Protein AF-0000000075261890 (afdb_homodimer)

Organism: NCBI:txid747725

Secondary structure (DSSP, 8-state):
-HHHHHHHHHHHHHHHHHHHHHHHHHHHHHHHHHHHHHHHHHHHHHHHHHHHHHHHHHHHHHHH--HHHHHHHT--TTTGGGHHHHHHHHHHHHSGGGGGS-EEEEEEETTEEEEEE---GGGB-TTSSB-HHHHHHHHHHHHHHHHHHH-S-TT-EEEEEEEEEEE-S---SSEEEEEE-PPPPTT--EEEEEEEEE-TT--EEEEEEEEEEEE----/-HHHHHHHHHHHHHHHHHHHHHHHHHHHHHHHHHHHHHHHHHHHHHHHHHHHHHHHHHHHHHHH--HHHHHHHT--TTTGGGHHHHHHHHHHHHSGGGGGS-EEEEEEETTEEEEEE---GGGB-TTSSB-HHHHHHHHHHHHHHHHHHH-S-TT-EEEEEEEEEEE-S---SSEEEEEE-PPPPTT--EEEEEEEEE-TT--EEEEEEEEEEEE----

Structure (mmCIF, N/CA/C/O backbone):
data_AF-0000000075261890-model_v1
#
loop_
_entity.id
_entity.type
_entity.pdbx_description
1 polymer 'Thioesterase domain-containing protein'
#
loop_
_atom_site.group_PDB
_atom_site.id
_atom_site.type_symbol
_atom_site.label_atom_id
_atom_site.label_alt_id
_atom_site.label_comp_id
_atom_site.label_asym_id
_atom_site.label_entity_id
_atom_site.label_seq_id
_atom_site.pdbx_PDB_ins_code
_atom_site.Cartn_x
_atom_site.Cartn_y
_atom_site.Cartn_z
_atom_site.occupancy
_atom_site.B_iso_or_equiv
_atom_site.auth_seq_id
_atom_site.auth_comp_id
_atom_site.auth_asym_id
_atom_site.auth_atom_id
_atom_site.pdbx_PDB_model_num
ATOM 1 N N . MET A 1 1 ? -96.688 -18.859 -11.797 1 49.38 1 MET A N 1
ATOM 2 C CA . MET A 1 1 ? -95.812 -19.75 -11.016 1 49.38 1 MET A CA 1
ATOM 3 C C . MET A 1 1 ? -94.5 -19.891 -11.664 1 49.38 1 MET A C 1
ATOM 5 O O . MET A 1 1 ? -93.438 -20.031 -10.977 1 49.38 1 MET A O 1
ATOM 9 N N . SER A 1 2 ? -94.438 -19.594 -12.945 1 64.75 2 SER A N 1
ATOM 10 C CA . SER A 1 2 ? -93.188 -19.859 -13.742 1 64.75 2 SER A CA 1
ATOM 11 C C . SER A 1 2 ? -92.188 -18.75 -13.609 1 64.75 2 SER A C 1
ATOM 13 O O . SER A 1 2 ? -91 -19 -13.555 1 64.75 2 SER A O 1
ATOM 15 N N . ASP A 1 3 ? -92.625 -17.562 -13.305 1 69.81 3 ASP A N 1
ATOM 16 C CA . ASP A 1 3 ? -91.75 -16.391 -13.312 1 69.81 3 ASP A CA 1
ATOM 17 C C . ASP A 1 3 ? -91 -16.281 -12.008 1 69.81 3 ASP A C 1
ATOM 19 O O . ASP A 1 3 ? -89.812 -15.875 -12 1 69.81 3 ASP A O 1
ATOM 23 N N . THR A 1 4 ? -91.562 -16.844 -10.992 1 69.38 4 THR A N 1
ATOM 24 C CA . THR A 1 4 ? -90.938 -16.75 -9.672 1 69.38 4 THR A CA 1
ATOM 25 C C . THR A 1 4 ? -89.812 -17.75 -9.531 1 69.38 4 THR A C 1
ATOM 27 O O . THR A 1 4 ? -88.75 -17.438 -8.938 1 69.38 4 THR A O 1
ATOM 30 N N . GLN A 1 5 ? -89.875 -18.875 -10.289 1 66.94 5 GLN A N 1
ATOM 31 C CA . GLN A 1 5 ? -88.875 -19.938 -10.25 1 66.94 5 GLN A CA 1
ATOM 32 C C . GLN A 1 5 ? -87.625 -19.531 -11.023 1 66.94 5 GLN A C 1
ATOM 34 O O . GLN A 1 5 ? -86.5 -19.875 -10.641 1 66.94 5 GLN A O 1
ATOM 39 N N . GLN A 1 6 ? -87.812 -18.703 -12.039 1 63.62 6 GLN A N 1
ATOM 40 C CA . GLN A 1 6 ? -86.75 -18.281 -12.867 1 63.62 6 GLN A CA 1
ATOM 41 C C . GLN A 1 6 ? -85.812 -17.281 -12.133 1 63.62 6 GLN A C 1
ATOM 43 O O . GLN A 1 6 ? -84.625 -17.344 -12.227 1 63.62 6 GLN A O 1
ATOM 48 N N . VAL A 1 7 ? -86.438 -16.469 -11.344 1 68.62 7 VAL A N 1
ATOM 49 C CA . VAL A 1 7 ? -85.688 -15.445 -10.609 1 68.62 7 VAL A CA 1
ATOM 50 C C . VAL A 1 7 ? -84.875 -16.094 -9.484 1 68.62 7 VAL A C 1
ATOM 52 O O . VAL A 1 7 ? -83.75 -15.727 -9.242 1 68.62 7 VAL A O 1
ATOM 55 N N . ALA A 1 8 ? -85.5 -17.047 -9.023 1 72.25 8 ALA A N 1
ATOM 56 C CA . ALA A 1 8 ? -84.812 -17.781 -7.938 1 72.25 8 ALA A CA 1
ATOM 57 C C . ALA A 1 8 ? -83.625 -18.562 -8.445 1 72.25 8 ALA A C 1
ATOM 59 O O . ALA A 1 8 ? -82.562 -18.594 -7.789 1 72.25 8 ALA A O 1
ATOM 60 N N . THR A 1 9 ? -83.688 -19 -9.586 1 71.5 9 THR A N 1
ATOM 61 C CA . THR A 1 9 ? -82.625 -19.766 -10.195 1 71.5 9 THR A CA 1
ATOM 62 C C . THR A 1 9 ? -81.5 -18.859 -10.609 1 71.5 9 THR A C 1
ATOM 64 O O . THR A 1 9 ? -80.312 -19.219 -10.453 1 71.5 9 THR A O 1
ATOM 67 N N . SER A 1 10 ? -81.812 -17.688 -11.055 1 75.06 10 SER A N 1
ATOM 68 C CA . SER A 1 10 ? -80.812 -16.719 -11.469 1 75.06 10 SER A CA 1
ATOM 69 C C . SER A 1 10 ? -80 -16.188 -10.266 1 75.06 10 SER A C 1
ATOM 71 O O . SER A 1 10 ? -78.812 -16.016 -10.344 1 75.06 10 SER A O 1
ATOM 73 N N . SER A 1 11 ? -80.812 -16.125 -9.141 1 78.75 11 SER A N 1
ATOM 74 C CA . SER A 1 11 ? -80.188 -15.656 -7.914 1 78.75 11 SER A CA 1
ATOM 75 C C . SER A 1 11 ? -79.25 -16.703 -7.32 1 78.75 11 SER A C 1
ATOM 77 O O . SER A 1 11 ? -78.125 -16.391 -6.867 1 78.75 11 SER A O 1
ATOM 79 N N . LEU A 1 12 ? -79.562 -17.953 -7.531 1 74.12 12 LEU A N 1
ATOM 80 C CA . LEU A 1 12 ? -78.75 -19.062 -7.035 1 74.12 12 LEU A CA 1
ATOM 81 C C . LEU A 1 12 ? -77.5 -19.219 -7.859 1 74.12 12 LEU A C 1
ATOM 83 O O . LEU A 1 12 ? -76.438 -19.5 -7.312 1 74.12 12 LEU A O 1
ATOM 87 N N . LEU A 1 13 ? -77.562 -19.031 -9.125 1 71.44 13 LEU A N 1
ATOM 88 C CA . LEU A 1 13 ? -76.438 -19.109 -10.016 1 71.44 13 LEU A CA 1
ATOM 89 C C . LEU A 1 13 ? -75.438 -17.953 -9.758 1 71.44 13 LEU A C 1
ATOM 91 O O . LEU A 1 13 ? -74.25 -18.141 -9.781 1 71.44 13 LEU A O 1
ATOM 95 N N . ALA A 1 14 ? -75.938 -16.781 -9.477 1 76.5 14 ALA A N 1
ATOM 96 C CA . ALA A 1 14 ? -75.125 -15.602 -9.188 1 76.5 14 ALA A CA 1
ATOM 97 C C . ALA A 1 14 ? -74.375 -15.758 -7.863 1 76.5 14 ALA A C 1
ATOM 99 O O . ALA A 1 14 ? -73.188 -15.406 -7.758 1 76.5 14 ALA A O 1
ATOM 100 N N . ASP A 1 15 ? -75.125 -16.344 -6.973 1 77.19 15 ASP A N 1
ATOM 101 C CA . ASP A 1 15 ? -74.5 -16.578 -5.664 1 77.19 15 ASP A CA 1
ATOM 102 C C . ASP A 1 15 ? -73.375 -17.641 -5.754 1 77.19 15 ASP A C 1
ATOM 104 O O . ASP A 1 15 ? -72.312 -17.5 -5.145 1 77.19 15 ASP A O 1
ATOM 108 N N . ALA A 1 16 ? -73.688 -18.672 -6.543 1 72.5 16 ALA A N 1
ATOM 109 C CA . ALA A 1 16 ? -72.688 -19.734 -6.766 1 72.5 16 ALA A CA 1
ATOM 110 C C . ALA A 1 16 ? -71.5 -19.188 -7.496 1 72.5 16 ALA A C 1
ATOM 112 O O . ALA A 1 16 ? -70.312 -19.531 -7.16 1 72.5 16 ALA A O 1
ATOM 113 N N . PHE A 1 17 ? -71.688 -18.344 -8.469 1 74.5 17 PHE A N 1
ATOM 114 C CA . PHE A 1 17 ? -70.625 -17.703 -9.211 1 74.5 17 PHE A CA 1
ATOM 115 C C . PHE A 1 17 ? -69.812 -16.797 -8.305 1 74.5 17 PHE A C 1
ATOM 117 O O . PHE A 1 17 ? -68.562 -16.812 -8.352 1 74.5 17 PHE A O 1
ATOM 124 N N . SER A 1 18 ? -70.5 -16.047 -7.461 1 76.75 18 SER A N 1
ATOM 125 C CA . SER A 1 18 ? -69.812 -15.156 -6.516 1 76.75 18 SER A CA 1
ATOM 126 C C . SER A 1 18 ? -68.938 -15.945 -5.516 1 76.75 18 SER A C 1
ATOM 128 O O . SER A 1 18 ? -67.875 -15.555 -5.191 1 76.75 18 SER A O 1
ATOM 130 N N . GLU A 1 19 ? -69.438 -17.062 -5.109 1 74 19 GLU A N 1
ATOM 131 C CA . GLU A 1 19 ? -68.688 -17.922 -4.203 1 74 19 GLU A CA 1
ATOM 132 C C . GLU A 1 19 ? -67.438 -18.531 -4.895 1 74 19 GLU A C 1
ATOM 134 O O . GLU A 1 19 ? -66.375 -18.656 -4.281 1 74 19 GLU A O 1
ATOM 139 N N . HIS A 1 20 ? -67.562 -18.906 -6.113 1 70.75 20 HIS A N 1
ATOM 140 C CA . HIS A 1 20 ? -66.438 -19.438 -6.895 1 70.75 20 HIS A CA 1
ATOM 141 C C . HIS A 1 20 ? -65.375 -18.359 -7.102 1 70.75 20 HIS A C 1
ATOM 143 O O . HIS A 1 20 ? -64.188 -18.641 -6.98 1 70.75 20 HIS A O 1
ATOM 149 N N . VAL A 1 21 ? -65.812 -17.141 -7.34 1 75.19 21 VAL A N 1
ATOM 150 C CA . VAL A 1 21 ? -64.875 -16.016 -7.527 1 75.19 21 VAL A CA 1
ATOM 151 C C . VAL A 1 21 ? -64.125 -15.734 -6.219 1 75.19 21 VAL A C 1
ATOM 153 O O . VAL A 1 21 ? -62.938 -15.531 -6.219 1 75.19 21 VAL A O 1
ATOM 156 N N . GLN A 1 22 ? -64.875 -15.805 -5.168 1 77.19 22 GLN A N 1
ATOM 157 C CA . GLN A 1 22 ? -64.312 -15.555 -3.869 1 77.19 22 GLN A CA 1
ATOM 158 C C . GLN A 1 22 ? -63.312 -16.656 -3.49 1 77.19 22 GLN A C 1
ATOM 160 O O . GLN A 1 22 ? -62.25 -16.391 -2.932 1 77.19 22 GLN A O 1
ATOM 165 N N . ALA A 1 23 ? -63.656 -17.891 -3.793 1 71.75 23 ALA A N 1
ATOM 166 C CA . ALA A 1 23 ? -62.75 -19.016 -3.551 1 71.75 23 ALA A CA 1
ATOM 167 C C . ALA A 1 23 ? -61.5 -18.906 -4.391 1 71.75 23 ALA A C 1
ATOM 169 O O . ALA A 1 23 ? -60.375 -19.203 -3.912 1 71.75 23 ALA A O 1
ATOM 170 N N . THR A 1 24 ? -61.594 -18.484 -5.578 1 71.19 24 THR A N 1
ATOM 171 C CA . THR A 1 24 ? -60.469 -18.281 -6.465 1 71.19 24 THR A CA 1
ATOM 172 C C . THR A 1 24 ? -59.562 -17.172 -5.945 1 71.19 24 THR A C 1
ATOM 174 O O . THR A 1 24 ? -58.344 -17.281 -5.977 1 71.19 24 THR A O 1
ATOM 177 N N . ILE A 1 25 ? -60.188 -16.125 -5.445 1 74.69 25 ILE A N 1
ATOM 178 C CA . ILE A 1 25 ? -59.438 -15.008 -4.887 1 74.69 25 ILE A CA 1
ATOM 179 C C . ILE A 1 25 ? -58.688 -15.461 -3.639 1 74.69 25 ILE A C 1
ATOM 181 O O . ILE A 1 25 ? -57.531 -15.125 -3.457 1 74.69 25 ILE A O 1
ATOM 185 N N . ARG A 1 26 ? -59.375 -16.219 -2.809 1 69.31 26 ARG A N 1
ATOM 186 C CA . ARG A 1 26 ? -58.75 -16.75 -1.607 1 69.31 26 ARG A CA 1
ATOM 187 C C . ARG A 1 26 ? -57.594 -17.703 -1.963 1 69.31 26 ARG A C 1
ATOM 189 O O . ARG A 1 26 ? -56.531 -17.656 -1.345 1 69.31 26 ARG A O 1
ATOM 196 N N . LEU A 1 27 ? -57.844 -18.547 -2.928 1 64.62 27 LEU A N 1
ATOM 197 C CA . LEU A 1 27 ? -56.812 -19.469 -3.381 1 64.62 27 LEU A CA 1
ATOM 198 C C . LEU A 1 27 ? -55.625 -18.719 -3.971 1 64.62 27 LEU A C 1
ATOM 200 O O . LEU A 1 27 ? -54.469 -19.078 -3.744 1 64.62 27 LEU A O 1
ATOM 204 N N . THR A 1 28 ? -55.906 -17.719 -4.703 1 68.56 28 THR A N 1
ATOM 205 C CA . THR A 1 28 ? -54.844 -16.891 -5.289 1 68.56 28 THR A CA 1
ATOM 206 C C . THR A 1 28 ? -54.062 -16.172 -4.203 1 68.56 28 THR A C 1
ATOM 208 O O . THR A 1 28 ? -52.844 -16.078 -4.289 1 68.56 28 THR A O 1
ATOM 211 N N . LYS A 1 29 ? -54.75 -15.688 -3.242 1 67.62 29 LYS A N 1
ATOM 212 C CA . LYS A 1 29 ? -54.094 -15.031 -2.121 1 67.62 29 LYS A CA 1
ATOM 213 C C . LYS A 1 29 ? -53.219 -16.016 -1.354 1 67.62 29 LYS A C 1
ATOM 215 O O . LYS A 1 29 ? -52.062 -15.688 -1.003 1 67.62 29 LYS A O 1
ATOM 220 N N . VAL A 1 30 ? -53.719 -17.125 -1.024 1 65.5 30 VAL A N 1
ATOM 221 C CA . VAL A 1 30 ? -52.969 -18.156 -0.324 1 65.5 30 VAL A CA 1
ATOM 222 C C . VAL A 1 30 ? -51.781 -18.594 -1.182 1 65.5 30 VAL A C 1
ATOM 224 O O . VAL A 1 30 ? -50.688 -18.797 -0.67 1 65.5 30 VAL A O 1
ATOM 227 N N . ALA A 1 31 ? -51.969 -18.781 -2.469 1 61.84 31 ALA A N 1
ATOM 228 C CA . ALA A 1 31 ? -50.906 -19.141 -3.389 1 61.84 31 ALA A CA 1
ATOM 229 C C . ALA A 1 31 ? -49.812 -18.078 -3.408 1 61.84 31 ALA A C 1
ATOM 231 O O . ALA A 1 31 ? -48.625 -18.406 -3.416 1 61.84 31 ALA A O 1
ATOM 232 N N . LEU A 1 32 ? -50.156 -16.844 -3.389 1 64.31 32 LEU A N 1
ATOM 233 C CA . LEU A 1 32 ? -49.219 -15.75 -3.391 1 64.31 32 LEU A CA 1
ATOM 234 C C . LEU A 1 32 ? -48.438 -15.688 -2.068 1 64.31 32 LEU A C 1
ATOM 236 O O . LEU A 1 32 ? -47.25 -15.43 -2.053 1 64.31 32 LEU A O 1
ATOM 240 N N . GLU A 1 33 ? -49.156 -15.914 -1.062 1 65.88 33 GLU A N 1
ATOM 241 C CA . GLU A 1 33 ? -48.531 -15.961 0.25 1 65.88 33 GLU A CA 1
ATOM 242 C C . GLU A 1 33 ? -47.562 -17.141 0.352 1 65.88 33 GLU A C 1
ATOM 244 O O . GLU A 1 33 ? -46.469 -17.016 0.932 1 65.88 33 GLU A O 1
ATOM 249 N N . LEU A 1 34 ? -47.969 -18.281 -0.139 1 60.12 34 LEU A N 1
ATOM 250 C CA . LEU A 1 34 ? -47.094 -19.469 -0.149 1 60.12 34 LEU A CA 1
ATOM 251 C C . LEU A 1 34 ? -45.875 -19.234 -1.032 1 60.12 34 LEU A C 1
ATOM 253 O O . LEU A 1 34 ? -44.75 -19.625 -0.671 1 60.12 34 LEU A O 1
ATOM 257 N N . GLU A 1 35 ? -46.125 -18.625 -2.16 1 61.53 35 GLU A N 1
ATOM 258 C CA . GLU A 1 35 ? -45 -18.297 -3.055 1 61.53 35 GLU A CA 1
ATOM 259 C C . GLU A 1 35 ? -44.031 -17.328 -2.395 1 61.53 35 GLU A C 1
ATOM 261 O O . GLU A 1 35 ? -42.812 -17.484 -2.525 1 61.53 35 GLU A O 1
ATOM 266 N N . TRP A 1 36 ? -44.656 -16.406 -1.725 1 65.5 36 TRP A N 1
ATOM 267 C CA . TRP A 1 36 ? -43.812 -15.453 -1.026 1 65.5 36 TRP A CA 1
ATOM 268 C C . TRP A 1 36 ? -43 -16.141 0.075 1 65.5 36 TRP A C 1
ATOM 270 O O . TRP A 1 36 ? -41.844 -15.852 0.273 1 65.5 36 TRP A O 1
ATOM 280 N N . THR A 1 37 ? -43.625 -17 0.79 1 63.88 37 THR A N 1
ATOM 281 C CA . THR A 1 37 ? -42.938 -17.766 1.84 1 63.88 37 THR A CA 1
ATOM 282 C C . THR A 1 37 ? -41.844 -18.656 1.249 1 63.88 37 THR A C 1
ATOM 284 O O . THR A 1 37 ? -40.75 -18.75 1.794 1 63.88 37 THR A O 1
ATOM 287 N N . VAL A 1 38 ? -42.188 -19.375 0.145 1 61.78 38 VAL A N 1
ATOM 288 C CA . VAL A 1 38 ? -41.219 -20.219 -0.531 1 61.78 38 VAL A CA 1
ATOM 289 C C . VAL A 1 38 ? -40.062 -19.375 -1.071 1 61.78 38 VAL A C 1
ATOM 291 O O . VAL A 1 38 ? -38.906 -19.734 -0.94 1 61.78 38 VAL A O 1
ATOM 294 N N . PHE A 1 39 ? -40.5 -18.219 -1.615 1 62.84 39 PHE A N 1
ATOM 295 C CA . PHE A 1 39 ? -39.5 -17.297 -2.143 1 62.84 39 PHE A CA 1
ATOM 296 C C . PHE A 1 39 ? -38.594 -16.766 -1.026 1 62.84 39 PHE A C 1
ATOM 298 O O . PHE A 1 39 ? -37.375 -16.672 -1.195 1 62.84 39 PHE A O 1
ATOM 305 N N . THR A 1 40 ? -39.25 -16.453 0.039 1 65.19 40 THR A N 1
ATOM 306 C CA . THR A 1 40 ? -38.469 -15.953 1.164 1 65.19 40 THR A CA 1
ATOM 307 C C . THR A 1 40 ? -37.562 -17.047 1.73 1 65.19 40 THR A C 1
ATOM 309 O O . THR A 1 40 ? -36.406 -16.797 2.041 1 65.19 40 THR A O 1
ATOM 312 N N . ARG A 1 41 ? -38.188 -18.219 1.892 1 68.5 41 ARG A N 1
ATOM 313 C CA . ARG A 1 41 ? -37.375 -19.312 2.4 1 68.5 41 ARG A CA 1
ATOM 314 C C . ARG A 1 41 ? -36.25 -19.672 1.434 1 68.5 41 ARG A C 1
ATOM 316 O O . ARG A 1 41 ? -35.125 -19.953 1.857 1 68.5 41 ARG A O 1
ATOM 323 N N . PHE A 1 42 ? -36.562 -19.625 0.137 1 63.25 42 PHE A N 1
ATOM 324 C CA . PHE A 1 42 ? -35.531 -19.859 -0.888 1 63.25 42 PHE A CA 1
ATOM 325 C C . PHE A 1 42 ? -34.469 -18.797 -0.846 1 63.25 42 PHE A C 1
ATOM 327 O O . PHE A 1 42 ? -33.25 -19.109 -0.874 1 63.25 42 PHE A O 1
ATOM 334 N N . THR A 1 43 ? -34.844 -17.594 -0.729 1 65.88 43 THR A N 1
ATOM 335 C CA . THR A 1 43 ? -33.906 -16.484 -0.69 1 65.88 43 THR A CA 1
ATOM 336 C C . THR A 1 43 ? -33.031 -16.547 0.557 1 65.88 43 THR A C 1
ATOM 338 O O . THR A 1 43 ? -31.828 -16.359 0.482 1 65.88 43 THR A O 1
ATOM 341 N N . VAL A 1 44 ? -33.719 -16.844 1.661 1 66.81 44 VAL A N 1
ATOM 342 C CA . VAL A 1 44 ? -32.969 -16.953 2.908 1 66.81 44 VAL A CA 1
ATOM 343 C C . VAL A 1 44 ? -32 -18.141 2.83 1 66.81 44 VAL A C 1
ATOM 345 O O . VAL A 1 44 ? -30.875 -18.062 3.291 1 66.81 44 VAL A O 1
ATOM 348 N N . GLY A 1 45 ? -32.406 -19.219 2.254 1 65.12 45 GLY A N 1
ATOM 349 C CA . GLY A 1 45 ? -31.547 -20.375 2.062 1 65.12 45 GLY A CA 1
ATOM 350 C C . GLY A 1 45 ? -30.359 -20.094 1.179 1 65.12 45 GLY A C 1
ATOM 351 O O . GLY A 1 45 ? -29.219 -20.469 1.51 1 65.12 45 GLY A O 1
ATOM 352 N N . VAL A 1 46 ? -30.656 -19.391 0.124 1 61.56 46 VAL A N 1
ATOM 353 C CA . VAL A 1 46 ? -29.609 -19.031 -0.819 1 61.56 46 VAL A CA 1
ATOM 354 C C . VAL A 1 46 ? -28.594 -18.109 -0.144 1 61.56 46 VAL A C 1
ATOM 356 O O . VAL A 1 46 ? -27.391 -18.281 -0.301 1 61.56 46 VAL A O 1
ATOM 359 N N . ILE A 1 47 ? -29.109 -17.281 0.62 1 65.06 47 ILE A N 1
ATOM 360 C CA . ILE A 1 47 ? -28.266 -16.328 1.333 1 65.06 47 ILE A CA 1
ATOM 361 C C . ILE A 1 47 ? -27.406 -17.078 2.352 1 65.06 47 ILE A C 1
ATOM 363 O O . ILE A 1 47 ? -26.188 -16.875 2.422 1 65.06 47 ILE A O 1
ATOM 367 N N . ALA A 1 48 ? -28.016 -17.953 3.076 1 67.75 48 ALA A N 1
ATOM 368 C CA . ALA A 1 48 ? -27.297 -18.734 4.074 1 67.75 48 ALA A CA 1
ATOM 369 C C . ALA A 1 48 ? -26.234 -19.609 3.422 1 67.75 48 ALA A C 1
ATOM 371 O O . ALA A 1 48 ? -25.109 -19.688 3.908 1 67.75 48 ALA A O 1
ATOM 372 N N . ALA A 1 49 ? -26.625 -20.219 2.35 1 65.12 49 ALA A N 1
ATOM 373 C CA . ALA A 1 49 ? -25.688 -21.078 1.632 1 65.12 49 ALA A CA 1
ATOM 374 C C . ALA A 1 49 ? -24.5 -20.281 1.097 1 65.12 49 ALA A C 1
ATOM 376 O O . ALA A 1 49 ? -23.359 -20.734 1.154 1 65.12 49 ALA A O 1
ATOM 377 N N . THR A 1 50 ? -24.875 -19.141 0.633 1 65.69 50 THR A N 1
ATOM 378 C CA . THR A 1 50 ? -23.844 -18.25 0.122 1 65.69 50 THR A CA 1
ATOM 379 C C . THR A 1 50 ? -22.906 -17.812 1.243 1 65.69 50 THR A C 1
ATOM 381 O O . THR A 1 50 ? -21.688 -17.844 1.084 1 65.69 50 THR A O 1
ATOM 384 N N . ILE A 1 51 ? -23.484 -17.5 2.305 1 70.69 51 ILE A N 1
ATOM 385 C CA . ILE A 1 51 ? -22.688 -17.062 3.451 1 70.69 51 ILE A CA 1
ATOM 386 C C . ILE A 1 51 ? -21.797 -18.219 3.932 1 70.69 51 ILE A C 1
ATOM 388 O O . ILE A 1 51 ? -20.609 -18.031 4.172 1 70.69 51 ILE A O 1
ATOM 392 N N . LEU A 1 52 ? -22.375 -19.375 4.059 1 70.31 52 LEU A N 1
ATOM 393 C CA . LEU A 1 52 ? -21.625 -20.547 4.5 1 70.31 52 LEU A CA 1
ATOM 394 C C . LEU A 1 52 ? -20.516 -20.891 3.518 1 70.31 52 LEU A C 1
ATOM 396 O O . LEU A 1 52 ? -19.406 -21.266 3.93 1 70.31 52 LEU A O 1
ATOM 400 N N . SER A 1 53 ? -20.875 -20.719 2.234 1 71.88 53 SER A N 1
ATOM 401 C CA . SER A 1 53 ? -19.875 -20.969 1.212 1 71.88 53 SER A CA 1
ATOM 402 C C . SER A 1 53 ? -18.719 -19.984 1.321 1 71.88 53 SER A C 1
ATOM 404 O O . SER A 1 53 ? -17.547 -20.375 1.222 1 71.88 53 SER A O 1
ATOM 406 N N . VAL A 1 54 ? -19.078 -18.766 1.55 1 69.88 54 VAL A N 1
ATOM 407 C CA . VAL A 1 54 ? -18.062 -17.734 1.706 1 69.88 54 VAL A CA 1
ATOM 408 C C . VAL A 1 54 ? -17.203 -18.031 2.934 1 69.88 54 VAL A C 1
ATOM 410 O O . VAL A 1 54 ? -15.977 -17.953 2.873 1 69.88 54 VAL A O 1
ATOM 413 N N . ILE A 1 55 ? -17.781 -18.391 4.008 1 71.5 55 ILE A N 1
ATOM 414 C CA . ILE A 1 55 ? -17.078 -18.734 5.234 1 71.5 55 ILE A CA 1
ATOM 415 C C . ILE A 1 55 ? -16.125 -19.906 4.98 1 71.5 55 ILE A C 1
ATOM 417 O O . ILE A 1 55 ? -14.969 -19.891 5.41 1 71.5 55 ILE A O 1
ATOM 421 N N . TYR A 1 56 ? -16.656 -20.859 4.297 1 71.62 56 TYR A N 1
ATOM 422 C CA . TYR A 1 56 ? -15.852 -22.031 3.947 1 71.62 56 TYR A CA 1
ATOM 423 C C . TYR A 1 56 ? -14.648 -21.625 3.102 1 71.62 56 TYR A C 1
ATOM 425 O O . TYR A 1 56 ? -13.531 -22.078 3.344 1 71.62 56 TYR A O 1
ATOM 433 N N . LEU A 1 57 ? -14.867 -20.781 2.17 1 71.94 57 LEU A N 1
ATOM 434 C CA . LEU A 1 57 ? -13.805 -20.359 1.263 1 71.94 57 LEU A CA 1
ATOM 435 C C . LEU A 1 57 ? -12.758 -19.531 1.997 1 71.94 57 LEU A C 1
ATOM 437 O O . LEU A 1 57 ? -11.555 -19.703 1.786 1 71.94 57 LEU A O 1
ATOM 441 N N . VAL A 1 58 ? -13.211 -18.703 2.83 1 71.5 58 VAL A N 1
ATOM 442 C CA . VAL A 1 58 ? -12.297 -17.922 3.645 1 71.5 58 VAL A CA 1
ATOM 443 C C . VAL A 1 58 ? -11.484 -18.844 4.551 1 71.5 58 VAL A C 1
ATOM 445 O O . VAL A 1 58 ? -10.273 -18.656 4.699 1 71.5 58 VAL A O 1
ATOM 448 N N . TRP A 1 59 ? -12.18 -19.75 5.16 1 70.19 59 TRP A N 1
ATOM 449 C CA . TRP A 1 59 ? -11.531 -20.734 6.02 1 70.19 59 TRP A CA 1
ATOM 450 C C . TRP A 1 59 ? -10.469 -21.516 5.25 1 70.19 59 TRP A C 1
ATOM 452 O O . TRP A 1 59 ? -9.352 -21.719 5.746 1 70.19 59 TRP A O 1
ATOM 462 N N . THR A 1 60 ? -10.719 -21.906 4.043 1 68.12 60 THR A N 1
ATOM 463 C CA . THR A 1 60 ? -9.805 -22.656 3.193 1 68.12 60 THR A CA 1
ATOM 464 C C . THR A 1 60 ? -8.594 -21.812 2.826 1 68.12 60 THR A C 1
ATOM 466 O O . THR A 1 60 ? -7.457 -22.281 2.875 1 68.12 60 THR A O 1
ATOM 469 N N . LEU A 1 61 ? -8.836 -20.625 2.541 1 68.62 61 LEU A N 1
ATOM 470 C CA . LEU A 1 61 ? -7.758 -19.719 2.162 1 68.62 61 LEU A CA 1
ATOM 471 C C . LEU A 1 61 ? -6.859 -19.422 3.355 1 68.62 61 LEU A C 1
ATOM 473 O O . LEU A 1 61 ? -5.641 -19.312 3.209 1 68.62 61 LEU A O 1
ATOM 477 N N . ARG A 1 62 ? -7.5 -19.297 4.461 1 68.81 62 ARG A N 1
ATOM 478 C CA . ARG A 1 62 ? -6.766 -18.953 5.672 1 68.81 62 ARG A CA 1
ATOM 479 C C . ARG A 1 62 ? -5.941 -20.125 6.176 1 68.81 62 ARG A C 1
ATOM 481 O O . ARG A 1 62 ? -4.812 -19.953 6.637 1 68.81 62 ARG A O 1
ATOM 488 N N . HIS A 1 63 ? -6.465 -21.281 6.086 1 67.44 63 HIS A N 1
ATOM 489 C CA . HIS A 1 63 ? -5.852 -22.438 6.727 1 67.44 63 HIS A CA 1
ATOM 490 C C . HIS A 1 63 ? -4.957 -23.203 5.754 1 67.44 63 HIS A C 1
ATOM 492 O O . HIS A 1 63 ? -3.949 -23.781 6.156 1 67.44 63 HIS A O 1
ATOM 498 N N . SER A 1 64 ? -5.367 -23.156 4.453 1 58.22 64 SER A N 1
ATOM 499 C CA . SER A 1 64 ? -4.59 -23.969 3.527 1 58.22 64 SER A CA 1
ATOM 500 C C . SER A 1 64 ? -3.717 -23.109 2.625 1 58.22 64 SER A C 1
ATOM 502 O O . SER A 1 64 ? -2.781 -23.609 1.995 1 58.22 64 SER A O 1
ATOM 504 N N . ARG A 1 65 ? -3.824 -21.922 2.732 1 62.94 65 ARG A N 1
ATOM 505 C CA . ARG A 1 65 ? -3.074 -21.031 1.856 1 62.94 65 ARG A CA 1
ATOM 506 C C . ARG A 1 65 ? -3.062 -21.547 0.422 1 62.94 65 ARG A C 1
ATOM 508 O O . ARG A 1 65 ? -2.016 -21.562 -0.228 1 62.94 65 ARG A O 1
ATOM 515 N N . ARG A 1 66 ? -4.168 -22.156 0.064 1 70.62 66 ARG A N 1
ATOM 516 C CA . ARG A 1 66 ? -4.301 -22.688 -1.289 1 70.62 66 ARG A CA 1
ATOM 517 C C . ARG A 1 66 ? -5.227 -21.812 -2.129 1 70.62 66 ARG A C 1
ATOM 519 O O . ARG A 1 66 ? -6.355 -22.203 -2.43 1 70.62 66 ARG A O 1
ATOM 526 N N . PRO A 1 67 ? -4.734 -20.766 -2.527 1 75 67 PRO A N 1
ATOM 527 C CA . PRO A 1 67 ? -5.605 -19.859 -3.275 1 75 67 PRO A CA 1
ATOM 528 C C . PRO A 1 67 ? -6.062 -20.453 -4.609 1 75 67 PRO A C 1
ATOM 530 O O . PRO A 1 67 ? -7.145 -20.109 -5.094 1 75 67 PRO A O 1
ATOM 533 N N . LEU A 1 68 ? -5.242 -21.344 -5.113 1 74.69 68 LEU A N 1
ATOM 534 C CA . LEU A 1 68 ? -5.621 -21.938 -6.391 1 74.69 68 LEU A CA 1
ATOM 535 C C . LEU A 1 68 ? -6.867 -22.797 -6.238 1 74.69 68 LEU A C 1
ATOM 537 O O . LEU A 1 68 ? -7.734 -22.812 -7.117 1 74.69 68 LEU A O 1
ATOM 541 N N . VAL A 1 69 ? -6.879 -23.562 -5.172 1 72 69 VAL A N 1
ATOM 542 C CA . VAL A 1 69 ? -8.039 -24.406 -4.902 1 72 69 VAL A CA 1
ATOM 543 C C . VAL A 1 69 ? -9.289 -23.547 -4.785 1 72 69 VAL A C 1
ATOM 545 O O . VAL A 1 69 ? -10.344 -23.891 -5.328 1 72 69 VAL A O 1
ATOM 548 N N . VAL A 1 70 ? -9.172 -22.484 -4.078 1 70.62 70 VAL A N 1
ATOM 549 C CA . VAL A 1 70 ? -10.297 -21.562 -3.912 1 70.62 70 VAL A CA 1
ATOM 550 C C . VAL A 1 70 ? -10.688 -20.984 -5.266 1 70.62 70 VAL A C 1
ATOM 552 O O . VAL A 1 70 ? -11.875 -20.891 -5.594 1 70.62 70 VAL A O 1
ATOM 555 N N . TRP A 1 71 ? -9.742 -20.641 -6.043 1 76.31 71 TRP A N 1
ATOM 556 C CA . TRP A 1 71 ? -9.969 -20.109 -7.383 1 76.31 71 TRP A CA 1
ATOM 557 C C . TRP A 1 71 ? -10.719 -21.125 -8.25 1 76.31 71 TRP A C 1
ATOM 559 O O . TRP A 1 71 ? -11.656 -20.766 -8.969 1 76.31 71 TRP A O 1
ATOM 569 N N . GLU A 1 72 ? -10.398 -22.344 -8.242 1 78.38 72 GLU A N 1
ATOM 570 C CA . GLU A 1 72 ? -11.008 -23.406 -9.047 1 78.38 72 GLU A CA 1
ATOM 571 C C . GLU A 1 72 ? -12.438 -23.672 -8.594 1 78.38 72 GLU A C 1
ATOM 573 O O . GLU A 1 72 ? -13.312 -23.969 -9.414 1 78.38 72 GLU A O 1
ATOM 578 N N . LYS A 1 73 ? -12.641 -23.578 -7.305 1 69.69 73 LYS A N 1
ATOM 579 C CA . LYS A 1 73 ? -13.969 -23.797 -6.758 1 69.69 73 LYS A CA 1
ATOM 580 C C . LYS A 1 73 ? -14.938 -22.703 -7.195 1 69.69 73 LYS A C 1
ATOM 582 O O . LYS A 1 73 ? -16.141 -22.938 -7.316 1 69.69 73 LYS A O 1
ATOM 587 N N . LEU A 1 74 ? -14.445 -21.562 -7.484 1 72.25 74 LEU A N 1
ATOM 588 C CA . LEU A 1 74 ? -15.273 -20.438 -7.906 1 72.25 74 LEU A CA 1
ATOM 589 C C . LEU A 1 74 ? -15.586 -20.516 -9.398 1 72.25 74 LEU A C 1
ATOM 591 O O . LEU A 1 74 ? -16.328 -19.688 -9.93 1 72.25 74 LEU A O 1
ATOM 595 N N . ASN A 1 75 ? -14.984 -21.547 -9.984 1 69.69 75 ASN A N 1
ATOM 596 C CA . ASN A 1 75 ? -15.195 -21.703 -11.422 1 69.69 75 ASN A CA 1
ATOM 597 C C . ASN A 1 75 ? -16.516 -22.422 -11.719 1 69.69 75 ASN A C 1
ATOM 599 O O . ASN A 1 75 ? -16.516 -23.453 -12.406 1 69.69 75 ASN A O 1
ATOM 603 N N . LYS A 1 76 ? -17.516 -22.109 -11.102 1 65.56 76 LYS A N 1
ATOM 604 C CA . LYS A 1 76 ? -18.859 -22.594 -11.383 1 65.56 76 LYS A CA 1
ATOM 605 C C . LYS A 1 76 ? -19.625 -21.641 -12.305 1 65.56 76 LYS A C 1
ATOM 607 O O . LYS A 1 76 ? -19.422 -20.438 -12.242 1 65.56 76 LYS A O 1
ATOM 612 N N . PRO A 1 77 ? -20.375 -22.141 -13.148 1 62.06 77 PRO A N 1
ATOM 613 C CA . PRO A 1 77 ? -21 -21.359 -14.219 1 62.06 77 PRO A CA 1
ATOM 614 C C . PRO A 1 77 ? -21.719 -20.109 -13.703 1 62.06 77 PRO A C 1
ATOM 616 O O . PRO A 1 77 ? -21.594 -19.031 -14.297 1 62.06 77 PRO A O 1
ATOM 619 N N . LEU A 1 78 ? -22.406 -20.188 -12.68 1 57.5 78 LEU A N 1
ATOM 620 C CA . LEU A 1 78 ? -23.172 -19.031 -12.211 1 57.5 78 LEU A CA 1
ATOM 621 C C . LEU A 1 78 ? -22.25 -18.031 -11.523 1 57.5 78 LEU A C 1
ATOM 623 O O . LEU A 1 78 ? -22.531 -16.828 -11.547 1 57.5 78 LEU A O 1
ATOM 627 N N . ILE A 1 79 ? -21.219 -18.469 -11.055 1 64.19 79 ILE A N 1
ATOM 628 C CA . ILE A 1 79 ? -20.375 -17.641 -10.219 1 64.19 79 ILE A CA 1
ATOM 629 C C . ILE A 1 79 ? -19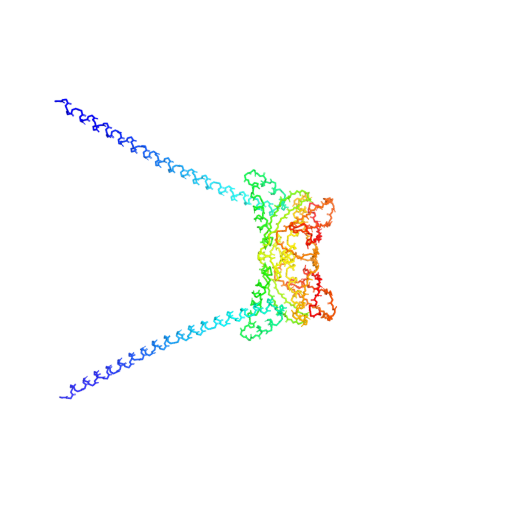.203 -17.109 -11.039 1 64.19 79 ILE A C 1
ATOM 631 O O . ILE A 1 79 ? -18.625 -16.062 -10.719 1 64.19 79 ILE A O 1
ATOM 635 N N . LYS A 1 80 ? -18.906 -17.719 -12.117 1 69.5 80 LYS A N 1
ATOM 636 C CA . LYS A 1 80 ? -17.719 -17.453 -12.922 1 69.5 80 LYS A CA 1
ATOM 637 C C . LYS A 1 80 ? -17.641 -15.969 -13.281 1 69.5 80 LYS A C 1
ATOM 639 O O . LYS A 1 80 ? -16.547 -15.391 -13.281 1 69.5 80 LYS A O 1
ATOM 644 N N . ILE A 1 81 ? -18.828 -15.359 -13.5 1 69.38 81 ILE A N 1
ATOM 645 C CA . ILE A 1 81 ? -18.859 -13.961 -13.922 1 69.38 81 ILE A CA 1
ATOM 646 C C . ILE A 1 81 ? -18.359 -13.07 -12.789 1 69.38 81 ILE A C 1
ATOM 648 O O . ILE A 1 81 ? -17.688 -12.062 -13.031 1 69.38 81 ILE A O 1
ATOM 652 N N . PHE A 1 82 ? -18.531 -13.508 -11.578 1 77.69 82 PHE A N 1
ATOM 653 C CA . PHE A 1 82 ? -18.188 -12.664 -10.445 1 77.69 82 PHE A CA 1
ATOM 654 C C . PHE A 1 82 ? -16.938 -13.203 -9.734 1 77.69 82 PHE A C 1
ATOM 656 O O . PHE A 1 82 ? -16.609 -12.758 -8.633 1 77.69 82 PHE A O 1
ATOM 663 N N . ARG A 1 83 ? -16.25 -14.117 -10.391 1 73.56 83 ARG A N 1
ATOM 664 C CA . ARG A 1 83 ? -15.141 -14.82 -9.766 1 73.56 83 ARG A CA 1
ATOM 665 C C . ARG A 1 83 ? -14.039 -13.852 -9.359 1 73.56 83 ARG A C 1
ATOM 667 O O . ARG A 1 83 ? -13.562 -13.883 -8.227 1 73.56 83 ARG A O 1
ATOM 674 N N . PRO A 1 84 ? -13.734 -12.938 -10.266 1 77.44 84 PRO A N 1
ATOM 675 C CA . PRO A 1 84 ? -12.656 -12.023 -9.883 1 77.44 84 PRO A CA 1
ATOM 676 C C . PRO A 1 84 ? -13.031 -11.141 -8.688 1 77.44 84 PRO A C 1
ATOM 678 O O . PRO A 1 84 ? -12.195 -10.891 -7.82 1 77.44 84 PRO A O 1
ATOM 681 N N . LYS A 1 85 ? -14.227 -10.719 -8.617 1 78.88 85 LYS A N 1
ATOM 682 C CA . LYS A 1 85 ? -14.672 -9.859 -7.52 1 78.88 85 LYS A CA 1
ATOM 683 C C . LYS A 1 85 ? -14.742 -10.641 -6.207 1 78.88 85 LYS A C 1
ATOM 685 O O . LYS A 1 85 ? -14.328 -10.141 -5.16 1 78.88 85 LYS A O 1
ATOM 690 N N . ILE A 1 86 ? -15.297 -11.789 -6.332 1 77.69 86 ILE A N 1
ATOM 691 C CA . ILE A 1 86 ? -15.414 -12.625 -5.145 1 77.69 86 ILE A CA 1
ATOM 692 C C . ILE A 1 86 ? -14.023 -12.984 -4.621 1 77.69 86 ILE A C 1
ATOM 694 O O . ILE A 1 86 ? -13.766 -12.898 -3.42 1 77.69 86 ILE A O 1
ATOM 698 N N . PHE A 1 87 ? -13.18 -13.391 -5.543 1 84.12 87 PHE A N 1
ATOM 699 C CA . PHE A 1 87 ? -11.82 -13.75 -5.156 1 84.12 87 PHE A CA 1
ATOM 700 C C . PHE A 1 87 ? -11.109 -12.555 -4.523 1 84.12 87 PHE A C 1
ATOM 702 O O . PHE A 1 87 ? -10.375 -12.711 -3.549 1 84.12 87 PHE A O 1
ATOM 709 N N . ALA A 1 88 ? -11.305 -11.406 -5.078 1 83.44 88 ALA A N 1
ATOM 710 C CA . ALA A 1 88 ? -10.703 -10.195 -4.516 1 83.44 88 ALA A CA 1
ATOM 711 C C . ALA A 1 88 ? -11.188 -9.961 -3.088 1 83.44 88 ALA A C 1
ATOM 713 O O . ALA A 1 88 ? -10.406 -9.586 -2.213 1 83.44 88 ALA A O 1
ATOM 714 N N . PHE A 1 89 ? -12.461 -10.164 -2.848 1 81.75 89 PHE A N 1
ATOM 715 C CA . PHE A 1 89 ? -13.047 -10.023 -1.52 1 81.75 89 PHE A CA 1
ATOM 716 C C . PHE A 1 89 ? -12.414 -11.008 -0.544 1 81.75 89 PHE A C 1
ATOM 718 O O . PHE A 1 89 ? -12.039 -10.633 0.568 1 81.75 89 PHE A O 1
ATOM 725 N N . LEU A 1 90 ? -12.273 -12.203 -0.933 1 81.06 90 LEU A N 1
ATOM 726 C CA . LEU A 1 90 ? -11.672 -13.234 -0.095 1 81.06 90 LEU A CA 1
ATOM 727 C C . LEU A 1 90 ? -10.211 -12.922 0.2 1 81.06 90 LEU A C 1
ATOM 729 O O . LEU A 1 90 ? -9.758 -13.078 1.336 1 81.06 90 LEU A O 1
ATOM 733 N N . LEU A 1 91 ? -9.523 -12.508 -0.867 1 86.25 91 LEU A N 1
ATOM 734 C CA . LEU A 1 91 ? -8.117 -12.148 -0.714 1 86.25 91 LEU A CA 1
ATOM 735 C C . LEU A 1 91 ? -7.957 -11.016 0.294 1 86.25 91 LEU A C 1
ATOM 737 O O . LEU A 1 91 ? -7.07 -11.062 1.149 1 86.25 91 LEU A O 1
ATOM 741 N N . GLY A 1 92 ? -8.812 -10.023 0.19 1 88.88 92 GLY A N 1
ATOM 742 C CA . GLY A 1 92 ? -8.773 -8.891 1.106 1 88.88 92 GLY A CA 1
ATOM 743 C C . GLY A 1 92 ? -9.055 -9.281 2.545 1 88.88 92 GLY A C 1
ATOM 744 O O . GLY A 1 92 ? -8.562 -8.641 3.477 1 88.88 92 GLY A O 1
ATOM 745 N N . ASN A 1 93 ? -9.797 -10.328 2.709 1 83.75 93 ASN A N 1
ATOM 746 C CA . ASN A 1 93 ? -10.102 -10.812 4.051 1 83.75 93 ASN A CA 1
ATOM 747 C C . ASN A 1 93 ? -8.906 -11.539 4.668 1 83.75 93 ASN A C 1
ATOM 749 O O . ASN A 1 93 ? -8.664 -11.422 5.871 1 83.75 93 ASN A O 1
ATOM 753 N N . ILE A 1 94 ? -8.172 -12.211 3.877 1 85.38 94 ILE A N 1
ATOM 754 C CA . ILE A 1 94 ? -7.055 -13.008 4.379 1 85.38 94 ILE A CA 1
ATOM 755 C C . ILE A 1 94 ? -5.781 -12.164 4.398 1 85.38 94 ILE A C 1
ATOM 757 O O . ILE A 1 94 ? -4.914 -12.359 5.25 1 85.38 94 ILE A O 1
ATOM 761 N N . ASN A 1 95 ? -5.738 -11.391 3.477 1 93.12 95 ASN A N 1
ATOM 762 C CA . ASN A 1 95 ? -4.629 -10.461 3.287 1 93.12 95 ASN A CA 1
ATOM 763 C C . ASN A 1 95 ? -5.109 -9.016 3.262 1 93.12 95 ASN A C 1
ATOM 765 O O . ASN A 1 95 ? -5.215 -8.414 2.191 1 93.12 95 ASN A O 1
ATOM 769 N N . PRO A 1 96 ? -5.363 -8.461 4.438 1 95.81 96 PRO A N 1
ATOM 770 C CA . PRO A 1 96 ? -6.09 -7.195 4.535 1 95.81 96 PRO A CA 1
ATOM 771 C C . PRO A 1 96 ? -5.457 -6.082 3.701 1 95.81 96 PRO A C 1
ATOM 773 O O . PRO A 1 96 ? -6.168 -5.312 3.051 1 95.81 96 PRO A O 1
ATOM 776 N N . TYR A 1 97 ? -4.164 -5.953 3.719 1 98.38 97 TYR A N 1
ATOM 777 C CA . TYR A 1 97 ? -3.549 -4.812 3.049 1 98.38 97 TYR A CA 1
ATOM 778 C C . TYR A 1 97 ? -3.703 -4.922 1.536 1 98.38 97 TYR A C 1
ATOM 780 O O . TYR A 1 97 ? -3.588 -3.924 0.821 1 98.38 97 TYR A O 1
ATOM 788 N N . SER A 1 98 ? -3.879 -6.16 0.991 1 95.81 98 SER A N 1
ATOM 789 C CA . SER A 1 98 ? -4.145 -6.301 -0.437 1 95.81 98 SER A CA 1
ATOM 790 C C . SER A 1 98 ? -5.391 -5.516 -0.846 1 95.81 98 SER A C 1
ATOM 792 O O . SER A 1 98 ? -5.539 -5.145 -2.012 1 95.81 98 SER A O 1
ATOM 794 N N . GLY A 1 99 ? -6.195 -5.152 0.116 1 95.62 99 GLY A N 1
ATOM 795 C CA . GLY A 1 99 ? -7.41 -4.391 -0.132 1 95.62 99 GLY A CA 1
ATOM 796 C C . GLY A 1 99 ? -7.168 -2.898 -0.243 1 95.62 99 GLY A C 1
ATOM 797 O O . GLY A 1 99 ? -8.086 -2.135 -0.549 1 95.62 99 GLY A O 1
ATOM 798 N N . SER A 1 100 ? -5.969 -2.465 -0.05 1 97.62 100 SER A N 1
ATOM 799 C CA .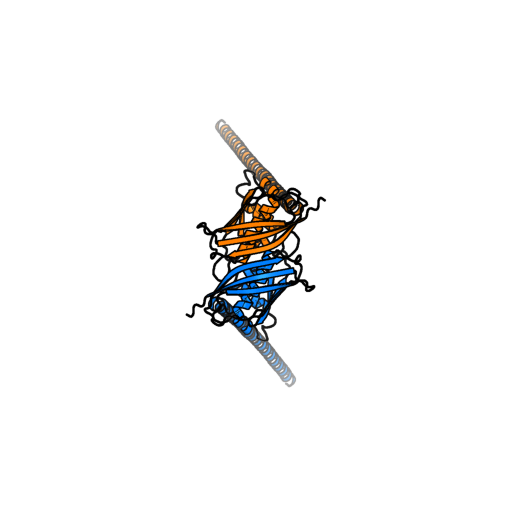 SER A 1 100 ? -5.641 -1.047 -0.163 1 97.62 100 SER A CA 1
ATOM 800 C C . SER A 1 100 ? -5.629 -0.596 -1.619 1 97.62 100 SER A C 1
ATOM 802 O O . SER A 1 100 ? -5.605 0.604 -1.903 1 97.62 100 SER A O 1
ATOM 804 N N . ILE A 1 101 ? -5.609 -1.557 -2.523 1 98.06 101 ILE A N 1
ATOM 805 C CA . ILE A 1 101 ? -5.672 -1.25 -3.949 1 98.06 101 ILE A CA 1
ATOM 806 C C . ILE A 1 101 ? -6.879 -1.948 -4.574 1 98.06 101 ILE A C 1
ATOM 808 O O . ILE A 1 101 ? -7.414 -2.902 -4.008 1 98.06 101 ILE A O 1
ATOM 812 N N . ASP A 1 102 ? -7.301 -1.456 -5.727 1 96.44 102 ASP A N 1
ATOM 813 C CA . ASP A 1 102 ? -8.406 -2.057 -6.473 1 96.44 102 ASP A CA 1
ATOM 814 C C . ASP A 1 102 ? -7.887 -3.016 -7.539 1 96.44 102 ASP A C 1
ATOM 816 O O . ASP A 1 102 ? -7.777 -2.65 -8.711 1 96.44 102 ASP A O 1
ATOM 820 N N . MET A 1 103 ? -7.656 -4.262 -7.094 1 96.62 103 MET A N 1
ATOM 821 C CA . MET A 1 103 ? -7.105 -5.254 -8.016 1 96.62 103 MET A CA 1
ATOM 822 C C . MET A 1 103 ? -8.039 -6.453 -8.141 1 96.62 103 MET A C 1
ATOM 824 O O . MET A 1 103 ? -8.836 -6.727 -7.238 1 96.62 103 MET A O 1
ATOM 828 N N . ARG A 1 104 ? -7.941 -7.098 -9.273 1 92.56 104 ARG A N 1
ATOM 829 C CA . ARG A 1 104 ? -8.633 -8.352 -9.555 1 92.56 104 ARG A CA 1
ATOM 830 C C . ARG A 1 104 ? -7.73 -9.32 -10.305 1 92.56 104 ARG A C 1
ATOM 832 O O . ARG A 1 104 ? -6.965 -8.914 -11.18 1 92.56 104 ARG A O 1
ATOM 839 N N . ILE A 1 105 ? -7.883 -10.562 -9.938 1 93.31 105 ILE A N 1
ATOM 840 C CA . ILE A 1 105 ? -7.133 -11.594 -10.633 1 93.31 105 ILE A CA 1
ATOM 841 C C . ILE A 1 105 ? -7.918 -12.062 -11.859 1 93.31 105 ILE A C 1
ATOM 843 O O . ILE A 1 105 ? -9.125 -12.297 -11.773 1 93.31 105 ILE A O 1
ATOM 847 N N . SER A 1 106 ? -7.246 -12.133 -12.961 1 89.69 106 SER A N 1
ATOM 848 C CA . SER A 1 106 ? -7.887 -12.516 -14.219 1 89.69 106 SER A CA 1
ATOM 849 C C . SER A 1 106 ? -7.656 -13.984 -14.539 1 89.69 106 SER A C 1
ATOM 851 O O . SER A 1 106 ? -8.578 -14.688 -14.953 1 89.69 106 SER A O 1
ATOM 853 N N . THR A 1 107 ? -6.41 -14.383 -14.477 1 89.19 107 THR A N 1
ATOM 854 C CA . THR A 1 107 ? -6.027 -15.773 -14.703 1 89.19 107 THR A CA 1
ATOM 855 C C . THR A 1 107 ? -5.152 -16.281 -13.57 1 89.19 107 THR A C 1
ATOM 857 O O . THR A 1 107 ? -4.324 -15.547 -13.031 1 89.19 107 THR A O 1
ATOM 860 N N . PHE A 1 108 ? -5.41 -17.5 -13.227 1 90.38 108 PHE A N 1
ATOM 861 C CA . PHE A 1 108 ? -4.695 -18.109 -12.109 1 90.38 108 PHE A CA 1
ATOM 862 C C . PHE A 1 108 ? -4.547 -19.609 -12.312 1 90.38 108 PHE A C 1
ATOM 864 O O . PHE A 1 108 ? -5.539 -20.328 -12.406 1 90.38 108 PHE A O 1
ATOM 871 N N . SER A 1 109 ? -3.363 -20.047 -12.555 1 88.81 109 SER A N 1
ATOM 872 C CA . SER A 1 109 ? -3 -21.438 -12.711 1 88.81 109 SER A CA 1
ATOM 873 C C . SER A 1 109 ? -1.63 -21.734 -12.109 1 88.81 109 SER A C 1
ATOM 875 O O . SER A 1 109 ? -0.983 -20.828 -11.562 1 88.81 109 SER A O 1
ATOM 877 N N . ARG A 1 110 ? -1.194 -22.969 -12.125 1 88.75 110 ARG A N 1
ATOM 878 C CA . ARG A 1 110 ? 0.057 -23.359 -11.492 1 88.75 110 ARG A CA 1
ATOM 879 C C . ARG A 1 110 ? 1.24 -22.609 -12.094 1 88.75 110 ARG A C 1
ATOM 881 O O . ARG A 1 110 ? 1.514 -22.734 -13.289 1 88.75 110 ARG A O 1
ATOM 888 N N . GLY A 1 111 ? 1.88 -21.828 -11.25 1 90.56 111 GLY A N 1
ATOM 889 C CA . GLY A 1 111 ? 3.066 -21.094 -11.664 1 90.56 111 GLY A CA 1
ATOM 890 C C . GLY A 1 111 ? 2.748 -19.891 -12.523 1 90.56 111 GLY A C 1
ATOM 891 O O . GLY A 1 111 ? 3.645 -19.297 -13.125 1 90.56 111 GLY A O 1
ATOM 892 N N . PHE A 1 112 ? 1.448 -19.609 -12.672 1 92.31 112 PHE A N 1
ATOM 893 C CA . PHE A 1 112 ? 1.019 -18.531 -13.555 1 92.31 112 PHE A CA 1
ATOM 894 C C . PHE A 1 112 ? -0.12 -17.734 -12.922 1 92.31 112 PHE A C 1
ATOM 896 O O . PHE A 1 112 ? -1.079 -18.312 -12.406 1 92.31 112 PHE A O 1
ATOM 903 N N . CYS A 1 113 ? 0.048 -16.422 -12.945 1 95.25 113 CYS A N 1
ATOM 904 C CA . CYS A 1 113 ? -0.994 -15.547 -12.422 1 95.25 113 CYS A CA 1
ATOM 905 C C . CYS A 1 113 ? -0.997 -14.203 -13.141 1 95.25 113 CYS A C 1
ATOM 907 O O . CYS A 1 113 ? 0.063 -13.625 -13.391 1 95.25 113 CYS A O 1
ATOM 909 N N . THR A 1 114 ? -2.189 -13.758 -13.516 1 96.62 114 THR A N 1
ATOM 910 C CA . THR A 1 114 ? -2.367 -12.414 -14.062 1 96.62 114 THR A CA 1
ATOM 911 C C . THR A 1 114 ? -3.514 -11.688 -13.359 1 96.62 114 THR A C 1
ATOM 913 O O . THR A 1 114 ? -4.426 -12.328 -12.836 1 96.62 114 THR A O 1
ATOM 916 N N . GLY A 1 115 ? -3.424 -10.406 -13.328 1 96.75 115 GLY A N 1
ATOM 917 C CA . GLY A 1 115 ? -4.465 -9.562 -12.766 1 96.75 115 GLY A CA 1
ATOM 918 C C . GLY A 1 115 ? -4.473 -8.156 -13.336 1 96.75 115 GLY A C 1
ATOM 919 O O . GLY A 1 115 ? -3.639 -7.816 -14.18 1 96.75 115 GLY A O 1
ATOM 920 N N . PHE A 1 116 ? -5.461 -7.418 -12.938 1 96.75 116 PHE A N 1
ATOM 921 C CA . PHE A 1 116 ? -5.516 -6.012 -13.312 1 96.75 116 PHE A CA 1
ATOM 922 C C . PHE A 1 116 ? -5.812 -5.137 -12.102 1 96.75 116 PHE A C 1
ATOM 924 O O . PHE A 1 116 ? -6.344 -5.617 -11.102 1 96.75 116 PHE A O 1
ATOM 931 N N . MET A 1 117 ? -5.43 -3.936 -12.203 1 97.94 117 MET A N 1
ATOM 932 C CA . MET A 1 117 ? -5.648 -2.938 -11.156 1 97.94 117 MET A CA 1
ATOM 933 C C . MET A 1 117 ? -6.18 -1.637 -11.75 1 97.94 117 MET A C 1
ATOM 935 O O . MET A 1 117 ? -5.66 -1.153 -12.758 1 97.94 117 MET A O 1
ATOM 939 N N . ARG A 1 118 ? -7.168 -1.086 -11.109 1 96.5 118 ARG A N 1
ATOM 940 C CA . ARG A 1 118 ? -7.754 0.169 -11.57 1 96.5 118 ARG A CA 1
ATOM 941 C C . ARG A 1 118 ? -7.055 1.365 -10.938 1 96.5 118 ARG A C 1
ATOM 943 O O . ARG A 1 118 ? -6.637 1.304 -9.773 1 96.5 118 ARG A O 1
ATOM 950 N N . ASP A 1 119 ? -6.953 2.393 -11.75 1 97.44 119 ASP A N 1
ATOM 951 C CA . ASP A 1 119 ? -6.488 3.697 -11.281 1 97.44 119 ASP A CA 1
ATOM 952 C C . ASP A 1 119 ? -7.57 4.402 -10.469 1 97.44 119 ASP A C 1
ATOM 954 O O . ASP A 1 119 ? -8.586 4.836 -11.016 1 97.44 119 ASP A O 1
ATOM 958 N N . ARG A 1 120 ? -7.391 4.477 -9.156 1 95.44 120 ARG A N 1
ATOM 959 C CA . ARG A 1 120 ? -8.273 5.156 -8.219 1 95.44 120 ARG A CA 1
ATOM 960 C C . ARG A 1 120 ? -7.559 6.312 -7.527 1 95.44 120 ARG A C 1
ATOM 962 O O . ARG A 1 120 ? -6.336 6.281 -7.359 1 95.44 120 ARG A O 1
ATOM 969 N N . HIS A 1 121 ? -8.328 7.258 -7.141 1 95.62 121 HIS A N 1
ATOM 970 C CA . HIS A 1 121 ? -7.734 8.367 -6.406 1 95.62 121 HIS A CA 1
ATOM 971 C C . HIS A 1 121 ? -6.973 7.871 -5.18 1 95.62 121 HIS A C 1
ATOM 973 O O . HIS A 1 121 ? -5.883 8.367 -4.883 1 95.62 121 HIS A O 1
ATOM 979 N N . SER A 1 122 ? -7.461 6.84 -4.57 1 95.38 122 SER A N 1
ATOM 980 C CA . SER A 1 122 ? -6.93 6.352 -3.299 1 95.38 122 SER A CA 1
ATOM 981 C C . SER A 1 122 ? -5.57 5.688 -3.488 1 95.38 122 SER A C 1
ATOM 983 O O . SER A 1 122 ? -4.82 5.512 -2.525 1 95.38 122 SER A O 1
ATOM 985 N N . ASN A 1 123 ? -5.234 5.219 -4.676 1 98.12 123 ASN A N 1
ATOM 986 C CA . ASN A 1 123 ? -3.953 4.543 -4.855 1 98.12 123 ASN A CA 1
ATOM 987 C C . ASN A 1 123 ? -2.977 5.395 -5.656 1 98.12 123 ASN A C 1
ATOM 989 O 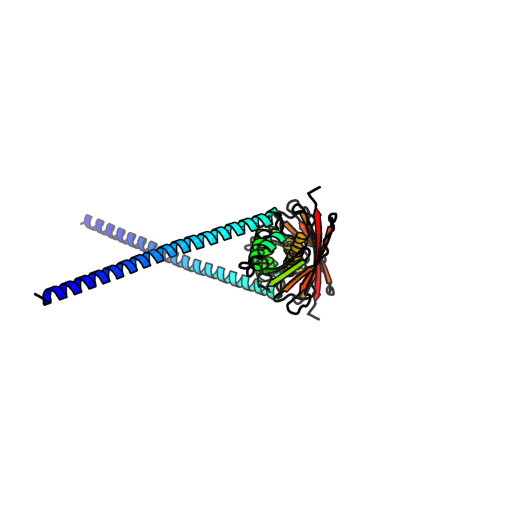O . ASN A 1 123 ? -2.004 4.879 -6.211 1 98.12 123 ASN A O 1
ATOM 993 N N . ARG A 1 124 ? -3.217 6.723 -5.664 1 97.38 124 ARG A N 1
ATOM 994 C CA . ARG A 1 124 ? -2.408 7.637 -6.465 1 97.38 124 ARG A CA 1
ATOM 995 C C . ARG A 1 124 ? -1.32 8.289 -5.617 1 97.38 124 ARG A C 1
ATOM 997 O O . ARG A 1 124 ? -1.396 8.289 -4.387 1 97.38 124 ARG A O 1
ATOM 1004 N N . ASN A 1 125 ? -0.293 8.766 -6.344 1 95.5 125 ASN A N 1
ATOM 1005 C CA . ASN A 1 125 ? 0.735 9.625 -5.77 1 95.5 125 ASN A CA 1
ATOM 1006 C C . ASN A 1 125 ? 0.453 11.102 -6.051 1 95.5 125 ASN A C 1
ATOM 1008 O O . ASN A 1 125 ? -0.601 11.445 -6.59 1 95.5 125 ASN A O 1
ATOM 1012 N N . PRO A 1 126 ? 1.304 12.016 -5.633 1 87.88 126 PRO A N 1
ATOM 1013 C CA . PRO A 1 126 ? 1.028 13.438 -5.809 1 87.88 126 PRO A CA 1
ATOM 1014 C C . PRO A 1 126 ? 1.022 13.867 -7.277 1 87.88 126 PRO A C 1
ATOM 1016 O O . PRO A 1 126 ? 0.581 14.969 -7.602 1 87.88 126 PRO A O 1
ATOM 1019 N N . PHE A 1 127 ? 1.431 13 -8.148 1 89 127 PHE A N 1
ATOM 1020 C CA . PHE A 1 127 ? 1.606 13.375 -9.547 1 89 127 PHE A CA 1
ATOM 1021 C C . PHE A 1 127 ? 0.495 12.789 -10.406 1 89 127 PHE A C 1
ATOM 1023 O O . PHE A 1 127 ? 0.684 12.562 -11.602 1 89 127 PHE A O 1
ATOM 1030 N N . LYS A 1 128 ? -0.557 12.43 -9.812 1 90.5 128 LYS A N 1
ATOM 1031 C CA . LYS A 1 128 ? -1.749 11.914 -10.484 1 90.5 128 LYS A CA 1
ATOM 1032 C C . LYS A 1 128 ? -1.442 10.625 -11.242 1 90.5 128 LYS A C 1
ATOM 1034 O O . LYS A 1 128 ? -1.897 10.445 -12.375 1 90.5 128 LYS A O 1
ATOM 1039 N N . SER A 1 129 ? -0.59 9.93 -10.805 1 97.31 129 SER A N 1
ATOM 1040 C CA . SER A 1 129 ? -0.316 8.57 -11.258 1 97.31 129 SER A CA 1
ATOM 1041 C C . SER A 1 129 ? -0.404 7.574 -10.102 1 97.31 129 SER A C 1
ATOM 1043 O O . SER A 1 129 ? -0.511 7.973 -8.945 1 97.31 129 SER A O 1
ATOM 1045 N N . ILE A 1 130 ? -0.483 6.328 -10.453 1 98.44 130 ILE A N 1
ATOM 1046 C CA . ILE A 1 130 ? -0.565 5.312 -9.414 1 98.44 130 ILE A CA 1
ATOM 1047 C C . ILE A 1 130 ? 0.724 5.309 -8.594 1 98.44 130 ILE A C 1
ATOM 1049 O O . ILE A 1 130 ? 1.821 5.379 -9.156 1 98.44 130 ILE A O 1
ATOM 1053 N N . HIS A 1 131 ? 0.578 5.301 -7.348 1 98.75 131 HIS A N 1
ATOM 1054 C CA . HIS A 1 131 ? 1.686 5.371 -6.402 1 98.75 131 HIS A CA 1
ATOM 1055 C C . HIS A 1 131 ? 2.637 4.191 -6.582 1 98.75 131 HIS A C 1
ATOM 1057 O O . HIS A 1 131 ? 2.197 3.059 -6.789 1 98.75 131 HIS A O 1
ATOM 1063 N N . ALA A 1 132 ? 3.926 4.434 -6.41 1 98.69 132 ALA A N 1
ATOM 1064 C CA . ALA A 1 132 ? 4.969 3.424 -6.566 1 98.69 132 ALA A CA 1
ATOM 1065 C C . ALA A 1 132 ? 4.703 2.219 -5.672 1 98.69 132 ALA A C 1
ATOM 1067 O O . ALA A 1 132 ? 4.828 1.071 -6.105 1 98.69 132 ALA A O 1
ATOM 1068 N N . THR A 1 133 ? 4.344 2.426 -4.457 1 98.81 133 THR A N 1
ATOM 1069 C CA . THR A 1 133 ? 4.184 1.31 -3.529 1 98.81 133 THR A CA 1
ATOM 1070 C C . THR A 1 133 ? 2.826 0.637 -3.721 1 98.81 133 THR A C 1
ATOM 1072 O O . THR A 1 133 ? 2.625 -0.499 -3.287 1 98.81 133 THR A O 1
ATOM 1075 N N . ALA A 1 134 ? 1.87 1.318 -4.301 1 98.81 134 ALA A N 1
ATOM 1076 C CA . ALA A 1 134 ? 0.674 0.624 -4.77 1 98.81 134 ALA A CA 1
ATOM 1077 C C . ALA A 1 134 ? 1.016 -0.375 -5.875 1 98.81 134 ALA A C 1
ATOM 1079 O O . ALA A 1 134 ? 0.483 -1.486 -5.898 1 98.81 134 ALA A O 1
ATOM 1080 N N . LEU A 1 135 ? 1.899 0.028 -6.746 1 98.88 135 LEU A N 1
ATOM 1081 C CA . LEU A 1 135 ? 2.398 -0.888 -7.766 1 98.88 135 LEU A CA 1
ATOM 1082 C C . LEU A 1 135 ? 3.09 -2.088 -7.125 1 98.88 135 LEU A C 1
ATOM 1084 O O . LEU A 1 135 ? 2.943 -3.219 -7.598 1 98.88 135 LEU A O 1
ATOM 1088 N N . ALA A 1 136 ? 3.811 -1.814 -6.098 1 98.88 136 ALA A N 1
ATOM 1089 C CA . ALA A 1 136 ? 4.48 -2.891 -5.371 1 98.88 136 ALA A CA 1
ATOM 1090 C C . ALA A 1 136 ? 3.465 -3.885 -4.812 1 98.88 136 ALA A C 1
ATOM 1092 O O . ALA A 1 136 ? 3.668 -5.098 -4.891 1 98.88 136 ALA A O 1
ATOM 1093 N N . THR A 1 137 ? 2.402 -3.375 -4.234 1 98.81 137 THR A N 1
ATOM 1094 C CA . THR A 1 137 ? 1.358 -4.23 -3.678 1 98.81 137 THR A CA 1
ATOM 1095 C C . THR A 1 137 ? 0.743 -5.105 -4.766 1 98.81 137 THR A C 1
ATOM 1097 O O . THR A 1 137 ? 0.546 -6.309 -4.566 1 98.81 137 THR A O 1
ATOM 1100 N N . PHE A 1 138 ? 0.511 -4.508 -5.895 1 98.88 138 PHE A N 1
ATOM 1101 C CA . PHE A 1 138 ? -0.083 -5.211 -7.023 1 98.88 138 PHE A CA 1
ATOM 1102 C C . PHE A 1 138 ? 0.831 -6.332 -7.508 1 98.88 138 PHE A C 1
ATOM 1104 O O . PHE A 1 138 ? 0.419 -7.492 -7.57 1 98.88 138 PHE A O 1
ATOM 1111 N N . ALA A 1 139 ? 2.051 -5.992 -7.734 1 98.88 139 ALA A N 1
ATOM 1112 C CA . ALA A 1 139 ? 3.021 -6.953 -8.25 1 98.88 139 ALA A CA 1
ATOM 1113 C C . ALA A 1 139 ? 3.295 -8.055 -7.234 1 98.88 139 ALA A C 1
ATOM 1115 O O . ALA A 1 139 ? 3.371 -9.234 -7.59 1 98.88 139 ALA A O 1
ATOM 1116 N N . GLU A 1 140 ? 3.453 -7.684 -5.996 1 98.62 140 GLU A N 1
ATOM 1117 C CA . GLU A 1 140 ? 3.699 -8.648 -4.934 1 98.62 140 GLU A CA 1
ATOM 1118 C C . GLU A 1 140 ? 2.545 -9.641 -4.812 1 98.62 140 GLU A C 1
ATOM 1120 O O . GLU A 1 140 ? 2.766 -10.844 -4.648 1 98.62 140 GLU A O 1
ATOM 1125 N N . SER A 1 141 ? 1.306 -9.164 -4.891 1 97.88 141 SER A N 1
ATOM 1126 C CA . SER A 1 141 ? 0.13 -10.023 -4.777 1 97.88 141 SER A CA 1
ATOM 1127 C C . SER A 1 141 ? 0.081 -11.039 -5.91 1 97.88 141 SER A C 1
ATOM 1129 O O . SER A 1 141 ? -0.154 -12.227 -5.676 1 97.88 141 SER A O 1
ATOM 1131 N N . VAL A 1 142 ? 0.331 -10.57 -7.113 1 97.5 142 VAL A N 1
ATOM 1132 C CA . VAL A 1 142 ? 0.315 -11.445 -8.281 1 97.5 142 VAL A CA 1
ATOM 1133 C C . VAL A 1 142 ? 1.428 -12.484 -8.172 1 97.5 142 VAL A C 1
ATOM 1135 O O . VAL A 1 142 ? 1.207 -13.672 -8.422 1 97.5 142 VAL A O 1
ATOM 1138 N N . GLY A 1 143 ? 2.604 -12.031 -7.809 1 97.62 143 GLY A N 1
ATOM 1139 C CA . GLY A 1 143 ? 3.719 -12.945 -7.633 1 97.62 143 GLY A CA 1
ATOM 1140 C C . GLY A 1 143 ? 3.479 -13.977 -6.547 1 97.62 143 GLY A C 1
ATOM 1141 O O . GLY A 1 143 ? 3.785 -15.156 -6.727 1 97.62 143 GLY A O 1
ATOM 1142 N N . GLU A 1 144 ? 2.957 -13.523 -5.414 1 95.25 144 GLU A N 1
ATOM 1143 C CA . GLU A 1 144 ? 2.662 -14.43 -4.309 1 95.25 144 GLU A CA 1
ATOM 1144 C C . GLU A 1 144 ? 1.68 -15.516 -4.734 1 95.25 144 GLU A C 1
ATOM 1146 O O . GLU A 1 144 ? 1.883 -16.703 -4.438 1 95.25 144 GLU A O 1
ATOM 1151 N N . LEU A 1 145 ? 0.627 -15.117 -5.352 1 92.94 145 LEU A N 1
ATOM 1152 C CA . LEU A 1 145 ? -0.376 -16.078 -5.816 1 92.94 145 LEU A CA 1
ATOM 1153 C C . LEU A 1 145 ? 0.239 -17.078 -6.781 1 92.94 145 LEU A C 1
ATOM 1155 O O . LEU A 1 145 ? -0.048 -18.281 -6.699 1 92.94 145 LEU A O 1
ATOM 1159 N N . GLY A 1 146 ? 1.065 -16.562 -7.691 1 93.12 146 GLY A N 1
ATOM 1160 C CA . GLY A 1 146 ? 1.773 -17.484 -8.57 1 93.12 146 GLY A CA 1
ATOM 1161 C C . GLY A 1 146 ? 2.568 -18.531 -7.82 1 93.12 146 GLY A C 1
ATOM 1162 O O . GLY A 1 146 ? 2.502 -19.719 -8.148 1 93.12 146 GLY A O 1
ATOM 1163 N N . LEU A 1 147 ? 3.293 -18.094 -6.844 1 93.19 147 LEU A N 1
ATOM 1164 C CA . LEU A 1 147 ? 4.113 -19 -6.055 1 93.19 147 LEU A CA 1
ATOM 1165 C C . LEU A 1 147 ? 3.24 -20 -5.297 1 93.19 147 LEU A C 1
ATOM 1167 O O . LEU A 1 147 ? 3.494 -21.203 -5.332 1 93.19 147 LEU A O 1
ATOM 1171 N N . LEU A 1 148 ? 2.221 -19.516 -4.645 1 88.5 148 LEU A N 1
ATOM 1172 C CA . LEU A 1 148 ? 1.336 -20.359 -3.85 1 88.5 148 LEU A CA 1
ATOM 1173 C C . LEU A 1 148 ? 0.69 -21.438 -4.715 1 88.5 148 LEU A C 1
ATOM 1175 O O . LEU A 1 148 ? 0.447 -22.562 -4.246 1 88.5 148 LEU A O 1
ATOM 1179 N N . SER A 1 149 ? 0.457 -21.109 -5.926 1 87.88 149 SER A N 1
ATOM 1180 C CA . SER A 1 149 ? -0.164 -22.062 -6.84 1 87.88 149 SER A CA 1
ATOM 1181 C C . SER A 1 149 ? 0.771 -23.219 -7.137 1 87.88 149 SER A C 1
ATOM 1183 O O . SER A 1 149 ? 0.327 -24.281 -7.586 1 87.88 149 SER A O 1
ATOM 1185 N N . SER A 1 150 ? 2.041 -23 -6.941 1 85.88 150 SER A N 1
ATOM 1186 C CA . SER A 1 150 ? 3.041 -23.969 -7.355 1 85.88 150 SER A CA 1
ATOM 1187 C C . SER A 1 150 ? 3.484 -24.844 -6.184 1 85.88 150 SER A C 1
ATOM 1189 O O . SER A 1 150 ? 4.227 -25.812 -6.363 1 85.88 150 SER A O 1
ATOM 1191 N N . LEU A 1 151 ? 3.084 -24.469 -5.031 1 83.44 151 LEU A N 1
ATOM 1192 C CA . LEU A 1 151 ? 3.496 -25.234 -3.859 1 83.44 151 LEU A CA 1
ATOM 1193 C C . LEU A 1 151 ? 2.744 -26.562 -3.785 1 83.44 151 LEU A C 1
ATOM 1195 O O . LEU A 1 151 ? 1.553 -26.609 -4.098 1 83.44 151 LEU A O 1
ATOM 1199 N N . LYS A 1 152 ? 3.449 -27.609 -3.477 1 75.19 152 LYS A N 1
ATOM 1200 C CA . LYS A 1 152 ? 2.883 -28.953 -3.447 1 75.19 152 LYS A CA 1
ATOM 1201 C C . LYS A 1 152 ? 2.203 -29.234 -2.109 1 75.19 152 LYS A C 1
ATOM 1203 O O . LYS A 1 152 ? 1.127 -29.828 -2.068 1 75.19 152 LYS A O 1
ATOM 1208 N N . ASP A 1 153 ? 2.904 -28.812 -1.064 1 72 153 ASP A N 1
ATOM 1209 C CA . ASP A 1 153 ? 2.404 -29.109 0.277 1 72 153 ASP A CA 1
ATOM 1210 C C . ASP A 1 153 ? 1.729 -27.875 0.886 1 72 153 ASP A C 1
ATOM 1212 O O . ASP A 1 153 ? 2.283 -26.781 0.85 1 72 153 ASP A O 1
ATOM 1216 N N . ASP A 1 154 ? 0.586 -28.094 1.432 1 68.94 154 ASP A N 1
ATOM 1217 C CA . ASP A 1 154 ? -0.203 -27.016 2.031 1 68.94 154 ASP A CA 1
ATOM 1218 C C . ASP A 1 154 ? 0.459 -26.5 3.303 1 68.94 154 ASP A C 1
ATOM 1220 O O . ASP A 1 154 ? 0.115 -25.422 3.789 1 68.94 154 ASP A O 1
ATOM 1224 N N . LYS A 1 155 ? 1.406 -27.25 3.686 1 76.25 155 LYS A N 1
ATOM 1225 C CA . LYS A 1 155 ? 2.033 -26.859 4.949 1 76.25 155 LYS A CA 1
ATOM 1226 C C . LYS A 1 155 ? 3.27 -26 4.707 1 76.25 155 LYS A C 1
ATOM 1228 O O . LYS A 1 155 ? 3.871 -25.484 5.652 1 76.25 155 LYS A O 1
ATOM 1233 N N . ASP A 1 156 ? 3.607 -25.906 3.422 1 82.88 156 ASP A N 1
ATOM 1234 C CA . ASP A 1 156 ? 4.785 -25.094 3.117 1 82.88 156 ASP A CA 1
ATOM 1235 C C . ASP A 1 156 ? 4.539 -23.625 3.455 1 82.88 156 ASP A C 1
ATOM 1237 O O . ASP A 1 156 ? 3.455 -23.094 3.205 1 82.88 156 ASP A O 1
ATOM 1241 N N . GLU A 1 157 ? 5.508 -23.094 4.102 1 85.88 157 GLU A N 1
ATOM 1242 C CA . GLU A 1 157 ? 5.449 -21.672 4.438 1 85.88 157 GLU A CA 1
ATOM 1243 C C . GLU A 1 157 ? 6.375 -20.859 3.539 1 85.88 157 GLU A C 1
ATOM 1245 O O . GLU A 1 157 ? 7.492 -21.281 3.242 1 85.88 157 GLU A O 1
ATOM 1250 N N . ILE A 1 158 ? 5.844 -19.797 3.08 1 90.88 158 ILE A N 1
ATOM 1251 C CA . ILE A 1 158 ? 6.664 -18.922 2.254 1 90.88 158 ILE A CA 1
ATOM 1252 C C . ILE A 1 158 ? 6.883 -17.594 2.975 1 90.88 158 ILE A C 1
ATOM 1254 O O . ILE A 1 158 ? 6.004 -17.109 3.697 1 90.88 158 ILE A O 1
ATOM 1258 N N . THR A 1 159 ? 8.07 -17 2.789 1 94.56 159 THR A N 1
ATOM 1259 C CA . THR A 1 159 ? 8.422 -15.695 3.355 1 94.56 159 THR A CA 1
ATOM 1260 C C . THR A 1 159 ? 9.133 -14.828 2.316 1 94.56 159 THR A C 1
ATOM 1262 O O . THR A 1 159 ? 10.094 -15.273 1.688 1 94.56 159 THR A O 1
ATOM 1265 N N . LEU A 1 160 ? 8.586 -13.672 2.121 1 97.5 160 LEU A N 1
ATOM 1266 C CA . LEU A 1 160 ? 9.234 -12.727 1.219 1 97.5 160 LEU A CA 1
ATOM 1267 C C . LEU A 1 160 ? 10.492 -12.156 1.854 1 97.5 160 LEU A C 1
ATOM 1269 O O . LEU A 1 160 ? 10.43 -11.516 2.908 1 97.5 160 LEU A O 1
ATOM 1273 N N . VAL A 1 161 ? 11.625 -12.297 1.237 1 97.38 161 VAL A N 1
ATOM 1274 C CA . VAL A 1 161 ? 12.883 -11.867 1.841 1 97.38 161 VAL A CA 1
ATOM 1275 C C . VAL A 1 161 ? 13.352 -10.57 1.195 1 97.38 161 VAL A C 1
ATOM 1277 O O . VAL A 1 161 ? 14.023 -9.758 1.835 1 97.38 161 VAL A O 1
ATOM 1280 N N . SER A 1 162 ? 12.984 -10.414 -0.038 1 98.56 162 SER A N 1
ATOM 1281 C CA . SER A 1 162 ? 13.344 -9.164 -0.705 1 98.56 162 SER A CA 1
ATOM 1282 C C . SER A 1 162 ? 12.336 -8.805 -1.787 1 98.56 162 SER A C 1
ATOM 1284 O O . SER A 1 162 ? 11.758 -9.688 -2.422 1 98.56 162 SER A O 1
ATOM 1286 N N . LEU A 1 163 ? 12.117 -7.59 -1.979 1 98.75 163 LEU A N 1
ATOM 1287 C CA . LEU A 1 163 ? 11.258 -6.98 -2.986 1 98.75 163 LEU A CA 1
ATOM 1288 C C . LEU A 1 163 ? 11.961 -5.816 -3.674 1 98.75 163 LEU A C 1
ATOM 1290 O O . LEU A 1 163 ? 12.414 -4.883 -3.01 1 98.75 163 LEU A O 1
ATOM 1294 N N . GLU A 1 164 ? 12.094 -5.922 -4.953 1 98.88 164 GLU A N 1
ATOM 1295 C CA . GLU A 1 164 ? 12.688 -4.84 -5.73 1 98.88 164 GLU A CA 1
ATOM 1296 C C . GLU A 1 164 ? 11.789 -4.441 -6.898 1 98.88 164 GLU A C 1
ATOM 1298 O O . GLU A 1 164 ? 11.289 -5.305 -7.629 1 98.88 164 GLU A O 1
ATOM 1303 N N . LEU A 1 165 ? 11.562 -3.207 -7.047 1 98.88 165 LEU A N 1
ATOM 1304 C CA . LEU A 1 165 ? 10.82 -2.701 -8.195 1 98.88 165 LEU A CA 1
ATOM 1305 C C . LEU A 1 165 ? 11.664 -1.706 -8.992 1 98.88 165 LEU A C 1
ATOM 1307 O O . LEU A 1 165 ? 12.359 -0.873 -8.414 1 98.88 165 LEU A O 1
ATOM 1311 N N . GLU A 1 166 ? 11.594 -1.858 -10.234 1 98.81 166 GLU A N 1
ATOM 1312 C CA . GLU A 1 166 ? 12.078 -0.875 -11.195 1 98.81 166 GLU A CA 1
ATOM 1313 C C . GLU A 1 166 ? 10.922 -0.121 -11.844 1 98.81 166 GLU A C 1
ATOM 1315 O O . GLU A 1 166 ? 10.016 -0.734 -12.414 1 98.81 166 GLU A O 1
ATOM 1320 N N . PHE A 1 167 ? 11.016 1.167 -11.773 1 98.62 16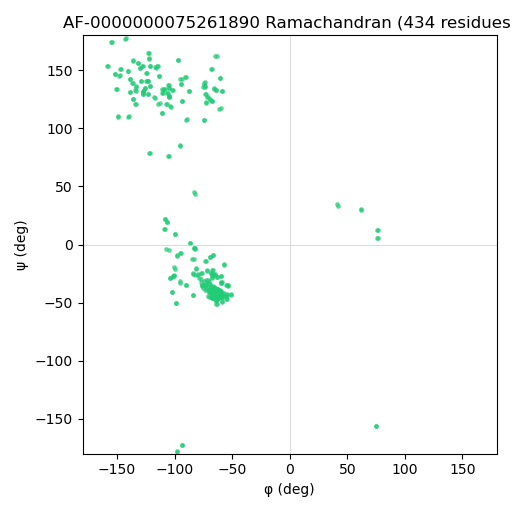7 PHE A N 1
ATOM 1321 C CA . PHE A 1 167 ? 9.961 1.989 -12.352 1 98.62 167 PHE A CA 1
ATOM 1322 C C . PHE A 1 167 ? 10.398 2.592 -13.68 1 98.62 167 PHE A C 1
ATOM 1324 O O . PHE A 1 167 ? 11.336 3.396 -13.719 1 98.62 167 PHE A O 1
ATOM 1331 N N . ILE A 1 168 ? 9.727 2.268 -14.695 1 98 168 ILE A N 1
ATOM 1332 C CA . ILE A 1 168 ? 10.172 2.58 -16.047 1 98 168 ILE A CA 1
ATOM 1333 C C . ILE A 1 168 ? 9.391 3.783 -16.578 1 98 168 ILE A C 1
ATOM 1335 O O . ILE A 1 168 ? 9.953 4.637 -17.266 1 98 168 ILE A O 1
ATOM 1339 N N . LYS A 1 169 ? 8.102 3.797 -16.281 1 96.31 169 LYS A N 1
ATOM 1340 C CA . LYS A 1 169 ? 7.195 4.832 -16.766 1 96.31 169 LYS A CA 1
ATOM 1341 C C . LYS A 1 169 ? 6.09 5.105 -15.75 1 96.31 169 LYS A C 1
ATOM 1343 O O . LYS A 1 169 ? 5.719 4.223 -14.977 1 96.31 169 LYS A O 1
ATOM 1348 N N . LYS A 1 170 ? 5.613 6.406 -15.789 1 96.81 170 LYS A N 1
ATOM 1349 C CA . LYS A 1 170 ? 4.488 6.734 -14.914 1 96.81 170 LYS A CA 1
ATOM 1350 C C . LYS A 1 170 ? 3.283 5.848 -15.219 1 96.81 170 LYS A C 1
ATOM 1352 O O . LYS A 1 170 ? 2.918 5.664 -16.375 1 96.81 170 LYS A O 1
ATOM 1357 N N . ALA A 1 171 ? 2.713 5.309 -14.164 1 98 171 ALA A N 1
ATOM 1358 C CA . ALA A 1 171 ? 1.593 4.383 -14.305 1 98 171 ALA A CA 1
ATOM 1359 C C . ALA A 1 171 ? 0.259 5.113 -14.195 1 98 171 ALA A C 1
ATOM 1361 O O . ALA A 1 171 ? -0.014 5.77 -13.188 1 98 171 ALA A O 1
ATOM 1362 N N . ARG A 1 172 ? -0.578 4.98 -15.219 1 97.38 172 ARG A N 1
ATOM 1363 C CA . ARG A 1 172 ? -1.899 5.602 -15.234 1 97.38 172 ARG A CA 1
ATOM 1364 C C . ARG A 1 172 ? -2.934 4.672 -15.859 1 97.38 172 ARG A C 1
ATOM 1366 O O . ARG A 1 172 ? -2.596 3.836 -16.703 1 97.38 172 ARG A O 1
ATOM 1373 N N . GLY A 1 173 ? -4.168 4.812 -15.375 1 96.12 173 GLY A N 1
ATOM 1374 C CA . GLY A 1 173 ? -5.246 4.02 -15.945 1 96.12 173 GLY A CA 1
ATOM 1375 C C . GLY A 1 173 ? -5.211 2.566 -15.516 1 96.12 173 GLY A C 1
ATOM 1376 O O . GLY A 1 173 ? -4.703 2.244 -14.438 1 96.12 173 GLY A O 1
ATOM 1377 N N . LEU A 1 174 ? -5.809 1.738 -16.328 1 96.81 174 LEU A N 1
ATOM 1378 C CA . LEU A 1 174 ? -5.879 0.311 -16.031 1 96.81 174 LEU A CA 1
ATOM 1379 C C . LEU A 1 174 ? -4.523 -0.355 -16.234 1 96.81 174 LEU A C 1
ATOM 1381 O O . LEU A 1 174 ? -3.904 -0.191 -17.297 1 96.81 174 LEU A O 1
ATOM 1385 N N . LEU A 1 175 ? -4.09 -1.085 -15.25 1 98.75 175 LEU A N 1
ATOM 1386 C CA . LEU A 1 175 ? -2.816 -1.79 -15.328 1 98.75 175 LEU A CA 1
ATOM 1387 C C . LEU A 1 175 ? -3.027 -3.301 -15.312 1 98.75 175 LEU A C 1
ATOM 1389 O O . LEU A 1 175 ? -4.012 -3.787 -14.75 1 98.75 175 LEU A O 1
ATOM 1393 N N . THR A 1 176 ? -2.096 -3.994 -15.898 1 98.5 176 THR A N 1
ATOM 1394 C CA . THR A 1 176 ? -2.053 -5.449 -15.836 1 98.5 176 THR A CA 1
ATOM 1395 C C . THR A 1 176 ? -0.71 -5.93 -15.289 1 98.5 176 THR A C 1
ATOM 1397 O O . THR A 1 176 ? 0.334 -5.359 -15.609 1 98.5 176 THR A O 1
ATOM 1400 N N . ALA A 1 177 ? -0.765 -6.895 -14.523 1 98.75 177 ALA A N 1
ATOM 1401 C CA . ALA A 1 177 ? 0.444 -7.551 -14.031 1 98.75 177 ALA A CA 1
ATOM 1402 C C . ALA A 1 177 ? 0.427 -9.047 -14.344 1 98.75 177 ALA A C 1
ATOM 1404 O O . ALA A 1 177 ? -0.636 -9.664 -14.375 1 98.75 177 ALA A O 1
ATOM 1405 N N . SER A 1 178 ? 1.639 -9.562 -14.57 1 98.31 178 SER A N 1
ATOM 1406 C CA . SER A 1 178 ? 1.729 -10.984 -14.891 1 98.31 178 SER A CA 1
ATOM 1407 C C . SER A 1 178 ? 3.025 -11.594 -14.359 1 98.31 178 SER A C 1
ATOM 1409 O O . SER A 1 178 ? 4.051 -10.914 -14.305 1 98.31 178 SER A O 1
ATOM 1411 N N . THR A 1 179 ? 2.93 -12.773 -13.977 1 97.81 179 THR A N 1
ATOM 1412 C CA . THR A 1 179 ? 4.098 -13.578 -13.633 1 97.81 179 THR A CA 1
ATOM 1413 C C . THR A 1 179 ? 3.973 -14.992 -14.195 1 97.81 179 THR A C 1
ATOM 1415 O O . THR A 1 179 ? 2.873 -15.539 -14.266 1 97.81 179 THR A O 1
ATOM 1418 N N . ASP A 1 180 ? 5.055 -15.43 -14.664 1 93.94 180 ASP A N 1
ATOM 1419 C CA . ASP A 1 180 ? 5.238 -16.797 -15.172 1 93.94 180 ASP A CA 1
ATOM 1420 C C . ASP A 1 180 ? 6.602 -17.344 -14.766 1 93.94 180 ASP A C 1
ATOM 1422 O O . ASP A 1 180 ? 7.641 -16.812 -15.164 1 93.94 180 ASP A O 1
ATOM 1426 N N . PHE A 1 181 ? 6.613 -18.281 -13.883 1 87.06 181 PHE A N 1
ATOM 1427 C CA . PHE A 1 181 ? 7.902 -18.812 -13.445 1 87.06 181 PHE A CA 1
ATOM 1428 C C . PHE A 1 181 ? 7.863 -20.328 -13.375 1 87.06 181 PHE A C 1
ATOM 1430 O O . PHE A 1 181 ? 6.785 -20.938 -13.375 1 87.06 181 PHE A O 1
ATOM 1437 N N . ALA A 1 182 ? 8.992 -20.812 -13.422 1 81.81 182 ALA A N 1
ATOM 1438 C CA . ALA A 1 182 ? 9.141 -22.266 -13.359 1 81.81 182 ALA A CA 1
ATOM 1439 C C . ALA A 1 182 ? 8.898 -22.781 -11.945 1 81.81 182 ALA A C 1
ATOM 1441 O O . ALA A 1 182 ? 9.391 -22.203 -10.977 1 81.81 182 ALA A O 1
ATOM 1442 N N . ILE A 1 183 ? 8.25 -23.812 -11.875 1 76.62 183 ILE A N 1
ATOM 1443 C CA . ILE A 1 183 ? 7.922 -24.453 -10.609 1 76.62 183 ILE A CA 1
ATOM 1444 C C . ILE A 1 183 ? 9.195 -24.984 -9.953 1 76.62 183 ILE A C 1
ATOM 1446 O O . ILE A 1 183 ? 9.938 -25.766 -10.555 1 76.62 183 ILE A O 1
ATOM 1450 N N . PRO A 1 184 ? 9.328 -24.5 -8.812 1 77.06 184 PRO A N 1
ATOM 1451 C CA . PRO A 1 184 ? 10.562 -24.922 -8.148 1 77.06 184 PRO A CA 1
ATOM 1452 C C . PRO A 1 184 ? 10.555 -26.406 -7.793 1 77.06 184 PRO A C 1
ATOM 1454 O O . PRO A 1 184 ? 9.484 -27.016 -7.656 1 77.06 184 PRO A O 1
ATOM 1457 N N . ASP A 1 185 ? 11.727 -26.891 -7.777 1 78.81 185 ASP A N 1
ATOM 1458 C CA . ASP A 1 185 ? 11.867 -28.25 -7.293 1 78.81 185 ASP A CA 1
ATOM 1459 C C . ASP A 1 185 ? 11.461 -28.359 -5.824 1 78.81 185 ASP A C 1
ATOM 1461 O O . ASP A 1 185 ? 11.383 -27.359 -5.121 1 78.81 185 ASP A O 1
ATOM 1465 N N . GLU A 1 186 ? 11.195 -29.531 -5.375 1 74.5 186 GLU A N 1
ATOM 1466 C CA . GLU A 1 186 ? 10.742 -29.797 -4.012 1 74.5 186 GLU A CA 1
ATOM 1467 C C . GLU A 1 186 ? 11.773 -29.328 -2.988 1 74.5 186 GLU A C 1
ATOM 1469 O O . GLU A 1 186 ? 11.422 -28.922 -1.882 1 74.5 186 GLU A O 1
ATOM 1474 N N . ASP A 1 187 ? 13.008 -29.281 -3.305 1 79.44 187 ASP A N 1
ATOM 1475 C CA . ASP A 1 187 ? 14.055 -28.953 -2.342 1 79.44 187 ASP A CA 1
ATOM 1476 C C . ASP A 1 187 ? 14.484 -27.5 -2.451 1 79.44 187 ASP A C 1
ATOM 1478 O O . ASP A 1 187 ? 15.422 -27.062 -1.78 1 79.44 187 ASP A O 1
ATOM 1482 N N . THR A 1 188 ? 13.664 -26.906 -3.242 1 83.25 188 THR A N 1
ATOM 1483 C CA . THR A 1 188 ? 14.031 -25.5 -3.443 1 83.25 188 THR A CA 1
ATOM 1484 C C . THR A 1 188 ? 13.758 -24.688 -2.188 1 83.25 188 THR A C 1
ATOM 1486 O O . THR A 1 188 ? 12.672 -24.766 -1.608 1 83.25 188 THR A O 1
ATOM 1489 N N . LYS A 1 189 ? 14.734 -23.969 -1.697 1 90.06 189 LYS A N 1
ATOM 1490 C CA . LYS A 1 189 ? 14.617 -23.172 -0.476 1 90.06 189 LYS A CA 1
ATOM 1491 C C . LYS A 1 189 ? 14.383 -21.703 -0.797 1 90.06 189 LYS A C 1
ATOM 1493 O O . LYS A 1 189 ? 13.828 -20.953 0.016 1 90.06 189 LYS A O 1
ATOM 1498 N N . GLU A 1 190 ? 14.859 -21.297 -1.944 1 94.56 190 GLU A N 1
ATOM 1499 C CA . GLU A 1 190 ? 14.711 -19.906 -2.361 1 94.56 190 GLU A CA 1
ATOM 1500 C C . GLU A 1 190 ? 14.227 -19.812 -3.807 1 94.56 190 GLU A C 1
ATOM 1502 O O . GLU A 1 190 ? 14.711 -20.531 -4.68 1 94.56 190 GLU A O 1
ATOM 1507 N N . VAL A 1 191 ? 13.242 -19 -4.035 1 94.88 191 VAL A N 1
ATOM 1508 C CA . VAL A 1 191 ? 12.68 -18.828 -5.371 1 94.88 191 VAL A CA 1
ATOM 1509 C C . VAL A 1 191 ? 12.68 -17.344 -5.754 1 94.88 191 VAL A C 1
ATOM 1511 O O . VAL A 1 191 ? 12.336 -16.484 -4.938 1 94.88 191 VAL A O 1
ATOM 1514 N N . LYS A 1 192 ? 13.102 -17.062 -6.973 1 96.69 192 LYS A N 1
ATOM 1515 C CA . LYS A 1 192 ? 13.039 -15.719 -7.543 1 96.69 192 LYS A CA 1
ATOM 1516 C C . LYS A 1 192 ? 11.906 -15.602 -8.562 1 96.69 192 LYS A C 1
ATOM 1518 O O . LYS A 1 192 ? 11.789 -16.438 -9.469 1 96.69 192 LYS A O 1
ATOM 1523 N N . ILE A 1 193 ? 11.078 -14.617 -8.383 1 97.06 193 ILE A N 1
ATOM 1524 C CA . ILE A 1 193 ? 9.914 -14.422 -9.242 1 97.06 193 ILE A CA 1
ATOM 1525 C C . ILE A 1 193 ? 9.906 -12.992 -9.781 1 97.06 193 ILE A C 1
ATOM 1527 O O . ILE A 1 193 ? 10.078 -12.039 -9.023 1 97.06 193 ILE A O 1
ATOM 1531 N N . ASP A 1 194 ? 9.703 -12.906 -11.078 1 98.5 194 ASP A N 1
ATOM 1532 C CA . ASP A 1 194 ? 9.547 -11.602 -11.703 1 98.5 194 ASP A CA 1
ATOM 1533 C C . ASP A 1 194 ? 8.086 -11.344 -12.062 1 98.5 194 ASP A C 1
ATOM 1535 O O . ASP A 1 194 ? 7.387 -12.242 -12.531 1 98.5 194 ASP A O 1
ATOM 1539 N N . VAL A 1 195 ? 7.637 -10.188 -11.82 1 98.75 195 VAL A N 1
ATOM 1540 C CA . VAL A 1 195 ? 6.305 -9.742 -12.211 1 98.75 195 VAL A CA 1
ATOM 1541 C C . VAL A 1 195 ? 6.414 -8.492 -13.078 1 98.75 195 VAL A C 1
ATOM 1543 O O . VAL A 1 195 ? 7.094 -7.527 -12.703 1 98.75 195 VAL A O 1
ATOM 1546 N N . VAL A 1 196 ? 5.766 -8.523 -14.188 1 98.81 196 VAL A N 1
ATOM 1547 C CA . VAL A 1 196 ? 5.797 -7.391 -15.109 1 98.81 196 VAL A CA 1
ATOM 1548 C C . VAL A 1 196 ? 4.461 -6.652 -15.07 1 98.81 196 VAL A C 1
ATOM 1550 O O . VAL A 1 196 ? 3.4 -7.273 -15.172 1 98.81 196 VAL A O 1
ATOM 1553 N N . VAL A 1 197 ? 4.488 -5.344 -14.922 1 98.88 197 VAL A N 1
ATOM 1554 C CA . VAL A 1 197 ? 3.293 -4.504 -14.898 1 98.88 197 VAL A CA 1
ATOM 1555 C C . VAL A 1 197 ? 3.236 -3.646 -16.156 1 98.88 197 VAL A C 1
ATOM 1557 O O . VAL A 1 197 ? 4.207 -2.965 -16.5 1 98.88 197 VAL A O 1
ATOM 1560 N N . LYS A 1 198 ? 2.133 -3.666 -16.766 1 98.62 198 LYS A N 1
ATOM 1561 C CA . LYS A 1 198 ? 1.954 -2.945 -18.016 1 98.62 198 LYS A CA 1
ATOM 1562 C C . LYS A 1 198 ? 0.72 -2.049 -17.969 1 98.62 198 LYS A C 1
ATOM 1564 O O . LYS A 1 198 ? -0.225 -2.326 -17.219 1 98.62 198 LYS A O 1
ATOM 1569 N N . ASP A 1 199 ? 0.781 -1 -18.766 1 97.06 199 ASP A N 1
ATOM 1570 C CA . ASP A 1 199 ? -0.396 -0.145 -18.891 1 97.06 199 ASP A CA 1
ATOM 1571 C C . ASP A 1 199 ? -1.255 -0.56 -20.078 1 97.06 199 ASP A C 1
ATOM 1573 O O . ASP A 1 199 ? -1.026 -1.611 -20.672 1 97.06 199 ASP A O 1
ATOM 1577 N N . ARG A 1 200 ? -2.252 0.218 -20.391 1 92.56 200 ARG A N 1
ATOM 1578 C CA . ARG A 1 200 ? -3.229 -0.133 -21.422 1 92.56 200 ARG A CA 1
ATOM 1579 C C . ARG A 1 200 ? -2.582 -0.172 -22.797 1 92.56 200 ARG A C 1
ATOM 1581 O O . ARG A 1 200 ? -3.1 -0.812 -23.719 1 92.56 200 ARG A O 1
ATOM 1588 N N . THR A 1 201 ? -1.51 0.556 -22.969 1 95.12 201 THR A N 1
ATOM 1589 C CA . THR A 1 201 ? -0.814 0.589 -24.25 1 95.12 201 THR A CA 1
ATOM 1590 C C . THR A 1 201 ? 0.205 -0.543 -24.344 1 95.12 201 THR A C 1
ATOM 1592 O O . THR A 1 201 ? 0.983 -0.611 -25.297 1 95.12 201 THR A O 1
ATOM 1595 N N . LEU A 1 202 ? 0.28 -1.336 -23.344 1 94.31 202 LEU A N 1
ATOM 1596 C CA . LEU A 1 202 ? 1.144 -2.508 -23.25 1 94.31 202 LEU A CA 1
ATOM 1597 C C . LEU A 1 202 ? 2.59 -2.102 -22.984 1 94.31 202 LEU A C 1
ATOM 1599 O O . LEU A 1 202 ? 3.502 -2.924 -23.109 1 94.31 202 LEU A O 1
ATOM 1603 N N . ASP A 1 203 ? 2.777 -0.844 -22.641 1 97.56 203 ASP A N 1
ATOM 1604 C CA . ASP A 1 203 ? 4.09 -0.419 -22.156 1 97.56 203 ASP A CA 1
ATOM 1605 C C . ASP A 1 203 ? 4.352 -0.919 -20.75 1 97.56 203 ASP A C 1
ATOM 1607 O O . ASP A 1 203 ? 3.461 -0.889 -19.891 1 97.56 203 ASP A O 1
ATOM 1611 N N . THR A 1 204 ? 5.574 -1.422 -20.562 1 98.62 204 THR A N 1
ATOM 1612 C CA . THR A 1 204 ? 5.965 -1.786 -19.203 1 98.62 204 THR A CA 1
ATOM 1613 C C . THR A 1 204 ? 6.137 -0.542 -18.344 1 98.62 204 THR A C 1
ATOM 1615 O O . THR A 1 204 ? 6.859 0.383 -18.703 1 98.62 204 THR A O 1
ATOM 1618 N N . VAL A 1 205 ? 5.422 -0.536 -17.25 1 98.62 205 VAL A N 1
ATOM 1619 C CA . VAL A 1 205 ? 5.535 0.631 -16.375 1 98.62 205 VAL A CA 1
ATOM 1620 C C . VAL A 1 205 ? 6.434 0.305 -15.188 1 98.62 205 VAL A C 1
ATOM 1622 O O . VAL A 1 205 ? 7.07 1.195 -14.617 1 98.62 205 VAL A O 1
ATOM 1625 N N . ALA A 1 206 ? 6.496 -0.978 -14.805 1 98.81 206 ALA A N 1
ATOM 1626 C CA . ALA A 1 206 ? 7.336 -1.408 -13.688 1 98.81 206 ALA A CA 1
ATOM 1627 C C . ALA A 1 206 ? 7.652 -2.898 -13.781 1 98.81 206 ALA A C 1
ATOM 1629 O O . ALA A 1 206 ? 6.902 -3.66 -14.398 1 98.81 206 ALA A O 1
ATOM 1630 N N . ILE A 1 207 ? 8.734 -3.299 -13.219 1 98.94 207 ILE A N 1
ATOM 1631 C CA . ILE A 1 207 ? 9.125 -4.695 -13.062 1 98.94 207 ILE A CA 1
ATOM 1632 C C . ILE A 1 207 ? 9.469 -4.977 -11.602 1 98.94 207 ILE A C 1
ATOM 1634 O O . ILE A 1 207 ? 10.25 -4.242 -10.992 1 98.94 207 ILE A O 1
ATOM 1638 N N . ALA A 1 208 ? 8.891 -6 -11.109 1 98.88 208 ALA A N 1
ATOM 1639 C CA . ALA A 1 208 ? 9.156 -6.398 -9.727 1 98.88 208 ALA A CA 1
ATOM 1640 C C . ALA A 1 208 ? 9.977 -7.684 -9.68 1 98.88 208 ALA A C 1
ATOM 1642 O O . ALA A 1 208 ? 9.719 -8.625 -10.422 1 98.88 208 ALA A O 1
ATOM 1643 N N . HIS A 1 209 ? 10.977 -7.676 -8.867 1 98.81 209 HIS A N 1
ATOM 1644 C CA . HIS A 1 209 ? 11.766 -8.852 -8.531 1 98.81 209 HIS A CA 1
ATOM 1645 C C . HIS A 1 209 ? 11.531 -9.281 -7.082 1 98.81 209 HIS A C 1
ATOM 1647 O O . HIS A 1 209 ? 11.891 -8.555 -6.148 1 98.81 209 HIS A O 1
ATOM 1653 N N . LEU A 1 210 ? 10.945 -10.406 -6.949 1 98.38 210 LEU A N 1
ATOM 1654 C CA . LEU A 1 210 ? 10.594 -10.93 -5.637 1 98.38 210 LEU A CA 1
ATOM 1655 C C . LEU A 1 210 ? 11.453 -12.141 -5.285 1 98.38 210 LEU A C 1
ATOM 1657 O O . LEU A 1 210 ? 11.641 -13.039 -6.113 1 98.38 210 LEU A O 1
ATOM 1661 N N . VAL A 1 211 ? 11.977 -12.172 -4.109 1 98.12 211 VAL A N 1
ATOM 1662 C CA . VAL A 1 211 ? 12.711 -13.328 -3.611 1 98.12 211 VAL A CA 1
ATOM 1663 C C . VAL A 1 211 ? 11.992 -13.914 -2.396 1 98.12 211 VAL A C 1
ATOM 1665 O O . VAL A 1 211 ? 11.766 -13.219 -1.406 1 98.12 211 VAL A O 1
ATOM 1668 N N . TRP A 1 212 ? 11.719 -15.195 -2.469 1 96.12 212 TRP A N 1
ATOM 1669 C CA . TRP A 1 212 ? 10.953 -15.867 -1.424 1 96.12 212 TRP A CA 1
ATOM 1670 C C . TRP A 1 212 ? 11.742 -17.031 -0.843 1 96.12 212 TRP A C 1
ATOM 1672 O O . TRP A 1 212 ? 12.406 -17.781 -1.579 1 96.12 212 TRP A O 1
ATOM 1682 N N . ASN A 1 213 ? 11.633 -17.172 0.421 1 95.38 213 ASN A N 1
ATOM 1683 C CA . ASN A 1 213 ? 12.047 -18.406 1.082 1 95.38 213 ASN A CA 1
ATOM 1684 C C . ASN A 1 213 ? 10.883 -19.375 1.261 1 95.38 213 ASN A C 1
ATOM 1686 O O . ASN A 1 213 ? 9.773 -18.953 1.595 1 95.38 213 ASN A O 1
ATOM 1690 N N . ILE A 1 214 ? 11.195 -20.641 1.007 1 91.75 214 ILE A N 1
ATOM 1691 C CA . ILE A 1 214 ? 10.211 -21.688 1.223 1 91.75 214 ILE A CA 1
ATOM 1692 C C . ILE A 1 214 ? 10.672 -22.609 2.355 1 91.75 214 ILE A C 1
ATOM 1694 O O . ILE A 1 214 ? 11.789 -23.125 2.328 1 91.75 214 ILE A O 1
ATOM 1698 N N . GLU A 1 215 ? 9.875 -22.672 3.332 1 87.25 215 GLU A N 1
ATOM 1699 C CA . GLU A 1 215 ? 10.133 -23.609 4.426 1 87.25 215 GLU A CA 1
ATOM 1700 C C . GLU A 1 215 ? 9.172 -24.781 4.383 1 87.25 215 GLU A C 1
ATOM 1702 O O . GLU A 1 215 ? 7.953 -24.609 4.457 1 87.25 215 GLU A O 1
ATOM 1707 N N . ASN A 1 216 ? 9.75 -25.953 4.273 1 78 216 ASN A N 1
ATOM 1708 C CA . ASN A 1 216 ? 8.961 -27.172 4.238 1 78 216 ASN A CA 1
ATOM 1709 C C . ASN A 1 216 ? 8.734 -27.734 5.637 1 78 216 ASN A C 1
ATOM 1711 O O . ASN A 1 216 ? 9.688 -27.953 6.387 1 78 216 ASN A O 1
ATOM 1715 N N . LYS A 1 217 ? 7.586 -27.625 6.133 1 67.75 217 LYS A N 1
ATOM 1716 C CA . LYS A 1 217 ? 7.34 -28.156 7.469 1 67.75 217 LYS A CA 1
ATOM 1717 C C . LYS A 1 217 ? 7.039 -29.656 7.414 1 67.75 217 LYS A C 1
ATOM 1719 O O . LYS A 1 217 ? 6.879 -30.297 8.453 1 67.75 217 LYS A O 1
ATOM 1724 N N . SER A 1 218 ? 6.801 -30.234 6.309 1 56.09 218 SER A N 1
ATOM 1725 C CA . SER A 1 218 ? 6.594 -31.672 6.355 1 56.09 218 SER A CA 1
ATOM 1726 C C . SER A 1 218 ? 7.816 -32.375 6.926 1 56.09 218 SER A C 1
ATOM 1728 O O . SER A 1 218 ? 7.684 -33.406 7.586 1 56.09 218 SER A O 1
ATOM 1730 N N . LEU A 1 219 ? 9.094 -31.953 6.746 1 43.88 219 LEU A N 1
ATOM 1731 C CA . LEU A 1 219 ? 10.117 -32.906 7.172 1 43.88 219 LEU A CA 1
ATOM 1732 C C . LEU A 1 219 ? 10.359 -32.812 8.672 1 43.88 219 LEU A C 1
ATOM 1734 O O . LEU A 1 219 ? 10.32 -31.703 9.242 1 43.88 219 LEU A O 1
ATOM 1738 N N . MET B 1 1 ? -54.156 56.344 60.688 1 51.53 1 MET B N 1
ATOM 1739 C CA . MET B 1 1 ? -53.562 56.938 59.5 1 51.53 1 MET B CA 1
ATOM 1740 C C . MET B 1 1 ? -52.125 56.406 59.281 1 51.53 1 MET B C 1
ATOM 1742 O O . MET B 1 1 ? -51.688 56.25 58.125 1 51.53 1 MET B O 1
ATOM 1746 N N . SER B 1 2 ? -51.531 56 60.344 1 64.12 2 SER B N 1
ATOM 1747 C CA . SER B 1 2 ? -50.125 55.594 60.312 1 64.12 2 SER B CA 1
ATOM 1748 C C . SER B 1 2 ? -49.938 54.188 59.781 1 64.12 2 SER B C 1
ATOM 1750 O O . SER B 1 2 ? -49 53.906 59.031 1 64.12 2 SER B O 1
ATOM 1752 N N . ASP B 1 3 ? -50.938 53.375 59.906 1 70.38 3 ASP B N 1
ATOM 1753 C CA . ASP B 1 3 ? -50.812 51.969 59.531 1 70.38 3 ASP B CA 1
ATOM 1754 C C . ASP B 1 3 ? -51 51.781 58.031 1 70.38 3 ASP B C 1
ATOM 1756 O O . ASP B 1 3 ? -50.312 50.938 57.406 1 70.38 3 ASP B O 1
ATOM 1760 N N . THR B 1 4 ? -51.688 52.625 57.438 1 71.25 4 THR B N 1
ATOM 1761 C CA . THR B 1 4 ? -52 52.531 56 1 71.25 4 THR B CA 1
ATOM 1762 C C . THR B 1 4 ? -50.812 53 55.156 1 71.25 4 THR B C 1
ATOM 1764 O O . THR B 1 4 ? -50.5 52.375 54.125 1 71.25 4 THR B O 1
ATOM 1767 N N . GLN B 1 5 ? -50.031 53.906 55.75 1 67.94 5 GLN B N 1
ATOM 1768 C CA . GLN B 1 5 ? -48.875 54.438 55.031 1 67.94 5 GLN B CA 1
ATOM 1769 C C . GLN B 1 5 ? -47.75 53.438 55.031 1 67.94 5 GLN B C 1
ATOM 1771 O O . GLN B 1 5 ? -47 53.344 54.031 1 67.94 5 GLN B O 1
ATOM 1776 N N . GLN B 1 6 ? -47.688 52.688 56.094 1 67.06 6 GLN B N 1
ATOM 1777 C CA . GLN B 1 6 ? -46.625 51.719 56.188 1 67.06 6 GLN B CA 1
ATOM 1778 C C . GLN B 1 6 ? -46.812 50.562 55.188 1 67.06 6 GLN B C 1
ATOM 1780 O O . GLN B 1 6 ? -45.875 50.094 54.562 1 67.06 6 GLN B O 1
ATOM 1785 N N . VAL B 1 7 ? -47.969 50.219 54.938 1 68.19 7 VAL B N 1
ATOM 1786 C CA . VAL B 1 7 ? -48.281 49.125 54.031 1 68.19 7 VAL B CA 1
ATOM 1787 C C . VAL B 1 7 ? -48.062 49.562 52.594 1 68.19 7 VAL B C 1
ATOM 1789 O O . VAL B 1 7 ? -47.531 48.781 51.781 1 68.19 7 VAL B O 1
ATOM 1792 N N . ALA B 1 8 ? -48.281 50.781 52.406 1 76.62 8 ALA B N 1
ATOM 1793 C CA . ALA B 1 8 ? -48.094 51.312 51.062 1 76.62 8 ALA B CA 1
ATOM 1794 C C . ALA B 1 8 ? -46.625 51.406 50.719 1 76.62 8 ALA B C 1
ATOM 1796 O O . ALA B 1 8 ? -46.219 51.094 49.594 1 76.62 8 ALA B O 1
ATOM 1797 N N . THR B 1 9 ? -45.844 51.688 51.625 1 72.5 9 THR B N 1
ATOM 1798 C CA . THR B 1 9 ? -44.406 51.781 51.406 1 72.5 9 THR B CA 1
ATOM 1799 C C . THR B 1 9 ? -43.75 50.406 51.219 1 72.5 9 THR B C 1
ATOM 1801 O O . THR B 1 9 ? -42.875 50.25 50.375 1 72.5 9 THR B O 1
ATOM 1804 N N . SER B 1 10 ? -44.312 49.438 51.906 1 74.75 10 SER B N 1
ATOM 1805 C CA . SER B 1 10 ? -43.781 48.062 51.781 1 74.75 10 SER B CA 1
ATOM 1806 C C . SER B 1 10 ? -44.125 47.469 50.406 1 74.75 10 SER B C 1
ATOM 1808 O O . SER B 1 10 ? -43.281 46.781 49.812 1 74.75 10 SER B O 1
ATOM 1810 N N . SER B 1 11 ? -45.25 47.938 49.938 1 79 11 SER B N 1
ATOM 1811 C CA . SER B 1 11 ? -45.688 47.438 48.625 1 79 11 SER B CA 1
ATOM 1812 C C . SER B 1 11 ? -44.875 48.094 47.5 1 79 11 SER B C 1
ATOM 1814 O O . SER B 1 11 ? -44.469 47.406 46.562 1 79 11 SER B O 1
ATOM 1816 N N . LEU B 1 12 ? -44.531 49.344 47.719 1 75.31 12 LEU B N 1
ATOM 1817 C CA . LEU B 1 12 ? -43.75 50.062 46.75 1 75.31 12 LEU B CA 1
ATOM 1818 C C . LEU B 1 12 ? -42.312 49.531 46.688 1 75.31 12 LEU B C 1
ATOM 1820 O O . LEU B 1 12 ? -41.719 49.406 45.625 1 75.31 12 LEU B O 1
ATOM 1824 N N . LEU B 1 13 ? -41.781 49.219 47.844 1 72.5 13 LEU B N 1
ATOM 1825 C CA . LEU B 1 13 ? -40.469 48.656 47.938 1 72.5 13 LEU B CA 1
ATOM 1826 C C . LEU B 1 13 ? -40.406 47.25 47.344 1 72.5 13 LEU B C 1
ATOM 1828 O O . LEU B 1 13 ? -39.438 46.906 46.656 1 72.5 13 LEU B O 1
ATOM 1832 N N . ALA B 1 14 ? -41.438 46.5 47.562 1 77.31 14 ALA B N 1
ATOM 1833 C CA . ALA B 1 14 ? -41.531 45.156 47 1 77.31 14 ALA B CA 1
ATOM 1834 C C . ALA B 1 14 ? -41.656 45.219 45.469 1 77.31 14 ALA B C 1
ATOM 1836 O O . ALA B 1 14 ? -41.031 44.406 44.75 1 77.31 14 ALA B O 1
ATOM 1837 N N . ASP B 1 15 ? -42.344 46.125 44.969 1 76.31 15 ASP B N 1
ATOM 1838 C CA . ASP B 1 15 ? -42.5 46.281 43.531 1 76.31 15 ASP B CA 1
ATOM 1839 C C . ASP B 1 15 ? -41.188 46.75 42.875 1 76.31 15 ASP B C 1
ATOM 1841 O O . ASP B 1 15 ? -40.812 46.25 41.812 1 76.31 15 ASP B O 1
ATOM 1845 N N . ALA B 1 16 ? -40.531 47.688 43.594 1 73.06 16 ALA B N 1
ATOM 1846 C CA . ALA B 1 16 ? -39.25 48.188 43.094 1 73.06 16 ALA B CA 1
ATOM 1847 C C . ALA B 1 16 ? -38.219 47.062 43.094 1 73.06 16 ALA B C 1
ATOM 1849 O O . ALA B 1 16 ? -37.438 46.938 42.156 1 73.06 16 ALA B O 1
ATOM 1850 N N . PHE B 1 17 ? -38.219 46.25 44.094 1 74.56 17 PHE B N 1
ATOM 1851 C CA . PHE B 1 17 ? -37.312 45.094 44.188 1 74.56 17 PHE B CA 1
ATOM 1852 C C . PHE B 1 17 ? -37.625 44.062 43.094 1 74.56 17 PHE B C 1
ATOM 1854 O O . PHE B 1 17 ? -36.719 43.562 42.469 1 74.56 17 PHE B O 1
ATOM 1861 N N . SER B 1 18 ? -38.875 43.844 42.844 1 76.69 18 SER B N 1
ATOM 1862 C CA . SER B 1 18 ? -39.281 42.906 41.812 1 76.69 18 SER B CA 1
ATOM 1863 C C . SER B 1 18 ? -38.875 43.438 40.406 1 76.69 18 SER B C 1
ATOM 1865 O O . SER B 1 18 ? -38.438 42.656 39.594 1 76.69 18 SER B O 1
ATOM 1867 N N . GLU B 1 19 ? -38.938 44.656 40.219 1 74.06 19 GLU B N 1
ATOM 1868 C CA . GLU B 1 19 ? -38.531 45.25 38.938 1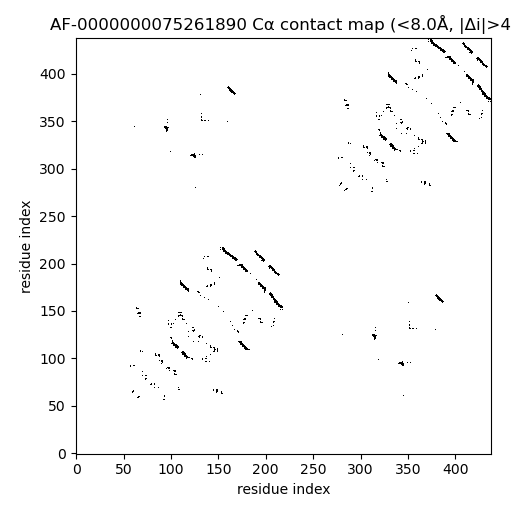 74.06 19 GLU B CA 1
ATOM 1869 C C . GLU B 1 19 ? -37 45.156 38.781 1 74.06 19 GLU B C 1
ATOM 1871 O O . GLU B 1 19 ? -36.531 44.906 37.656 1 74.06 19 GLU B O 1
ATOM 1876 N N . HIS B 1 20 ? -36.25 45.375 39.781 1 70.56 20 HIS B N 1
ATOM 1877 C CA . HIS B 1 20 ? -34.781 45.25 39.75 1 70.56 20 HIS B CA 1
ATOM 1878 C C . HIS B 1 20 ? -34.375 43.781 39.469 1 70.56 20 HIS B C 1
ATOM 1880 O O . HIS B 1 20 ? -33.469 43.531 38.656 1 70.56 20 HIS B O 1
ATOM 1886 N N . VAL B 1 21 ? -35.156 42.875 40.062 1 75.19 21 VAL B N 1
ATOM 1887 C CA . VAL B 1 21 ? -34.875 41.469 39.844 1 75.19 21 VAL B CA 1
ATOM 1888 C C . VAL B 1 21 ? -35.188 41.094 38.375 1 75.19 21 VAL B C 1
ATOM 1890 O O . VAL B 1 21 ? -34.406 40.406 37.75 1 75.19 21 VAL B O 1
ATOM 1893 N N . GLN B 1 22 ? -36.219 41.656 37.906 1 77 22 GLN B N 1
ATOM 1894 C CA . GLN B 1 22 ? -36.625 41.375 36.531 1 77 22 GLN B CA 1
ATOM 1895 C C . GLN B 1 22 ? -35.625 42 35.531 1 77 22 GLN B C 1
ATOM 1897 O O . GLN B 1 22 ? -35.281 41.406 34.5 1 77 22 GLN B O 1
ATOM 1902 N N . ALA B 1 23 ? -35.156 43.188 35.844 1 71.25 23 ALA B N 1
ATOM 1903 C CA . ALA B 1 23 ? -34.156 43.844 35 1 71.25 23 ALA B CA 1
ATOM 1904 C C . ALA B 1 23 ? -32.812 43.094 35 1 71.25 23 ALA B C 1
ATOM 1906 O O . ALA B 1 23 ? -32.156 42.969 33.969 1 71.25 23 ALA B O 1
ATOM 1907 N N . THR B 1 24 ? -32.469 42.562 36.094 1 70.81 24 THR B N 1
ATOM 1908 C CA . THR B 1 24 ? -31.25 41.75 36.219 1 70.81 24 THR B CA 1
ATOM 1909 C C . THR B 1 24 ? -31.375 40.469 35.438 1 70.81 24 THR B C 1
ATOM 1911 O O . THR B 1 24 ? -30.422 40.031 34.75 1 70.81 24 THR B O 1
ATOM 1914 N N . ILE B 1 25 ? -32.562 39.938 35.5 1 74.94 25 ILE B N 1
ATOM 1915 C CA . ILE B 1 25 ? -32.844 38.688 34.75 1 74.94 25 ILE B CA 1
ATOM 1916 C C . ILE B 1 25 ? -32.75 38.969 33.25 1 74.94 25 ILE B C 1
ATOM 1918 O O . ILE B 1 25 ? -32.156 38.188 32.5 1 74.94 25 ILE B O 1
ATOM 1922 N N . ARG B 1 26 ? -33.344 40.062 32.844 1 68.75 26 ARG B N 1
ATOM 1923 C CA . ARG B 1 26 ? -33.312 40.469 31.422 1 68.75 26 ARG B CA 1
ATOM 1924 C C . ARG B 1 26 ? -31.875 40.75 30.984 1 68.75 26 ARG B C 1
ATOM 1926 O O . ARG B 1 26 ? -31.469 40.344 29.891 1 68.75 26 ARG B O 1
ATOM 1933 N N . LEU B 1 27 ? -31.125 41.469 31.812 1 63.97 27 LEU B N 1
ATOM 1934 C CA . LEU B 1 27 ? -29.719 41.75 31.5 1 63.97 27 LEU B CA 1
ATOM 1935 C C . LEU B 1 27 ? -28.891 40.5 31.422 1 63.97 27 LEU B C 1
ATOM 1937 O O . LEU B 1 27 ? -28.016 40.344 30.562 1 63.97 27 LEU B O 1
ATOM 1941 N N . THR B 1 28 ? -29.156 39.625 32.281 1 68.19 28 THR B N 1
ATOM 1942 C CA . THR B 1 28 ? -28.438 38.344 32.281 1 68.19 28 THR B CA 1
ATOM 1943 C C . THR B 1 28 ? -28.781 37.531 31.047 1 68.19 28 THR B C 1
ATOM 1945 O O . THR B 1 28 ? -27.891 36.906 30.453 1 68.19 28 THR B O 1
ATOM 1948 N N . LYS B 1 29 ? -30.031 37.531 30.688 1 68.88 29 LYS B N 1
ATOM 1949 C CA . LYS B 1 29 ? -30.453 36.844 29.484 1 68.88 29 LYS B CA 1
ATOM 1950 C C . LYS B 1 29 ? -29.797 37.469 28.234 1 68.88 29 LYS B C 1
ATOM 1952 O O . LYS B 1 29 ? -29.312 36.75 27.359 1 68.88 29 LYS B O 1
ATOM 1957 N N . VAL B 1 30 ? -29.812 38.719 28.125 1 65.69 30 VAL B N 1
ATOM 1958 C CA . VAL B 1 30 ? -29.203 39.438 27 1 65.69 30 VAL B CA 1
ATOM 1959 C C . VAL B 1 30 ? -27.688 39.188 27 1 65.69 30 VAL B C 1
ATOM 1961 O O . VAL B 1 30 ? -27.094 38.969 25.938 1 65.69 30 VAL B O 1
ATOM 1964 N N . ALA B 1 31 ? -27.047 39.25 28.156 1 61.12 31 ALA B N 1
ATOM 1965 C CA . ALA B 1 31 ? -25.625 38.969 28.266 1 61.12 31 ALA B CA 1
ATOM 1966 C C . ALA B 1 31 ? -25.297 37.562 27.812 1 61.12 31 ALA B C 1
ATOM 1968 O O . ALA B 1 31 ? -24.297 37.312 27.125 1 61.12 31 ALA B O 1
ATOM 1969 N N . LEU B 1 32 ? -26.109 36.625 28.141 1 64.56 32 LEU B N 1
ATOM 1970 C CA . LEU B 1 32 ? -25.906 35.219 27.75 1 64.56 32 LEU B CA 1
ATOM 1971 C C . LEU B 1 32 ? -26.094 35.031 26.25 1 64.56 32 LEU B C 1
ATOM 1973 O O . LEU B 1 32 ? -25.359 34.281 25.609 1 64.56 32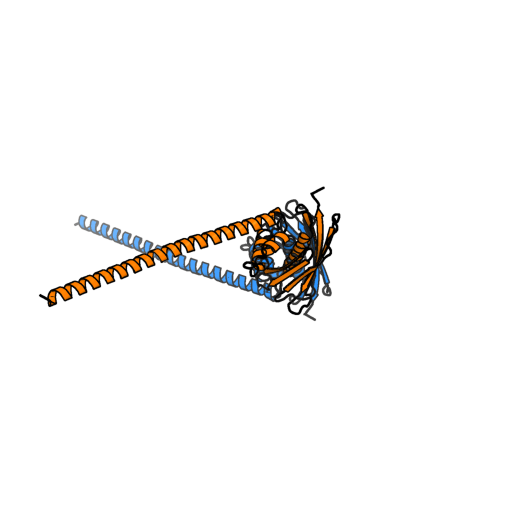 LEU B O 1
ATOM 1977 N N . GLU B 1 33 ? -27.047 35.719 25.781 1 65.69 33 GLU B N 1
ATOM 1978 C CA . GLU B 1 33 ? -27.281 35.656 24.344 1 65.69 33 GLU B CA 1
ATOM 1979 C C . GLU B 1 33 ? -26.109 36.312 23.578 1 65.69 33 GLU B C 1
ATOM 1981 O O . GLU B 1 33 ? -25.719 35.812 22.516 1 65.69 33 GLU B O 1
ATOM 1986 N N . LEU B 1 34 ? -25.625 37.438 24.047 1 60.12 34 LEU B N 1
ATOM 1987 C CA . LEU B 1 34 ? -24.484 38.094 23.438 1 60.12 34 LEU B CA 1
ATOM 1988 C C . LEU B 1 34 ? -23.234 37.219 23.531 1 60.12 34 LEU B C 1
ATOM 1990 O O . LEU B 1 34 ? -22.469 37.156 22.562 1 60.12 34 LEU B O 1
ATOM 1994 N N . GLU B 1 35 ? -23.062 36.625 24.672 1 61.19 35 GLU B N 1
ATOM 1995 C CA . GLU B 1 35 ? -21.922 35.719 24.844 1 61.19 35 GLU B CA 1
ATOM 1996 C C . GLU B 1 35 ? -22.016 34.562 23.891 1 61.19 35 GLU B C 1
ATOM 1998 O O . GLU B 1 35 ? -21.016 34.125 23.297 1 61.19 35 GLU B O 1
ATOM 2003 N N . TRP B 1 36 ? -23.25 34.125 23.781 1 65.94 36 TRP B N 1
ATOM 2004 C CA . TRP B 1 36 ? -23.438 33 22.859 1 65.94 36 TRP B CA 1
ATOM 2005 C C . TRP B 1 36 ? -23.156 33.438 21.422 1 65.94 36 TRP B C 1
ATOM 2007 O O . TRP B 1 36 ? -22.547 32.688 20.656 1 65.94 36 TRP B O 1
ATOM 2017 N N . THR B 1 37 ? -23.562 34.562 21.047 1 63.81 37 THR B N 1
ATOM 2018 C CA . THR B 1 37 ? -23.328 35.094 19.703 1 63.81 37 THR B CA 1
ATOM 2019 C C . THR B 1 37 ? -21.828 35.312 19.484 1 63.81 37 THR B C 1
ATOM 2021 O O . THR B 1 37 ? -21.297 35 18.422 1 63.81 37 THR B O 1
ATOM 2024 N N . VAL B 1 38 ? -21.141 35.938 20.484 1 60.94 38 VAL B N 1
ATOM 2025 C CA . VAL B 1 38 ? -19.703 36.156 20.391 1 60.94 38 VAL B CA 1
ATOM 2026 C C . VAL B 1 38 ? -18.969 34.812 20.328 1 60.94 38 VAL B C 1
ATOM 2028 O O . VAL B 1 38 ? -18.062 34.656 19.516 1 60.94 38 VAL B O 1
ATOM 2031 N N . PHE B 1 39 ? -19.5 33.906 21.141 1 62.53 39 PHE B N 1
ATOM 2032 C CA . PHE B 1 39 ? -18.922 32.562 21.156 1 62.53 39 PHE B CA 1
ATOM 2033 C C . PHE B 1 39 ? -19.125 31.875 19.812 1 62.53 39 PHE B C 1
ATOM 2035 O O . PHE B 1 39 ? -18.203 31.234 19.297 1 62.53 39 PHE B O 1
ATOM 2042 N N . THR B 1 40 ? -20.281 32.062 19.328 1 65.56 40 THR B N 1
ATOM 2043 C CA . THR B 1 40 ? -20.562 31.438 18.047 1 65.56 40 THR B CA 1
ATOM 2044 C C . THR B 1 40 ? -19.734 32.094 16.938 1 65.56 40 THR B C 1
ATOM 2046 O O . THR B 1 40 ? -19.188 31.391 16.078 1 65.56 40 THR B O 1
ATOM 2049 N N . ARG B 1 41 ? -19.719 33.406 16.984 1 68.56 41 ARG B N 1
ATOM 2050 C CA . ARG B 1 41 ? -18.922 34.094 15.969 1 68.56 41 ARG B CA 1
ATOM 2051 C C . ARG B 1 41 ? -17.453 33.75 16.109 1 68.56 41 ARG B C 1
ATOM 2053 O O . ARG B 1 41 ? -16.75 33.562 15.102 1 68.56 41 ARG B O 1
ATOM 2060 N N . PHE B 1 42 ? -16.984 33.656 17.344 1 62.56 42 PHE B N 1
ATOM 2061 C CA . PHE B 1 42 ? -15.602 33.281 17.609 1 62.56 42 PHE B CA 1
ATOM 2062 C C . PHE B 1 42 ? -15.336 31.844 17.125 1 62.56 42 PHE B C 1
ATOM 2064 O O . PHE B 1 42 ? -14.336 31.594 16.453 1 62.56 42 PHE B O 1
ATOM 2071 N N . THR B 1 43 ? -16.234 31 17.406 1 65.88 43 THR B N 1
ATOM 2072 C CA . THR B 1 43 ? -16.094 29.609 17.016 1 65.88 43 THR B CA 1
ATOM 2073 C C . THR B 1 43 ? -16.109 29.469 15.492 1 65.88 43 THR B C 1
ATOM 2075 O O . THR B 1 43 ? -15.297 28.75 14.914 1 65.88 43 THR B O 1
ATOM 2078 N N . VAL B 1 44 ? -17.047 30.188 14.906 1 66.62 44 VAL B N 1
ATOM 2079 C CA . VAL B 1 44 ? -17.141 30.141 13.453 1 66.62 44 VAL B CA 1
ATOM 2080 C C . VAL B 1 44 ? -15.891 30.75 12.836 1 66.62 44 VAL B C 1
ATOM 2082 O O . VAL B 1 44 ? -15.375 30.25 11.836 1 66.62 44 VAL B O 1
ATOM 2085 N N . GLY B 1 45 ? -15.367 31.797 13.383 1 64.56 45 GLY B N 1
ATOM 2086 C CA . GLY B 1 45 ? -14.133 32.406 12.914 1 64.56 45 GLY B CA 1
ATOM 2087 C C . GLY B 1 45 ? -12.93 31.484 13.023 1 64.56 45 GLY B C 1
ATOM 2088 O O . GLY B 1 45 ? -12.148 31.375 12.078 1 64.56 45 GLY B O 1
ATOM 2089 N N . VAL B 1 46 ? -12.891 30.844 14.148 1 61.97 46 VAL B N 1
ATOM 2090 C CA . VAL B 1 46 ? -11.789 29.922 14.398 1 61.97 46 VAL B CA 1
ATOM 2091 C C . VAL B 1 46 ? -11.867 28.75 13.414 1 61.97 46 VAL B C 1
ATOM 2093 O O . VAL B 1 46 ? -10.852 28.344 12.852 1 61.97 46 VAL B O 1
ATOM 2096 N N . ILE B 1 47 ? -13.031 28.359 13.172 1 65.31 47 ILE B N 1
ATOM 2097 C CA . ILE B 1 47 ? -13.234 27.266 12.242 1 65.31 47 ILE B CA 1
ATOM 2098 C C . ILE B 1 47 ? -12.852 27.703 10.828 1 65.31 47 ILE B C 1
ATOM 2100 O O . ILE B 1 47 ? -12.125 26.984 10.133 1 65.31 47 ILE B O 1
ATOM 2104 N N . ALA B 1 48 ? -13.289 28.844 10.445 1 67.56 48 ALA B N 1
ATOM 2105 C CA . ALA B 1 48 ? -12.969 29.359 9.117 1 67.56 48 ALA B CA 1
ATOM 2106 C C . ALA B 1 48 ? -11.469 29.578 8.953 1 67.56 48 ALA B C 1
ATOM 2108 O O . ALA B 1 48 ? -10.898 29.219 7.922 1 67.56 48 ALA B O 1
ATOM 2109 N N . ALA B 1 49 ? -10.875 30.125 9.969 1 64.69 49 ALA B N 1
ATOM 2110 C CA . ALA B 1 49 ? -9.438 30.359 9.922 1 64.69 49 ALA B CA 1
ATOM 2111 C C . ALA B 1 49 ? -8.672 29.047 9.828 1 64.69 49 ALA B C 1
ATOM 2113 O O . ALA B 1 49 ? -7.691 28.938 9.094 1 64.69 49 ALA B O 1
ATOM 2114 N N . THR B 1 50 ? -9.188 28.125 10.57 1 66.12 50 THR B N 1
ATOM 2115 C CA . THR B 1 50 ? -8.57 26.797 10.547 1 66.12 50 THR B CA 1
ATOM 2116 C C . THR B 1 50 ? -8.727 26.156 9.164 1 66.12 50 THR B C 1
ATOM 2118 O O . THR B 1 50 ? -7.766 25.609 8.625 1 66.12 50 THR B O 1
ATOM 2121 N N . ILE B 1 51 ? -9.859 26.297 8.656 1 70.56 51 ILE B N 1
ATOM 2122 C CA . ILE B 1 51 ? -10.125 25.734 7.336 1 70.56 51 ILE B CA 1
ATOM 2123 C C . ILE B 1 51 ? -9.242 26.422 6.293 1 70.56 51 ILE B C 1
ATOM 2125 O O . ILE B 1 51 ? -8.617 25.75 5.465 1 70.56 51 ILE B O 1
ATOM 2129 N N . LEU B 1 52 ? -9.188 27.719 6.34 1 70.06 52 LEU B N 1
ATOM 2130 C CA . LEU B 1 52 ? -8.375 28.484 5.398 1 70.06 52 LEU B CA 1
ATOM 2131 C C . LEU B 1 52 ? -6.898 28.125 5.543 1 70.06 52 LEU B C 1
ATOM 2133 O O . LEU B 1 52 ? -6.176 28.031 4.547 1 70.06 52 LEU B O 1
ATOM 2137 N N . SER B 1 53 ? -6.516 27.969 6.828 1 71.69 53 SER B N 1
ATOM 2138 C CA . SER B 1 53 ? -5.129 27.594 7.078 1 71.69 53 SER B CA 1
ATOM 2139 C C . SER B 1 53 ? -4.82 26.219 6.496 1 71.69 53 SER B C 1
ATOM 2141 O O . SER B 1 53 ? -3.771 26.016 5.883 1 71.69 53 SER B O 1
ATOM 2143 N N . VAL B 1 54 ? -5.746 25.328 6.668 1 69.81 54 VAL B N 1
ATOM 2144 C CA . VAL B 1 54 ? -5.59 23.984 6.129 1 69.81 54 VAL B CA 1
ATOM 2145 C C . VAL B 1 54 ? -5.527 24.047 4.602 1 69.81 54 VAL B C 1
ATOM 2147 O O . VAL B 1 54 ? -4.664 23.406 3.988 1 69.81 54 VAL B O 1
ATOM 2150 N N . ILE B 1 55 ? -6.344 24.781 3.98 1 71.19 55 ILE B N 1
ATOM 2151 C CA . ILE B 1 55 ? -6.367 24.953 2.531 1 71.19 55 ILE B CA 1
ATOM 2152 C C . ILE B 1 55 ? -5.035 25.516 2.053 1 71.19 55 ILE B C 1
ATOM 2154 O O . ILE B 1 55 ? -4.469 25.047 1.065 1 71.19 55 ILE B O 1
ATOM 2158 N N . TYR B 1 56 ? -4.602 26.5 2.775 1 71.19 56 TYR B N 1
ATOM 2159 C CA . TYR B 1 56 ? -3.318 27.125 2.455 1 71.19 56 TYR B CA 1
ATOM 2160 C C . TYR B 1 56 ? -2.186 26.094 2.547 1 71.19 56 TYR B C 1
ATOM 2162 O O . TYR B 1 56 ? -1.326 26.047 1.664 1 71.19 56 TYR B O 1
ATOM 2170 N N . LEU B 1 57 ? -2.201 25.312 3.551 1 71.69 57 LEU B N 1
ATOM 2171 C CA . LEU B 1 57 ? -1.143 24.344 3.771 1 71.69 57 LEU B CA 1
ATOM 2172 C C . LEU B 1 57 ? -1.188 23.234 2.715 1 71.69 57 LEU B C 1
ATOM 2174 O O . LEU B 1 57 ? -0.148 22.828 2.199 1 71.69 57 LEU B O 1
ATOM 2178 N N . VAL B 1 58 ? -2.355 22.844 2.391 1 71.25 58 VAL B N 1
ATOM 2179 C CA . VAL B 1 58 ? -2.52 21.859 1.33 1 71.25 58 VAL B CA 1
ATOM 2180 C C . VAL B 1 58 ? -2.029 22.438 0.004 1 71.25 58 VAL B C 1
ATOM 2182 O O . VAL B 1 58 ? -1.35 21.75 -0.765 1 71.25 58 VAL B O 1
ATOM 2185 N N . TRP B 1 59 ? -2.418 23.641 -0.238 1 70 59 TRP B N 1
ATOM 2186 C CA . TRP B 1 59 ? -1.993 24.344 -1.444 1 70 59 TRP B CA 1
ATOM 2187 C C . TRP B 1 59 ? -0.472 24.438 -1.512 1 70 59 TRP B C 1
ATOM 2189 O O . TRP B 1 59 ? 0.126 24.188 -2.561 1 70 59 TRP B O 1
ATOM 2199 N N . THR B 1 60 ? 0.188 24.734 -0.439 1 68.06 60 THR B N 1
ATOM 2200 C CA . THR B 1 60 ? 1.64 24.859 -0.355 1 68.06 60 THR B CA 1
ATOM 2201 C C . THR B 1 60 ? 2.311 23.5 -0.596 1 68.06 60 THR B C 1
ATOM 2203 O O . THR B 1 60 ? 3.297 23.422 -1.329 1 68.06 60 THR B O 1
ATOM 2206 N N . LEU B 1 61 ? 1.746 22.531 -0.061 1 68.75 61 LEU B N 1
ATOM 2207 C CA . LEU B 1 61 ? 2.299 21.188 -0.211 1 68.75 61 LEU B CA 1
ATOM 2208 C C . LEU B 1 61 ? 2.135 20.703 -1.643 1 68.75 61 LEU B C 1
ATOM 2210 O O . LEU B 1 61 ? 3.023 20.031 -2.18 1 68.75 61 LEU B O 1
ATOM 2214 N N . ARG B 1 62 ? 1.027 21.047 -2.188 1 68.56 62 ARG B N 1
ATOM 2215 C CA . ARG B 1 62 ? 0.717 20.594 -3.537 1 68.56 62 ARG B CA 1
ATOM 2216 C C . ARG B 1 62 ? 1.55 21.344 -4.574 1 68.56 62 ARG B C 1
ATOM 2218 O O . ARG B 1 62 ? 2.016 20.75 -5.547 1 68.56 62 ARG B O 1
ATOM 2225 N N . HIS B 1 63 ? 1.746 22.578 -4.371 1 66.69 63 HIS B N 1
ATOM 2226 C CA . HIS B 1 63 ? 2.35 23.406 -5.398 1 66.69 63 HIS B CA 1
ATOM 2227 C C . HIS B 1 63 ? 3.855 23.531 -5.191 1 66.69 63 HIS B C 1
ATOM 2229 O O . HIS B 1 63 ? 4.613 23.625 -6.16 1 66.69 63 HIS B O 1
ATOM 2235 N N . SER B 1 64 ? 4.246 23.516 -3.869 1 59.31 64 SER B N 1
ATOM 2236 C CA . SER B 1 64 ? 5.664 23.766 -3.65 1 59.31 64 SER B CA 1
ATOM 2237 C C . SER B 1 64 ? 6.406 22.484 -3.299 1 59.31 64 SER B C 1
ATOM 2239 O O . SER B 1 64 ? 7.637 22.438 -3.369 1 59.31 64 SER B O 1
ATOM 2241 N N . ARG B 1 65 ? 5.75 21.453 -3.154 1 62.06 65 ARG B N 1
ATOM 2242 C CA . ARG B 1 65 ? 6.352 20.203 -2.744 1 62.06 65 ARG B CA 1
ATOM 2243 C C . ARG B 1 65 ? 7.383 20.422 -1.642 1 62.06 65 ARG B C 1
ATOM 2245 O O . ARG B 1 65 ? 8.484 19.859 -1.692 1 62.06 65 ARG B O 1
ATOM 2252 N N . ARG B 1 66 ? 7.082 21.422 -0.818 1 70.81 66 ARG B N 1
ATOM 2253 C CA . ARG B 1 66 ? 7.977 21.734 0.292 1 70.81 66 ARG B CA 1
ATOM 2254 C C . ARG B 1 66 ? 7.395 21.25 1.617 1 70.81 66 ARG B C 1
ATOM 2256 O O . ARG B 1 66 ? 6.953 22.062 2.438 1 70.81 66 ARG B O 1
ATOM 2263 N N . PRO B 1 67 ? 7.473 20.047 1.801 1 75 67 PRO B N 1
ATOM 2264 C CA . PRO B 1 67 ? 6.863 19.531 3.027 1 75 67 PRO B CA 1
ATOM 2265 C C . PRO B 1 67 ? 7.543 20.047 4.289 1 75 67 PRO B C 1
ATOM 2267 O O . PRO B 1 67 ? 6.902 20.172 5.34 1 75 67 PRO B O 1
ATOM 2270 N N . LEU B 1 68 ? 8.797 20.406 4.137 1 74.88 68 LEU B N 1
ATOM 2271 C CA . LEU B 1 68 ? 9.508 20.922 5.309 1 74.88 68 LEU B CA 1
ATOM 2272 C C . LEU B 1 68 ? 8.938 22.266 5.754 1 74.88 68 LEU B C 1
ATOM 2274 O O . LEU B 1 68 ? 8.82 22.516 6.953 1 74.88 68 LEU B O 1
ATOM 2278 N N . VAL B 1 69 ? 8.688 23.094 4.777 1 72.56 69 VAL B N 1
ATOM 2279 C CA . VAL B 1 69 ? 8.109 24.406 5.078 1 72.56 69 VAL B CA 1
ATOM 2280 C C . VAL B 1 69 ? 6.777 24.219 5.801 1 72.56 69 VAL B C 1
ATOM 2282 O O . VAL B 1 69 ? 6.496 24.906 6.781 1 72.56 69 VAL B O 1
ATOM 2285 N N . VAL B 1 70 ? 5.996 23.344 5.305 1 70.06 70 VAL B N 1
ATOM 2286 C CA . VAL B 1 70 ? 4.707 23.062 5.918 1 70.06 70 VAL B CA 1
ATOM 2287 C C . VAL B 1 70 ? 4.91 22.516 7.332 1 70.06 70 VAL B C 1
ATOM 2289 O O . VAL B 1 70 ? 4.223 22.922 8.266 1 70.06 70 VAL B O 1
ATOM 2292 N N . TRP B 1 71 ? 5.852 21.672 7.5 1 76.31 71 TRP B N 1
ATOM 2293 C CA . TRP B 1 71 ? 6.191 21.109 8.805 1 76.31 71 TRP B CA 1
ATOM 2294 C C . TRP B 1 71 ? 6.594 22.219 9.781 1 76.31 71 TRP B C 1
ATOM 2296 O O . TRP B 1 71 ? 6.18 22.203 10.945 1 76.31 71 TRP B O 1
ATOM 2306 N N . GLU B 1 72 ? 7.367 23.141 9.422 1 78.56 72 GLU B N 1
ATOM 2307 C CA . GLU B 1 72 ? 7.852 24.234 10.266 1 78.56 72 GLU B CA 1
ATOM 2308 C C . GLU B 1 72 ? 6.719 25.188 10.641 1 78.56 72 GLU B C 1
ATOM 2310 O O . GLU B 1 72 ? 6.688 25.719 11.758 1 78.56 72 GLU B O 1
ATOM 2315 N N . LYS B 1 73 ? 5.816 25.391 9.719 1 69.62 73 LYS B N 1
ATOM 2316 C CA . LYS B 1 73 ? 4.676 26.266 9.977 1 69.62 73 LYS B CA 1
ATOM 2317 C C . LYS B 1 73 ? 3.748 25.656 11.031 1 69.62 73 LYS B C 1
ATOM 2319 O O . LYS B 1 73 ? 3.072 26.391 11.758 1 69.62 73 LYS B O 1
ATOM 2324 N N . LEU B 1 74 ? 3.748 24.391 11.156 1 72.31 74 LEU B N 1
ATOM 2325 C CA . LEU B 1 74 ? 2.898 23.703 12.117 1 72.31 74 LEU B CA 1
ATOM 2326 C C . LEU B 1 74 ? 3.537 23.703 13.5 1 72.31 74 LEU B C 1
ATOM 2328 O O . LEU B 1 74 ? 2.938 23.219 14.469 1 72.31 74 LEU B O 1
ATOM 2332 N N . ASN B 1 75 ? 4.738 24.266 13.516 1 70.25 75 ASN B N 1
ATOM 2333 C CA . ASN B 1 75 ? 5.445 24.297 14.797 1 70.25 75 ASN B CA 1
ATOM 2334 C C . ASN B 1 75 ? 5.004 25.469 15.656 1 70.25 75 ASN B C 1
ATOM 2336 O O . ASN B 1 75 ? 5.832 26.281 16.078 1 70.25 75 ASN B O 1
ATOM 2340 N N . LYS B 1 76 ? 3.801 25.719 15.758 1 65.81 76 LYS B N 1
ATOM 2341 C CA . LYS B 1 76 ? 3.225 26.719 16.656 1 65.81 76 LYS B CA 1
ATOM 2342 C C . LYS B 1 76 ? 2.768 26.078 17.969 1 65.81 76 LYS B C 1
ATOM 2344 O O . LYS B 1 76 ? 2.33 24.922 17.969 1 65.81 76 LYS B O 1
ATOM 2349 N N . PRO B 1 77 ? 2.932 26.719 19.016 1 62.44 77 PRO B N 1
ATOM 2350 C CA . PRO B 1 77 ? 2.74 26.141 20.344 1 62.44 77 PRO B CA 1
ATOM 2351 C C . PRO B 1 77 ? 1.399 25.438 20.484 1 62.44 77 PRO B C 1
ATOM 2353 O O . PRO B 1 77 ? 1.341 24.328 21.031 1 62.44 77 PRO B O 1
ATOM 2356 N N . LEU B 1 78 ? 0.359 25.938 20.047 1 58.06 78 LEU B N 1
ATOM 2357 C CA . LEU B 1 78 ? -0.943 25.312 20.234 1 58.06 78 LEU B CA 1
ATOM 2358 C C . LEU B 1 78 ? -1.125 24.125 19.281 1 58.06 78 LEU B C 1
ATOM 2360 O O . LEU B 1 78 ? -1.81 23.156 19.625 1 58.06 78 LEU B O 1
ATOM 2364 N N . ILE B 1 79 ? -0.453 24.156 18.266 1 65.31 79 ILE B N 1
ATOM 2365 C CA . ILE B 1 79 ? -0.67 23.188 17.203 1 65.31 79 ILE B CA 1
ATOM 2366 C C . ILE B 1 79 ? 0.374 22.078 17.297 1 65.31 79 ILE B C 1
ATOM 2368 O O . ILE B 1 79 ? 0.131 20.938 16.859 1 65.31 79 ILE B O 1
ATOM 2372 N N . LYS B 1 80 ? 1.446 22.328 17.922 1 70.12 80 LYS B N 1
ATOM 2373 C CA . LYS B 1 80 ? 2.604 21.438 17.969 1 70.12 80 LYS B CA 1
ATOM 2374 C C . LYS B 1 80 ? 2.205 20.047 18.438 1 70.12 80 LYS B C 1
ATOM 2376 O O . LYS B 1 80 ? 2.717 19.047 17.938 1 70.12 80 LYS B O 1
ATOM 2381 N N . ILE B 1 81 ? 1.219 20.016 19.375 1 69.69 81 ILE B N 1
ATOM 2382 C CA . ILE B 1 81 ? 0.802 18.75 19.953 1 69.69 81 ILE B CA 1
ATOM 2383 C C . ILE B 1 81 ? 0.119 17.891 18.875 1 69.69 81 ILE B C 1
ATOM 2385 O O . ILE B 1 81 ? 0.272 16.672 18.859 1 69.69 81 ILE B O 1
ATOM 2389 N N . PHE B 1 82 ? -0.482 18.531 17.922 1 77.81 82 PHE B N 1
ATOM 2390 C CA . PHE B 1 82 ? -1.24 17.797 16.906 1 77.81 82 PHE B CA 1
ATOM 2391 C C . PHE B 1 82 ? -0.521 17.812 15.57 1 77.81 82 PHE B C 1
ATOM 2393 O O . PHE B 1 82 ? -1.094 17.422 14.547 1 77.81 82 PHE B O 1
ATOM 2400 N N . ARG B 1 83 ? 0.728 18.219 15.602 1 74 83 ARG B N 1
ATOM 2401 C CA . ARG B 1 83 ? 1.483 18.422 14.367 1 74 83 ARG B CA 1
ATOM 2402 C C . ARG B 1 83 ? 1.595 17.125 13.57 1 74 83 ARG B C 1
ATOM 2404 O O . ARG B 1 83 ? 1.318 17.109 12.367 1 74 83 ARG B O 1
ATOM 2411 N N . PRO B 1 84 ? 1.89 16.062 14.281 1 78.25 84 PRO B N 1
ATOM 2412 C CA . PRO B 1 84 ? 2.021 14.82 13.5 1 78.25 84 PRO B CA 1
ATOM 2413 C C . PRO B 1 84 ? 0.707 14.391 12.859 1 78.25 84 PRO B C 1
ATOM 2415 O O . PRO B 1 84 ? 0.701 13.914 11.719 1 78.25 84 PRO B O 1
ATOM 2418 N N . LYS B 1 85 ? -0.366 14.57 13.508 1 79.5 85 LYS B N 1
ATOM 2419 C CA . LYS B 1 85 ? -1.668 14.172 12.977 1 79.5 85 LYS B CA 1
ATOM 2420 C C . LYS B 1 85 ? -2.092 15.086 11.828 1 79.5 85 LYS B C 1
ATOM 2422 O O . LYS B 1 85 ? -2.611 14.617 10.812 1 79.5 85 LYS B O 1
ATOM 2427 N N . ILE B 1 86 ? -1.888 16.328 12.078 1 77.69 86 ILE B N 1
ATOM 2428 C CA . ILE B 1 86 ? -2.246 17.297 11.055 1 77.69 86 ILE B CA 1
ATOM 2429 C C . ILE B 1 86 ? -1.4 17.062 9.805 1 77.69 86 ILE B C 1
ATOM 2431 O O . ILE B 1 86 ? -1.921 17.047 8.688 1 77.69 86 ILE B O 1
ATOM 2435 N N . PHE B 1 87 ? -0.108 16.906 10.023 1 84.38 87 PHE B N 1
ATOM 2436 C CA . PHE B 1 87 ? 0.79 16.672 8.898 1 84.38 87 PHE B CA 1
ATOM 2437 C C . PHE B 1 87 ? 0.404 15.391 8.164 1 84.38 87 PHE B C 1
ATOM 2439 O O . PHE B 1 87 ? 0.448 15.344 6.93 1 84.38 87 PHE B O 1
ATOM 2446 N N . ALA B 1 88 ? 0.054 14.375 8.883 1 84 88 ALA B N 1
ATOM 2447 C CA . ALA B 1 88 ? -0.38 13.125 8.258 1 84 88 ALA B CA 1
ATOM 2448 C C . ALA B 1 88 ? -1.616 13.344 7.395 1 84 88 ALA B C 1
ATOM 2450 O O . ALA B 1 88 ? -1.719 12.789 6.297 1 84 88 ALA B O 1
ATOM 2451 N N . PHE B 1 89 ? -2.553 14.133 7.875 1 81.88 89 PHE B N 1
ATOM 2452 C CA . PHE B 1 89 ? -3.76 14.461 7.129 1 81.88 89 PHE B CA 1
ATOM 2453 C C . PHE B 1 89 ? -3.414 15.195 5.84 1 81.88 89 PHE B C 1
ATOM 2455 O O . PHE B 1 89 ? -3.932 14.859 4.773 1 81.88 89 PHE B O 1
ATOM 2462 N N . LEU B 1 90 ? -2.555 16.125 5.906 1 81.12 90 LEU B N 1
ATOM 2463 C CA . LEU B 1 90 ? -2.137 16.891 4.738 1 81.12 90 LEU B CA 1
ATOM 2464 C C . LEU B 1 90 ? -1.415 16 3.734 1 81.12 90 LEU B C 1
ATOM 2466 O O . LEU B 1 90 ? -1.654 16.109 2.529 1 81.12 90 LEU B O 1
ATOM 2470 N N . LEU B 1 91 ? -0.531 15.172 4.289 1 86.12 91 LEU B N 1
ATOM 2471 C CA . LEU B 1 91 ? 0.21 14.25 3.439 1 86.12 91 LEU B CA 1
ATOM 2472 C C . LEU B 1 91 ? -0.74 13.32 2.686 1 86.12 91 LEU B C 1
ATOM 2474 O O . LEU B 1 91 ? -0.566 13.094 1.486 1 86.12 91 LEU B O 1
ATOM 2478 N N . GLY B 1 92 ? -1.726 12.812 3.395 1 89.25 92 GLY B N 1
ATOM 2479 C CA . GLY B 1 92 ? -2.709 11.93 2.783 1 89.25 92 GLY B CA 1
ATOM 2480 C C . GLY B 1 92 ? -3.527 12.609 1.7 1 89.25 92 GLY B C 1
ATOM 2481 O O . GLY B 1 92 ? -3.99 11.961 0.763 1 89.25 92 GLY B O 1
ATOM 2482 N N . ASN B 1 93 ? -3.682 13.898 1.827 1 83.88 93 ASN B N 1
ATOM 2483 C CA . ASN B 1 93 ? -4.418 14.656 0.823 1 83.88 93 ASN B CA 1
ATOM 2484 C C . ASN B 1 93 ? -3.596 14.852 -0.448 1 83.88 93 ASN B C 1
ATOM 2486 O O . ASN B 1 93 ? -4.137 14.812 -1.555 1 83.88 93 ASN B O 1
ATOM 2490 N N . ILE B 1 94 ? -2.342 15 -0.307 1 85.12 94 ILE B N 1
ATOM 2491 C CA . ILE B 1 94 ? -1.478 15.281 -1.449 1 85.12 94 ILE B CA 1
ATOM 2492 C C . ILE B 1 94 ? -0.976 13.969 -2.051 1 85.12 94 ILE B C 1
ATOM 2494 O O . ILE B 1 94 ? -0.751 13.875 -3.26 1 85.12 94 ILE B O 1
ATOM 2498 N N . ASN B 1 95 ? -0.783 13.125 -1.211 1 93.19 95 ASN B N 1
ATOM 2499 C CA . ASN B 1 95 ? -0.316 11.781 -1.536 1 93.19 95 ASN B CA 1
ATOM 2500 C C . ASN B 1 95 ? -1.288 10.719 -1.039 1 93.19 95 ASN B C 1
ATOM 2502 O O . ASN B 1 95 ? -1.039 10.07 -0.019 1 93.19 95 ASN B O 1
ATOM 2506 N N . PRO B 1 96 ? -2.367 10.516 -1.778 1 95.81 96 PRO B N 1
ATOM 2507 C CA . PRO B 1 96 ? -3.502 9.742 -1.271 1 95.81 96 PRO B CA 1
ATOM 2508 C C . PRO B 1 96 ? -3.098 8.352 -0.775 1 95.81 96 PRO B C 1
ATOM 2510 O O . PRO B 1 96 ? -3.584 7.898 0.265 1 95.81 96 PRO B O 1
ATOM 2513 N N . TYR B 1 97 ? -2.27 7.656 -1.48 1 98.38 97 TYR B N 1
ATOM 2514 C CA . TYR B 1 97 ? -1.98 6.273 -1.105 1 98.38 97 TYR B CA 1
ATOM 2515 C C . TYR B 1 97 ? -1.207 6.215 0.206 1 98.38 97 TYR B C 1
ATOM 2517 O O . TYR B 1 97 ? -1.182 5.18 0.874 1 98.38 97 TYR B O 1
ATOM 2525 N N . SER B 1 98 ? -0.461 7.309 0.573 1 95.81 98 SER B N 1
ATOM 2526 C CA . SER B 1 98 ? 0.204 7.34 1.871 1 95.81 98 SER B CA 1
ATOM 2527 C C . SER B 1 98 ? -0.794 7.148 3.008 1 95.81 98 SER B C 1
ATOM 2529 O O . SER B 1 98 ? -0.423 6.711 4.102 1 95.81 98 SER B O 1
ATOM 2531 N N . GLY B 1 99 ? -2.043 7.344 2.723 1 95.56 99 GLY B N 1
ATOM 2532 C CA . GLY B 1 99 ? -3.1 7.184 3.709 1 95.56 99 GLY B CA 1
ATOM 2533 C C . GLY B 1 99 ? -3.539 5.742 3.885 1 95.56 99 GLY B C 1
ATOM 2534 O O . GLY B 1 99 ? -4.355 5.438 4.758 1 95.56 99 GLY B O 1
ATOM 2535 N N . SER B 1 100 ? -3.008 4.848 3.125 1 97.69 100 SER B N 1
ATOM 2536 C CA . SER B 1 100 ? -3.35 3.434 3.242 1 97.69 100 SER B CA 1
ATOM 2537 C C . SER B 1 100 ? -2.738 2.818 4.496 1 97.69 100 SER B C 1
ATOM 2539 O O . SER B 1 100 ? -3.104 1.711 4.891 1 97.69 100 SER B O 1
ATOM 2541 N N . ILE B 1 101 ? -1.793 3.523 5.09 1 98.06 101 ILE B N 1
ATOM 2542 C CA . ILE B 1 101 ? -1.185 3.072 6.336 1 98.06 101 ILE B CA 1
ATOM 2543 C C . ILE B 1 101 ? -1.369 4.137 7.414 1 98.06 101 ILE B C 1
ATOM 2545 O O . ILE B 1 101 ? -1.619 5.305 7.105 1 98.06 101 ILE B O 1
ATOM 2549 N N . ASP B 1 102 ? -1.263 3.73 8.664 1 96.44 102 ASP B N 1
ATOM 2550 C CA . ASP B 1 102 ? -1.354 4.645 9.797 1 96.44 102 ASP B CA 1
ATOM 2551 C C . ASP B 1 102 ? 0.033 5.098 10.25 1 96.44 102 ASP B C 1
ATOM 2553 O O . ASP B 1 102 ? 0.587 4.559 11.211 1 96.44 102 ASP B O 1
ATOM 2557 N N . MET B 1 103 ? 0.514 6.148 9.57 1 96.69 103 MET B N 1
ATOM 2558 C CA . MET B 1 103 ? 1.854 6.637 9.883 1 96.69 103 MET B CA 1
ATOM 2559 C C . MET B 1 103 ? 1.811 8.094 10.32 1 96.69 103 MET B C 1
ATOM 2561 O O . MET B 1 103 ? 0.879 8.828 9.977 1 96.69 103 MET B O 1
ATOM 2565 N N . ARG B 1 104 ? 2.797 8.461 11.102 1 92.69 104 ARG B N 1
ATOM 2566 C CA . ARG B 1 104 ? 3.029 9.836 11.539 1 92.69 104 ARG B CA 1
ATOM 2567 C C . ARG B 1 104 ? 4.516 10.18 11.508 1 92.69 104 ARG B C 1
ATOM 2569 O O . ARG B 1 104 ? 5.352 9.344 11.867 1 92.69 104 ARG B O 1
ATOM 2576 N N . ILE B 1 105 ? 4.758 11.383 11.117 1 93.44 105 ILE B N 1
ATOM 2577 C CA . ILE B 1 105 ? 6.141 11.859 11.125 1 93.44 105 ILE B CA 1
ATOM 2578 C C . ILE B 1 105 ? 6.477 12.445 12.492 1 93.44 105 ILE B C 1
ATOM 2580 O O . ILE B 1 105 ? 5.688 13.203 13.062 1 93.44 105 ILE B O 1
ATOM 2584 N N . SER B 1 106 ? 7.594 12.047 13.016 1 89.75 106 SER B N 1
ATOM 2585 C CA . SER B 1 106 ? 8.008 12.484 14.344 1 89.75 106 SER B CA 1
ATOM 2586 C C . SER B 1 106 ? 9.016 13.633 14.266 1 89.75 106 SER B C 1
ATOM 2588 O O . SER B 1 106 ? 8.914 14.602 15.016 1 89.75 106 SER B O 1
ATOM 2590 N N . THR B 1 107 ? 10.023 13.422 13.461 1 89.06 107 THR B N 1
ATOM 2591 C CA . THR B 1 107 ? 11.039 14.438 13.234 1 89.06 107 THR B CA 1
ATOM 2592 C C . THR B 1 107 ? 11.258 14.672 11.742 1 89.06 107 THR B C 1
ATOM 2594 O O . THR B 1 107 ? 11.219 13.727 10.953 1 89.06 107 THR B O 1
ATOM 2597 N N . PHE B 1 108 ? 11.43 15.906 11.422 1 90.38 108 PHE B N 1
ATOM 2598 C CA . PHE B 1 108 ? 11.586 16.281 10.023 1 90.38 108 PHE B CA 1
ATOM 2599 C C . PHE B 1 108 ? 12.484 17.516 9.891 1 90.38 108 PHE B C 1
ATOM 2601 O O . PHE B 1 108 ? 12.172 18.578 10.414 1 90.38 108 PHE B O 1
ATOM 2608 N N . SER B 1 109 ? 13.641 17.328 9.383 1 88.69 109 SER B N 1
ATOM 2609 C CA . SER B 1 109 ? 14.617 18.375 9.109 1 88.69 109 SER B CA 1
ATOM 2610 C C . SER B 1 109 ? 15.367 18.109 7.809 1 88.69 109 SER B C 1
ATOM 2612 O O . SER B 1 109 ? 15.109 17.109 7.129 1 88.69 109 SER B O 1
ATOM 2614 N N . ARG B 1 110 ? 16.25 18.984 7.41 1 88.69 110 ARG B N 1
ATOM 2615 C CA . ARG B 1 110 ? 16.938 18.875 6.133 1 88.69 110 ARG B CA 1
ATOM 2616 C C . ARG B 1 110 ? 17.766 17.594 6.074 1 88.69 110 ARG B C 1
ATOM 2618 O O . ARG B 1 110 ? 18.672 17.391 6.883 1 88.69 110 ARG B O 1
ATOM 2625 N N . GLY B 1 111 ? 17.391 16.734 5.148 1 90.62 111 GLY B N 1
ATOM 2626 C CA . GLY B 1 111 ? 18.109 15.492 4.934 1 90.62 111 GLY B CA 1
ATOM 2627 C C . GLY B 1 111 ? 17.812 14.438 5.988 1 90.62 111 GLY B C 1
ATOM 2628 O O . GLY B 1 111 ? 18.516 13.43 6.074 1 90.62 111 GLY B O 1
ATOM 2629 N N . PHE B 1 112 ? 16.875 14.766 6.867 1 92.31 112 PHE B N 1
ATOM 2630 C CA . PHE B 1 112 ? 16.578 13.883 7.988 1 92.31 112 PHE B CA 1
ATOM 2631 C C . PHE B 1 112 ? 15.078 13.789 8.219 1 92.31 112 PHE B C 1
ATOM 2633 O O . PHE B 1 112 ? 14.383 14.812 8.25 1 92.31 112 PHE B O 1
ATOM 2640 N N . CYS B 1 113 ? 14.617 12.547 8.344 1 95.19 113 CYS B N 1
ATOM 2641 C CA . CYS B 1 113 ? 13.203 12.32 8.609 1 95.19 113 CYS B CA 1
ATOM 2642 C C . CYS B 1 113 ? 12.992 11.031 9.398 1 95.19 113 CYS B C 1
ATOM 2644 O O . CYS B 1 113 ? 13.617 10.016 9.102 1 95.19 113 CYS B O 1
ATOM 2646 N N . THR B 1 114 ? 12.164 11.125 10.43 1 96.62 114 THR B N 1
ATOM 2647 C CA . THR B 1 114 ? 11.742 9.945 11.172 1 96.62 114 THR B CA 1
ATOM 2648 C C . THR B 1 114 ? 10.219 9.922 11.336 1 96.62 114 THR B C 1
ATOM 2650 O O . THR B 1 114 ? 9.578 10.977 11.32 1 96.62 114 THR B O 1
ATOM 2653 N N . GLY B 1 115 ? 9.68 8.75 11.445 1 96.81 115 GLY B N 1
ATOM 2654 C CA . GLY B 1 115 ? 8.258 8.555 11.68 1 96.81 115 GLY B CA 1
ATOM 2655 C C . GLY B 1 115 ? 7.941 7.242 12.367 1 96.81 115 GLY B C 1
ATOM 2656 O O . GLY B 1 115 ? 8.836 6.445 12.641 1 96.81 115 GLY B O 1
ATOM 2657 N N . PHE B 1 116 ? 6.699 7.102 12.695 1 96.81 116 PHE B N 1
ATOM 2658 C CA . PHE B 1 116 ? 6.234 5.832 13.242 1 96.81 116 PHE B CA 1
ATOM 2659 C C . PHE B 1 116 ? 4.961 5.371 12.539 1 96.81 116 PHE B C 1
ATOM 2661 O O . PHE B 1 116 ? 4.25 6.184 11.938 1 96.81 116 PHE B O 1
ATOM 2668 N N . MET B 1 117 ? 4.746 4.125 12.578 1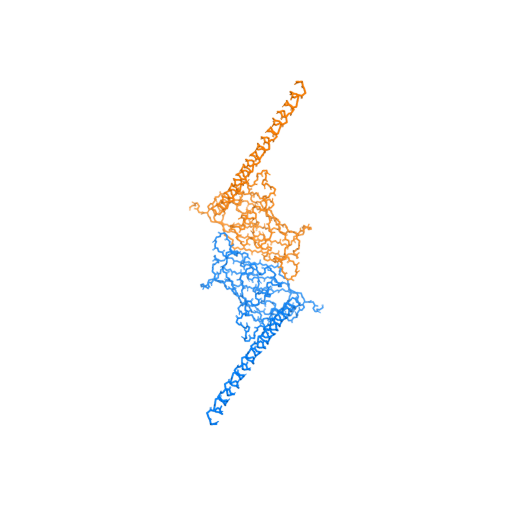 97.94 117 MET B N 1
ATOM 2669 C CA . MET B 1 117 ? 3.562 3.5 11.984 1 97.94 117 MET B CA 1
ATOM 2670 C C . MET B 1 117 ? 2.936 2.504 12.961 1 97.94 117 MET B C 1
ATOM 2672 O O . MET B 1 117 ? 3.639 1.694 13.562 1 97.94 117 MET B O 1
ATOM 2676 N N . ARG B 1 118 ? 1.641 2.557 13.055 1 96.56 118 ARG B N 1
ATOM 2677 C CA . ARG B 1 118 ? 0.921 1.646 13.945 1 96.56 118 ARG B CA 1
ATOM 2678 C C . ARG B 1 118 ? 0.52 0.372 13.203 1 96.56 118 ARG B C 1
ATOM 2680 O O . ARG B 1 118 ? 0.196 0.41 12.016 1 96.56 118 ARG B O 1
ATOM 2687 N N . ASP B 1 119 ? 0.579 -0.7 13.977 1 97.44 119 ASP B N 1
ATOM 2688 C CA . ASP B 1 119 ? 0.059 -1.988 13.531 1 97.44 119 ASP B CA 1
ATOM 2689 C C . ASP B 1 119 ? -1.468 -2.006 13.562 1 97.44 119 ASP B C 1
ATOM 2691 O O . ASP B 1 119 ? -2.074 -2.006 14.633 1 97.44 119 ASP B O 1
ATOM 2695 N N . ARG B 1 120 ? -2.102 -1.956 12.398 1 95.44 120 ARG B N 1
ATOM 2696 C CA . ARG B 1 120 ? -3.549 -2.021 12.211 1 95.44 120 ARG B CA 1
ATOM 2697 C C . ARG B 1 120 ? -3.943 -3.262 11.422 1 95.44 120 ARG B C 1
ATOM 2699 O O . ARG B 1 120 ? -3.162 -3.762 10.609 1 95.44 120 ARG B O 1
ATOM 2706 N N . HIS B 1 121 ? -5.113 -3.697 11.672 1 95.75 121 HIS B N 1
ATOM 2707 C CA . HIS B 1 121 ? -5.598 -4.836 10.898 1 95.75 121 HIS B CA 1
ATOM 2708 C C . HIS B 1 121 ? -5.516 -4.562 9.406 1 95.75 121 HIS B C 1
ATOM 2710 O O . HIS B 1 121 ? -5.137 -5.441 8.625 1 95.75 121 HIS B O 1
ATOM 2716 N N . SER B 1 122 ? -5.734 -3.342 9.016 1 95.44 122 SER B N 1
ATOM 2717 C CA . SER B 1 122 ? -5.844 -2.967 7.609 1 95.44 122 SER B CA 1
ATOM 2718 C C . SER B 1 122 ? -4.484 -3.018 6.918 1 95.44 122 SER B C 1
ATOM 2720 O O . SER B 1 122 ? -4.41 -3.062 5.688 1 95.44 122 SER B O 1
ATOM 2722 N N . ASN B 1 123 ? -3.393 -2.934 7.637 1 98.19 123 ASN B N 1
ATOM 2723 C CA . ASN B 1 123 ? -2.09 -2.939 6.98 1 98.19 123 ASN B CA 1
ATOM 2724 C C . ASN B 1 123 ? -1.348 -4.25 7.219 1 98.19 123 ASN B C 1
ATOM 2726 O O . ASN B 1 123 ? -0.128 -4.316 7.059 1 98.19 123 ASN B O 1
ATOM 2730 N N . ARG B 1 124 ? -2.102 -5.305 7.555 1 97.38 124 ARG B N 1
ATOM 2731 C CA . ARG B 1 124 ? -1.505 -6.594 7.895 1 97.38 124 ARG B CA 1
ATOM 2732 C C . ARG B 1 124 ? -1.503 -7.531 6.695 1 97.38 124 ARG B C 1
ATOM 2734 O O . ARG B 1 124 ? -2.234 -7.312 5.727 1 97.38 124 ARG B O 1
ATOM 2741 N N . ASN B 1 125 ? -0.591 -8.523 6.785 1 95.5 125 ASN B N 1
ATOM 2742 C CA . ASN B 1 125 ? -0.572 -9.656 5.867 1 95.5 125 ASN B CA 1
ATOM 2743 C C . ASN B 1 125 ? -1.277 -10.875 6.465 1 95.5 125 ASN B C 1
ATOM 2745 O O . ASN B 1 125 ? -1.869 -10.789 7.543 1 95.5 125 ASN B O 1
ATOM 2749 N N . PRO B 1 126 ? -1.325 -12 5.797 1 87.94 126 PRO B N 1
ATOM 2750 C CA . PRO B 1 126 ? -2.061 -13.164 6.297 1 87.94 126 PRO B CA 1
ATOM 2751 C C . PRO B 1 126 ? -1.444 -13.75 7.562 1 87.94 126 PRO B C 1
ATOM 2753 O O . PRO B 1 126 ? -2.072 -14.57 8.234 1 87.94 126 PRO B O 1
ATOM 2756 N N . PHE B 1 127 ? -0.287 -13.297 7.93 1 89.06 127 PHE B N 1
ATOM 2757 C CA . PHE B 1 127 ? 0.44 -13.914 9.039 1 89.06 127 PHE B CA 1
ATOM 2758 C C . PHE B 1 127 ? 0.393 -13.023 10.273 1 89.06 127 PHE B C 1
ATOM 2760 O O . PHE B 1 127 ? 1.285 -13.086 11.125 1 89.06 127 PHE B O 1
ATOM 2767 N N . LYS B 1 128 ? -0.513 -12.148 10.312 1 90.44 128 LYS B N 1
ATOM 2768 C CA . LYS B 1 128 ? -0.757 -11.258 11.445 1 90.44 128 LYS B CA 1
ATOM 2769 C C . LYS B 1 128 ? 0.454 -10.367 11.711 1 90.44 128 LYS B C 1
ATOM 2771 O O . LYS B 1 128 ? 0.834 -10.164 12.867 1 90.44 128 LYS B O 1
ATOM 2776 N N . SER B 1 129 ? 1.139 -10.07 10.781 1 97.31 129 SER B N 1
ATOM 2777 C CA . SER B 1 129 ? 2.191 -9.062 10.805 1 97.31 129 SER B CA 1
ATOM 2778 C C . SER B 1 129 ? 1.938 -7.98 9.758 1 97.31 129 SER B C 1
ATOM 2780 O O . SER B 1 129 ? 1.043 -8.109 8.922 1 97.31 129 SER B O 1
ATOM 2782 N N . ILE B 1 130 ? 2.631 -6.898 9.914 1 98.44 130 ILE B N 1
ATOM 2783 C CA . ILE B 1 130 ? 2.453 -5.812 8.953 1 98.44 130 ILE B CA 1
ATOM 2784 C C . ILE B 1 130 ? 2.908 -6.27 7.566 1 98.44 130 ILE B C 1
ATOM 2786 O O . ILE B 1 130 ? 3.955 -6.906 7.43 1 98.44 130 ILE B O 1
ATOM 2790 N N . HIS B 1 131 ? 2.125 -6.012 6.629 1 98.75 131 HIS B N 1
ATOM 2791 C CA . HIS B 1 131 ? 2.348 -6.43 5.25 1 98.75 131 HIS B CA 1
ATOM 2792 C C . HIS B 1 131 ? 3.645 -5.848 4.699 1 98.75 131 HIS B C 1
ATOM 2794 O O . HIS B 1 131 ? 3.963 -4.684 4.949 1 98.75 131 HIS B O 1
ATOM 2800 N N . ALA B 1 132 ? 4.344 -6.613 3.881 1 98.69 132 ALA B N 1
ATOM 2801 C CA . ALA B 1 132 ? 5.617 -6.215 3.285 1 98.69 132 ALA B CA 1
ATOM 2802 C C . ALA B 1 132 ? 5.477 -4.902 2.52 1 98.69 132 ALA B C 1
ATOM 2804 O O . ALA B 1 132 ? 6.32 -4.012 2.643 1 98.69 132 ALA B O 1
ATOM 2805 N N . THR B 1 133 ? 4.461 -4.738 1.755 1 98.81 133 THR B N 1
ATOM 2806 C CA . THR B 1 133 ? 4.34 -3.551 0.919 1 98.81 133 THR B CA 1
ATOM 2807 C C . THR B 1 133 ? 3.793 -2.375 1.727 1 98.81 133 THR B C 1
ATOM 2809 O O . THR B 1 133 ? 3.922 -1.221 1.316 1 98.81 133 THR B O 1
ATOM 2812 N N . ALA B 1 134 ? 3.145 -2.625 2.836 1 98.81 134 ALA B N 1
ATOM 2813 C CA . ALA B 1 134 ? 2.875 -1.546 3.781 1 98.81 134 ALA B CA 1
ATOM 2814 C C . ALA B 1 134 ? 4.172 -0.981 4.352 1 98.81 134 ALA B C 1
ATOM 2816 O O . ALA B 1 134 ? 4.312 0.234 4.508 1 98.81 134 ALA B O 1
ATOM 2817 N N . LEU B 1 135 ? 5.09 -1.869 4.629 1 98.88 135 LEU B N 1
ATOM 2818 C CA . LEU B 1 135 ? 6.418 -1.437 5.055 1 98.88 135 LEU B CA 1
ATOM 2819 C C . LEU B 1 135 ? 7.09 -0.597 3.973 1 98.88 135 LEU B C 1
ATOM 2821 O O . LEU B 1 135 ? 7.754 0.396 4.277 1 98.88 135 LEU B O 1
ATOM 2825 N N . ALA B 1 136 ? 6.895 -1.012 2.777 1 98.88 136 ALA B N 1
ATOM 2826 C CA . ALA B 1 136 ? 7.445 -0.26 1.652 1 98.88 136 ALA B CA 1
ATOM 2827 C C . ALA B 1 136 ? 6.875 1.154 1.606 1 98.88 136 ALA B C 1
ATOM 2829 O O . ALA B 1 136 ? 7.605 2.121 1.384 1 98.88 136 ALA B O 1
ATOM 2830 N N . THR B 1 137 ? 5.582 1.273 1.802 1 98.81 137 THR B N 1
ATOM 2831 C CA . THR B 1 137 ? 4.93 2.578 1.798 1 98.81 137 THR B CA 1
ATOM 2832 C C . THR B 1 137 ? 5.488 3.469 2.902 1 98.81 137 THR B C 1
ATOM 2834 O O . THR B 1 137 ? 5.777 4.645 2.67 1 98.81 137 THR B O 1
ATOM 2837 N N . PHE B 1 138 ? 5.688 2.869 4.035 1 98.88 138 PHE B N 1
ATOM 2838 C CA . PHE B 1 138 ? 6.211 3.59 5.191 1 98.88 138 PHE B CA 1
ATOM 2839 C C . PHE B 1 138 ? 7.621 4.094 4.918 1 98.88 138 PHE B C 1
ATOM 2841 O O . PHE B 1 138 ? 7.891 5.293 5.027 1 98.88 138 PHE B O 1
ATOM 2848 N N . ALA B 1 139 ? 8.445 3.225 4.48 1 98.88 139 ALA B N 1
ATOM 2849 C CA . ALA B 1 139 ? 9.844 3.559 4.23 1 98.88 139 ALA B CA 1
ATOM 2850 C C . ALA B 1 139 ? 9.977 4.555 3.082 1 98.88 139 ALA B C 1
ATOM 2852 O O . ALA B 1 139 ? 10.758 5.508 3.162 1 98.88 139 ALA B O 1
ATOM 2853 N N . GLU B 1 140 ? 9.234 4.336 2.037 1 98.62 140 GLU B N 1
ATOM 2854 C CA . GLU B 1 140 ? 9.25 5.234 0.886 1 98.62 140 GLU B CA 1
ATOM 2855 C C . GLU B 1 140 ? 8.82 6.645 1.278 1 98.62 140 GLU B C 1
ATOM 2857 O O . GLU B 1 140 ? 9.43 7.625 0.843 1 98.62 140 GLU B O 1
ATOM 2862 N N . SER B 1 141 ? 7.789 6.77 2.098 1 97.88 141 SER B N 1
ATOM 2863 C CA . SER B 1 141 ? 7.289 8.07 2.529 1 97.88 141 SER B CA 1
ATOM 2864 C C . SER B 1 141 ? 8.336 8.828 3.336 1 97.88 141 SER B C 1
ATOM 2866 O O . SER B 1 141 ? 8.578 10.016 3.098 1 97.88 141 SER B O 1
ATOM 2868 N N . VAL B 1 142 ? 8.969 8.125 4.254 1 97.5 142 VAL B N 1
ATOM 2869 C CA . VAL B 1 142 ? 9.992 8.734 5.094 1 97.5 142 VAL B CA 1
ATOM 2870 C C . VAL B 1 142 ? 11.18 9.164 4.23 1 97.5 142 VAL B C 1
ATOM 2872 O O . VAL B 1 142 ? 11.703 10.266 4.391 1 97.5 142 VAL B O 1
ATOM 2875 N N . GLY B 1 143 ? 11.602 8.289 3.348 1 97.62 143 GLY B N 1
ATOM 2876 C CA . GLY B 1 143 ? 12.695 8.617 2.451 1 97.62 143 GLY B CA 1
ATOM 2877 C C . GLY B 1 143 ? 12.391 9.797 1.544 1 97.62 143 GLY B C 1
ATOM 2878 O O . GLY B 1 143 ? 13.234 10.664 1.346 1 97.62 143 GLY B O 1
ATOM 2879 N N . GLU B 1 144 ? 11.195 9.797 0.974 1 95.19 144 GLU B N 1
ATOM 2880 C CA . GLU B 1 144 ? 10.781 10.891 0.1 1 95.19 144 GLU B CA 1
ATOM 2881 C C . GLU B 1 144 ? 10.82 12.227 0.835 1 95.19 144 GLU B C 1
ATOM 2883 O O . GLU B 1 144 ? 11.336 13.219 0.308 1 95.19 144 GLU B O 1
ATOM 2888 N N . LEU B 1 145 ? 10.242 12.258 1.98 1 92.81 145 LEU B N 1
ATOM 2889 C CA . LEU B 1 145 ? 10.227 13.477 2.777 1 92.81 145 LEU B CA 1
ATOM 2890 C C . LEU B 1 145 ? 11.641 13.953 3.08 1 92.81 145 LEU B C 1
ATOM 2892 O O . LEU B 1 145 ? 11.93 15.148 2.996 1 92.81 145 LEU B O 1
ATOM 2896 N N . GLY B 1 146 ? 12.492 13 3.451 1 93.12 146 GLY B N 1
ATOM 2897 C CA . GLY B 1 146 ? 13.891 13.359 3.648 1 93.12 146 GLY B CA 1
ATOM 2898 C C . GLY B 1 146 ? 14.508 14.039 2.438 1 93.12 146 GLY B C 1
ATOM 2899 O O . GLY B 1 146 ? 15.172 15.07 2.568 1 93.12 146 GLY B O 1
ATOM 2900 N N . LEU B 1 147 ? 14.273 13.461 1.305 1 93.19 147 LEU B N 1
ATOM 2901 C CA . LEU B 1 147 ? 14.828 14.008 0.07 1 93.19 147 LEU B CA 1
ATOM 2902 C C . LEU B 1 147 ? 14.25 15.383 -0.221 1 93.19 147 LEU B C 1
ATOM 2904 O O . LEU B 1 147 ? 14.992 16.328 -0.509 1 93.19 147 LEU B O 1
ATOM 2908 N N . LEU B 1 148 ? 12.961 15.516 -0.124 1 88.44 148 LEU B N 1
ATOM 2909 C CA . LEU B 1 148 ? 12.281 16.781 -0.415 1 88.44 148 LEU B CA 1
ATOM 2910 C C . LEU B 1 148 ? 12.789 17.891 0.493 1 88.44 148 LEU B C 1
ATOM 2912 O O . LEU B 1 148 ? 12.867 19.047 0.078 1 88.44 148 LEU B O 1
ATOM 2916 N N . SER B 1 149 ? 13.125 17.516 1.665 1 87.81 149 SER B N 1
ATOM 2917 C CA . SER B 1 149 ? 13.625 18.5 2.617 1 87.81 149 SER B CA 1
ATOM 2918 C C . SER B 1 149 ? 14.977 19.062 2.18 1 87.81 149 SER B C 1
ATOM 2920 O O . SER B 1 149 ? 15.391 20.125 2.635 1 87.81 149 SER B O 1
ATOM 2922 N N . SER B 1 150 ? 15.656 18.312 1.355 1 85.56 150 SER B N 1
ATOM 2923 C CA . SER B 1 150 ? 17.031 18.672 1.003 1 85.56 150 SER B CA 1
ATOM 2924 C C . SER B 1 150 ? 17.078 19.406 -0.328 1 85.56 150 SER B C 1
ATOM 2926 O O . SER B 1 150 ? 18.141 19.906 -0.723 1 85.56 150 SER B O 1
ATOM 2928 N N . LEU B 1 151 ? 16 19.438 -0.997 1 83.38 151 LEU B N 1
ATOM 2929 C CA . LEU B 1 151 ? 15.992 20.094 -2.297 1 83.38 151 LEU B CA 1
ATOM 2930 C C . LEU B 1 151 ? 16.016 21.609 -2.137 1 83.38 151 LEU B C 1
ATOM 2932 O O . LEU B 1 151 ? 15.383 22.156 -1.229 1 83.38 151 LEU B O 1
ATOM 2936 N N . LYS B 1 152 ? 16.812 22.25 -2.938 1 74.88 152 LYS B N 1
ATOM 2937 C CA . LYS B 1 152 ? 17.016 23.703 -2.846 1 74.88 152 LYS B CA 1
ATOM 2938 C C . LYS B 1 152 ? 15.914 24.453 -3.596 1 74.88 152 LYS B C 1
ATOM 2940 O O . LYS B 1 152 ? 15.422 25.484 -3.123 1 74.88 152 LYS B O 1
ATOM 2945 N N . ASP B 1 153 ? 15.633 23.922 -4.77 1 71.75 153 ASP B N 1
ATOM 2946 C CA . ASP B 1 153 ? 14.672 24.594 -5.629 1 71.75 153 ASP B CA 1
ATOM 2947 C C . ASP B 1 153 ? 13.312 23.906 -5.582 1 71.75 153 ASP B C 1
ATOM 2949 O O . ASP B 1 153 ? 13.227 22.688 -5.695 1 71.75 153 ASP B O 1
ATOM 2953 N N . ASP B 1 154 ? 12.305 24.688 -5.434 1 68.88 154 ASP B N 1
ATOM 2954 C CA . ASP B 1 154 ? 10.938 24.188 -5.336 1 68.88 154 ASP B CA 1
ATOM 2955 C C . ASP B 1 154 ? 10.469 23.625 -6.672 1 68.88 154 ASP B C 1
ATOM 2957 O O . ASP B 1 154 ? 9.469 22.891 -6.727 1 68.88 154 ASP B O 1
ATOM 2961 N N . LYS B 1 155 ? 11.25 23.906 -7.613 1 75.69 155 LYS B N 1
ATOM 2962 C CA . LYS B 1 155 ? 10.82 23.469 -8.938 1 75.69 155 LYS B CA 1
ATOM 2963 C C . LYS B 1 155 ? 11.438 22.125 -9.297 1 75.69 155 LYS B C 1
ATOM 2965 O O . LYS B 1 155 ? 11.102 21.547 -10.336 1 75.69 155 LYS B O 1
ATOM 2970 N N . ASP B 1 156 ? 12.336 21.703 -8.422 1 82.44 156 ASP B N 1
ATOM 2971 C CA . ASP B 1 156 ? 12.969 20.406 -8.711 1 82.44 156 ASP B CA 1
ATOM 2972 C C . ASP B 1 156 ? 11.945 19.281 -8.633 1 82.44 156 ASP B C 1
ATOM 2974 O O . ASP B 1 156 ? 11.086 19.266 -7.754 1 82.44 156 ASP B O 1
ATOM 2978 N N . GLU B 1 157 ? 12.039 18.469 -9.625 1 85.81 157 GLU B N 1
ATOM 2979 C CA . GLU B 1 157 ? 11.172 17.297 -9.656 1 85.81 157 GLU B CA 1
ATOM 2980 C C . GLU B 1 157 ? 11.945 16.016 -9.312 1 85.81 157 GLU B C 1
ATOM 2982 O O . GLU B 1 157 ? 13.086 15.852 -9.75 1 85.81 157 GLU B O 1
ATOM 2987 N N . ILE B 1 158 ? 11.344 15.258 -8.484 1 90.81 158 ILE B N 1
ATOM 2988 C CA . ILE B 1 158 ? 11.977 13.992 -8.141 1 90.81 158 ILE B CA 1
ATOM 2989 C C . ILE B 1 158 ? 11.141 12.836 -8.656 1 90.81 158 ILE B C 1
ATOM 2991 O O . ILE B 1 158 ? 9.906 12.914 -8.695 1 90.81 158 ILE B O 1
ATOM 2995 N N . THR B 1 159 ? 11.812 11.75 -9.078 1 94.56 159 THR B N 1
ATOM 2996 C CA . THR B 1 159 ? 11.164 10.531 -9.547 1 94.56 159 THR B CA 1
ATOM 2997 C C . THR B 1 159 ? 11.844 9.297 -8.961 1 94.56 159 THR B C 1
ATOM 2999 O O . THR B 1 159 ? 13.07 9.156 -9.039 1 94.56 159 THR B O 1
ATOM 3002 N N . LEU B 1 160 ? 11.039 8.484 -8.328 1 97.5 160 LEU B N 1
ATOM 3003 C CA . LEU B 1 160 ? 11.57 7.227 -7.809 1 97.5 160 LEU B CA 1
ATOM 3004 C C . LEU B 1 160 ? 11.844 6.242 -8.945 1 97.5 160 LEU B C 1
ATOM 3006 O O . LEU B 1 160 ? 10.922 5.863 -9.672 1 97.5 160 LEU B O 1
ATOM 3010 N N . VAL B 1 161 ? 13.055 5.777 -9.086 1 97.44 161 VAL B N 1
ATOM 3011 C CA . VAL B 1 161 ? 13.406 4.922 -10.219 1 97.44 161 VAL B CA 1
ATOM 3012 C C . VAL B 1 161 ? 13.508 3.471 -9.758 1 97.44 161 VAL B C 1
ATOM 3014 O O . VAL B 1 161 ? 13.273 2.547 -10.539 1 97.44 161 VAL B O 1
ATOM 3017 N N . SER B 1 162 ? 13.852 3.314 -8.531 1 98.56 162 SER B N 1
ATOM 3018 C CA . SER B 1 162 ? 13.914 1.956 -8 1 98.56 162 SER B CA 1
ATOM 3019 C C . SER B 1 162 ? 13.641 1.935 -6.5 1 98.56 162 SER B C 1
ATOM 3021 O O . SER B 1 162 ? 13.984 2.881 -5.789 1 98.56 162 SER B O 1
ATOM 3023 N N . LEU B 1 163 ? 13.047 0.928 -6.043 1 98.75 163 LEU B N 1
ATOM 3024 C CA . LEU B 1 163 ? 12.727 0.635 -4.652 1 98.75 163 LEU B CA 1
ATOM 3025 C C . LEU B 1 163 ? 13.07 -0.809 -4.305 1 98.75 163 LEU B C 1
ATOM 3027 O O . LEU B 1 163 ? 12.602 -1.74 -4.965 1 98.75 163 LEU B O 1
ATOM 3031 N N . GLU B 1 164 ? 13.922 -0.963 -3.352 1 98.88 164 GLU B N 1
ATOM 3032 C CA . GLU B 1 164 ? 14.281 -2.297 -2.879 1 98.88 164 GLU B CA 1
ATOM 3033 C C . GLU B 1 164 ? 14.117 -2.41 -1.367 1 98.88 164 GLU B C 1
ATOM 3035 O O . GLU B 1 164 ? 14.555 -1.533 -0.621 1 98.88 164 GLU B O 1
ATOM 3040 N N . LEU B 1 165 ? 13.484 -3.418 -0.936 1 98.88 165 LEU B N 1
ATOM 3041 C CA . LEU B 1 165 ? 13.375 -3.697 0.492 1 98.88 165 LEU B CA 1
ATOM 3042 C C . LEU B 1 165 ? 13.953 -5.066 0.825 1 98.88 165 LEU B C 1
ATOM 3044 O O . LEU B 1 165 ? 13.742 -6.031 0.084 1 98.88 165 LEU B O 1
ATOM 3048 N N . GLU B 1 166 ? 14.664 -5.078 1.861 1 98.75 166 GLU B N 1
ATOM 3049 C CA . GLU B 1 166 ? 15.094 -6.305 2.525 1 98.75 166 GLU B CA 1
ATOM 3050 C C . GLU B 1 166 ? 14.305 -6.543 3.811 1 98.75 166 GLU B C 1
ATOM 3052 O O . GLU B 1 166 ? 14.258 -5.676 4.688 1 98.75 166 GLU B O 1
ATOM 3057 N N . PHE B 1 167 ? 13.758 -7.711 3.891 1 98.62 167 PHE B N 1
ATOM 3058 C CA . PHE B 1 167 ? 12.961 -8.039 5.066 1 98.62 167 PHE B CA 1
ATOM 3059 C C . PHE B 1 167 ? 13.734 -8.961 6 1 98.62 167 PHE B C 1
ATOM 3061 O O . PHE B 1 167 ? 14.047 -10.102 5.637 1 98.62 167 PHE B O 1
ATOM 3068 N N . ILE B 1 168 ? 13.961 -8.516 7.16 1 97.94 168 ILE B N 1
ATOM 3069 C CA . ILE B 1 168 ? 14.875 -9.195 8.07 1 97.94 168 ILE B CA 1
ATOM 3070 C C . ILE B 1 168 ? 14.086 -9.984 9.109 1 97.94 168 ILE B C 1
ATOM 3072 O O . ILE B 1 168 ? 14.477 -11.086 9.5 1 97.94 168 ILE B O 1
ATOM 3076 N N . LYS B 1 169 ? 13.016 -9.383 9.594 1 96.19 169 LYS B N 1
ATOM 3077 C CA . LYS B 1 169 ? 12.172 -9.953 10.641 1 96.19 169 LYS B CA 1
ATOM 3078 C C . LYS B 1 169 ? 10.711 -9.555 10.453 1 96.19 169 LYS B C 1
ATOM 3080 O O . LYS B 1 169 ? 10.422 -8.492 9.891 1 96.19 169 LYS B O 1
ATOM 3085 N N . LYS B 1 170 ? 9.812 -10.484 10.938 1 96.75 170 LYS B N 1
ATOM 3086 C CA . LYS B 1 170 ? 8.398 -10.141 10.891 1 96.75 170 LYS B CA 1
ATOM 3087 C C . LYS B 1 170 ? 8.117 -8.859 11.672 1 96.75 170 LYS B C 1
ATOM 3089 O O . LYS B 1 170 ? 8.578 -8.703 12.805 1 96.75 170 LYS B O 1
ATOM 3094 N N . ALA B 1 171 ? 7.387 -7.969 11.047 1 97.94 171 ALA B N 1
ATOM 3095 C CA . ALA B 1 171 ? 7.094 -6.668 11.641 1 97.94 171 ALA B CA 1
ATOM 3096 C C . ALA B 1 171 ? 5.77 -6.695 12.391 1 97.94 171 ALA B C 1
ATOM 3098 O O . ALA B 1 171 ? 4.723 -7 11.812 1 97.94 171 ALA B O 1
ATOM 3099 N N . ARG B 1 172 ? 5.801 -6.355 13.672 1 97.44 172 ARG B N 1
ATOM 3100 C CA . ARG B 1 172 ? 4.602 -6.305 14.508 1 97.44 172 ARG B CA 1
ATOM 3101 C C . ARG B 1 172 ? 4.641 -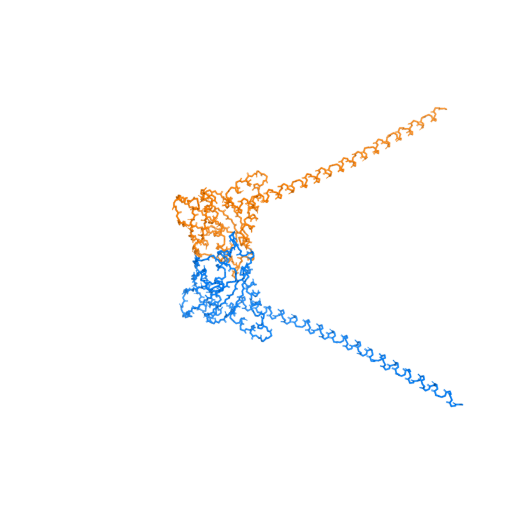5.113 15.453 1 97.44 172 ARG B C 1
ATOM 3103 O O . ARG B 1 172 ? 5.719 -4.656 15.844 1 97.44 172 ARG B O 1
ATOM 3110 N N . GLY B 1 173 ? 3.439 -4.609 15.766 1 96.06 173 GLY B N 1
ATOM 3111 C CA . GLY B 1 173 ? 3.357 -3.512 16.719 1 96.06 173 GLY B CA 1
ATOM 3112 C C . GLY B 1 173 ? 3.801 -2.184 16.125 1 96.06 173 GLY B C 1
ATOM 3113 O O . GLY B 1 173 ? 3.705 -1.968 14.922 1 96.06 173 GLY B O 1
ATOM 3114 N N . LEU B 1 174 ? 4.203 -1.32 17 1 96.81 174 LEU B N 1
ATOM 3115 C CA . LEU B 1 174 ? 4.633 0.012 16.594 1 96.81 174 LEU B CA 1
ATOM 3116 C C . LEU B 1 174 ? 6 -0.041 15.914 1 96.81 174 LEU B C 1
ATOM 3118 O O . LEU B 1 174 ? 6.941 -0.625 16.453 1 96.81 174 LEU B O 1
ATOM 3122 N N . LEU B 1 175 ? 6.086 0.562 14.758 1 98.75 175 LEU B N 1
ATOM 3123 C CA . LEU B 1 175 ? 7.34 0.598 14.016 1 98.75 175 LEU B CA 1
ATOM 3124 C C . LEU B 1 175 ? 7.859 2.027 13.898 1 98.75 175 LEU B C 1
ATOM 3126 O O . LEU B 1 175 ? 7.078 2.979 13.906 1 98.75 175 LEU B O 1
ATOM 3130 N N . THR B 1 176 ? 9.148 2.133 13.758 1 98.5 176 THR B N 1
ATOM 3131 C CA . THR B 1 176 ? 9.797 3.408 13.469 1 98.5 176 THR B CA 1
ATOM 3132 C C . THR B 1 176 ? 10.656 3.305 12.211 1 98.5 176 THR B C 1
ATOM 3134 O O . THR B 1 176 ? 11.305 2.283 11.984 1 98.5 176 THR B O 1
ATOM 3137 N N . ALA B 1 177 ? 10.625 4.297 11.477 1 98.75 177 ALA B N 1
ATOM 3138 C CA . ALA B 1 177 ? 11.5 4.402 10.305 1 98.75 177 ALA B CA 1
ATOM 3139 C C . ALA B 1 177 ? 12.336 5.676 10.359 1 98.75 177 ALA B C 1
ATOM 3141 O O . ALA B 1 177 ? 11.883 6.703 10.875 1 98.75 177 ALA B O 1
ATOM 3142 N N . SER B 1 178 ? 13.539 5.555 9.797 1 98.25 178 SER B N 1
ATOM 3143 C CA . SER B 1 178 ? 14.422 6.719 9.805 1 98.25 178 SER B CA 1
ATOM 3144 C C . SER B 1 178 ? 15.32 6.742 8.57 1 98.25 178 SER B C 1
ATOM 3146 O O . SER B 1 178 ? 15.703 5.691 8.055 1 98.25 178 SER B O 1
ATOM 3148 N N . THR B 1 179 ? 15.562 7.887 8.133 1 97.81 179 THR B N 1
ATOM 3149 C CA . THR B 1 179 ? 16.547 8.109 7.09 1 97.81 179 THR B CA 1
ATOM 3150 C C . THR B 1 179 ? 17.422 9.328 7.418 1 97.81 179 THR B C 1
ATOM 3152 O O . THR B 1 179 ? 16.938 10.297 8 1 97.81 179 THR B O 1
ATOM 3155 N N . ASP B 1 180 ? 18.625 9.156 7.148 1 93.94 180 ASP B N 1
ATOM 3156 C CA . ASP B 1 180 ? 19.656 10.195 7.254 1 93.94 180 ASP B CA 1
ATOM 3157 C C . ASP B 1 180 ? 20.625 10.125 6.09 1 93.94 180 ASP B C 1
ATOM 3159 O O . ASP B 1 180 ? 21.312 9.109 5.906 1 93.94 180 ASP B O 1
ATOM 3163 N N . PHE B 1 181 ? 20.578 11.078 5.242 1 87.06 181 PHE B N 1
ATOM 3164 C CA . PHE B 1 181 ? 21.469 11.031 4.09 1 87.06 181 PHE B CA 1
ATOM 3165 C C . PHE B 1 181 ? 22.094 12.398 3.836 1 87.06 181 PHE B C 1
ATOM 3167 O O . PHE B 1 181 ? 21.609 13.414 4.352 1 87.06 181 PHE B O 1
ATOM 3174 N N . ALA B 1 182 ? 23.141 12.312 3.178 1 81.75 182 ALA B N 1
ATOM 3175 C CA . ALA B 1 182 ? 23.859 13.531 2.836 1 81.75 182 ALA B CA 1
ATOM 3176 C C . ALA B 1 182 ? 23.141 14.305 1.736 1 81.75 182 ALA B C 1
ATOM 3178 O O . ALA B 1 182 ? 22.688 13.719 0.75 1 81.75 182 ALA B O 1
ATOM 3179 N N . ILE B 1 183 ? 23.125 15.523 1.885 1 76.81 183 ILE B N 1
ATOM 3180 C CA . ILE B 1 183 ? 22.469 16.422 0.935 1 76.81 183 ILE B CA 1
ATOM 3181 C C . ILE B 1 183 ? 23.234 16.391 -0.393 1 76.81 183 ILE B C 1
ATOM 3183 O O . ILE B 1 183 ? 24.438 16.641 -0.433 1 76.81 183 ILE B O 1
ATOM 3187 N N . PRO B 1 184 ? 22.453 16.062 -1.318 1 77.31 184 PRO B N 1
ATOM 3188 C CA . PRO B 1 184 ? 23.125 15.984 -2.619 1 77.31 184 PRO B CA 1
ATOM 3189 C C . PRO B 1 184 ? 23.594 17.344 -3.119 1 77.31 184 PRO B C 1
ATOM 3191 O O . PRO B 1 184 ? 23.047 18.375 -2.725 1 77.31 184 PRO B O 1
ATOM 3194 N N . ASP B 1 185 ? 24.625 17.234 -3.865 1 78.75 185 ASP B N 1
ATOM 3195 C CA . ASP B 1 185 ? 25.078 18.453 -4.531 1 78.75 185 ASP B CA 1
ATOM 3196 C C . ASP B 1 185 ? 24.047 18.953 -5.531 1 78.75 185 ASP B C 1
ATOM 3198 O O . ASP B 1 185 ? 23.141 18.219 -5.926 1 78.75 185 ASP B O 1
ATOM 3202 N N . GLU B 1 186 ? 24.141 20.172 -5.926 1 74.5 186 GLU B N 1
ATOM 3203 C CA . GLU B 1 186 ? 23.203 20.812 -6.832 1 74.5 186 GLU B CA 1
ATOM 3204 C C . GLU B 1 186 ? 23.141 20.094 -8.18 1 74.5 186 GLU B C 1
ATOM 3206 O O . GLU B 1 186 ? 22.109 20.062 -8.828 1 74.5 186 GLU B O 1
ATOM 3211 N N . ASP B 1 187 ? 24.156 19.453 -8.586 1 79.56 187 ASP B N 1
ATOM 3212 C CA . ASP B 1 187 ? 24.219 18.844 -9.914 1 79.56 187 ASP B CA 1
ATOM 3213 C C . ASP B 1 187 ? 23.922 17.344 -9.844 1 79.56 187 ASP B C 1
ATOM 3215 O O . ASP B 1 187 ? 24.031 16.641 -10.852 1 79.56 187 ASP B O 1
ATOM 3219 N N . THR B 1 188 ? 23.516 17.078 -8.656 1 83.44 188 THR B N 1
ATOM 3220 C CA . THR B 1 188 ? 23.266 15.656 -8.492 1 83.44 188 THR B CA 1
ATOM 3221 C C . THR B 1 188 ? 22.016 15.242 -9.258 1 83.44 188 THR B C 1
ATOM 3223 O O . THR B 1 188 ? 20.969 15.883 -9.148 1 83.44 188 THR B O 1
ATOM 3226 N N . LYS B 1 189 ? 22.109 14.227 -10.102 1 89.88 189 LYS B N 1
ATOM 3227 C CA . LYS B 1 189 ? 21 13.758 -10.922 1 89.88 189 LYS B CA 1
ATOM 3228 C C . LYS B 1 189 ? 20.359 12.516 -10.328 1 89.88 189 LYS B C 1
ATOM 3230 O O . LYS B 1 189 ? 19.188 12.227 -10.594 1 89.88 189 LYS B O 1
ATOM 3235 N N . GLU B 1 190 ? 21.125 11.781 -9.578 1 94.56 190 GLU B N 1
ATOM 3236 C CA . GLU B 1 190 ? 20.625 10.562 -8.953 1 94.56 190 GLU B CA 1
ATOM 3237 C C . GLU B 1 190 ? 21.047 10.492 -7.484 1 94.56 190 GLU B C 1
ATOM 3239 O O . GLU B 1 190 ? 22.188 10.781 -7.141 1 94.56 190 GLU B O 1
ATOM 3244 N N . VAL B 1 191 ? 20.109 10.18 -6.633 1 94.88 191 VAL B N 1
ATOM 3245 C CA . VAL B 1 191 ? 20.375 10.086 -5.199 1 94.88 191 VAL B CA 1
ATOM 3246 C C . VAL B 1 191 ? 19.922 8.727 -4.676 1 94.88 191 VAL B C 1
ATOM 3248 O O . VAL B 1 191 ? 18.844 8.25 -5.027 1 94.88 191 VAL B O 1
ATOM 3251 N N . LYS B 1 192 ? 20.766 8.109 -3.867 1 96.81 192 LYS B N 1
ATOM 3252 C CA . LYS B 1 192 ? 20.422 6.867 -3.168 1 96.81 192 LYS B CA 1
ATOM 3253 C C . LYS B 1 192 ? 20.141 7.129 -1.692 1 96.81 192 LYS B C 1
ATOM 3255 O O . LYS B 1 192 ? 20.938 7.773 -1.007 1 96.81 192 LYS B O 1
ATOM 3260 N N . ILE B 1 193 ? 19.016 6.664 -1.248 1 97 193 ILE B N 1
ATOM 3261 C CA . ILE B 1 193 ? 18.594 6.887 0.13 1 97 193 ILE B CA 1
ATOM 3262 C C . ILE B 1 193 ? 18.25 5.551 0.786 1 97 193 ILE B C 1
ATOM 3264 O O . ILE B 1 193 ? 17.531 4.742 0.209 1 97 193 ILE B O 1
ATOM 3268 N N . ASP B 1 194 ? 18.781 5.383 1.982 1 98.44 194 ASP B N 1
ATOM 3269 C CA . ASP B 1 194 ? 18.422 4.211 2.775 1 98.44 194 ASP B CA 1
ATOM 3270 C C . ASP B 1 194 ? 17.484 4.586 3.918 1 98.44 194 ASP B C 1
ATOM 3272 O O . ASP B 1 194 ? 17.656 5.633 4.551 1 98.44 194 ASP B O 1
ATOM 3276 N N . VAL B 1 195 ? 16.516 3.809 4.133 1 98.75 195 VAL B N 1
ATOM 3277 C CA . VAL B 1 195 ? 15.602 3.959 5.254 1 98.75 195 VAL B CA 1
ATOM 3278 C C . VAL B 1 195 ? 15.586 2.678 6.086 1 98.75 195 VAL B C 1
ATOM 3280 O O . VAL B 1 195 ? 15.422 1.581 5.547 1 98.75 195 VAL B O 1
ATOM 3283 N N . VAL B 1 196 ? 15.766 2.842 7.359 1 98.81 196 VAL B N 1
ATOM 3284 C CA . VAL B 1 196 ? 15.781 1.697 8.266 1 98.81 196 VAL B CA 1
ATOM 3285 C C . VAL B 1 196 ? 14.484 1.655 9.07 1 98.81 196 VAL B C 1
ATOM 3287 O O . VAL B 1 196 ? 14.078 2.664 9.648 1 98.81 196 VAL B O 1
ATOM 3290 N N . VAL B 1 197 ? 13.836 0.512 9.117 1 98.88 197 VAL B N 1
ATOM 3291 C CA . VAL B 1 197 ? 12.609 0.315 9.875 1 98.88 197 VAL B CA 1
ATOM 3292 C C . VAL B 1 197 ? 12.875 -0.601 11.07 1 98.88 197 VAL B C 1
ATOM 3294 O O . VAL B 1 197 ? 13.438 -1.687 10.914 1 98.88 197 VAL B O 1
ATOM 3297 N N . LYS B 1 198 ? 12.453 -0.164 12.18 1 98.62 198 LYS B N 1
ATOM 3298 C CA . LYS B 1 198 ? 12.695 -0.903 13.414 1 98.62 198 LYS B CA 1
ATOM 3299 C C . LYS B 1 198 ? 11.398 -1.133 14.18 1 98.62 198 LYS B C 1
ATOM 3301 O O . LYS B 1 198 ? 10.453 -0.356 14.055 1 98.62 198 LYS B O 1
ATOM 3306 N N . ASP B 1 199 ? 11.398 -2.207 14.961 1 97.12 199 ASP B N 1
ATOM 3307 C CA . ASP B 1 199 ? 10.258 -2.451 15.836 1 97.12 199 ASP B CA 1
ATOM 3308 C C . ASP B 1 199 ? 10.5 -1.874 17.234 1 97.12 199 ASP B C 1
ATOM 3310 O O . ASP B 1 199 ? 11.461 -1.138 17.438 1 97.12 199 ASP B O 1
ATOM 3314 N N . ARG B 1 200 ? 9.633 -2.156 18.156 1 92.19 200 ARG B N 1
ATOM 3315 C CA . ARG B 1 200 ? 9.672 -1.559 19.484 1 92.19 200 ARG B CA 1
ATOM 3316 C C . ARG B 1 200 ? 10.906 -2.014 20.25 1 92.19 200 ARG B C 1
ATOM 3318 O O . ARG B 1 200 ? 11.336 -1.347 21.188 1 92.19 200 ARG B O 1
ATOM 3325 N N . THR B 1 201 ? 11.422 -3.166 19.906 1 95 201 THR B N 1
ATOM 3326 C CA . THR B 1 201 ? 12.602 -3.693 20.578 1 95 201 THR B CA 1
ATOM 3327 C C . THR B 1 201 ? 13.875 -3.168 19.922 1 95 201 THR B C 1
ATOM 3329 O O . THR B 1 201 ? 14.977 -3.596 20.266 1 95 201 THR B O 1
ATOM 3332 N N . LEU B 1 202 ? 13.727 -2.359 18.938 1 94.19 202 LEU B N 1
ATOM 3333 C CA . LEU B 1 202 ? 14.812 -1.704 18.219 1 94.19 202 LEU B CA 1
ATOM 3334 C C . LEU B 1 202 ? 15.5 -2.676 17.266 1 94.19 202 LEU B C 1
ATOM 3336 O O . LEU B 1 202 ? 16.578 -2.381 16.75 1 94.19 202 LEU B O 1
ATOM 3340 N N . ASP B 1 203 ? 14.875 -3.811 17.047 1 97.56 203 ASP B N 1
ATOM 3341 C CA . ASP B 1 203 ? 15.344 -4.707 16 1 97.56 203 ASP B CA 1
ATOM 3342 C C . ASP B 1 203 ? 14.969 -4.18 14.617 1 97.56 203 ASP B C 1
ATOM 3344 O O . ASP B 1 203 ? 13.859 -3.68 14.414 1 97.56 203 ASP B O 1
ATOM 3348 N N . THR B 1 204 ? 15.953 -4.258 13.734 1 98.62 204 THR B N 1
ATOM 3349 C CA . THR B 1 204 ? 15.641 -3.916 12.352 1 98.62 204 THR B CA 1
ATOM 3350 C C . THR B 1 204 ? 14.727 -4.965 11.727 1 98.62 204 THR B C 1
ATOM 3352 O O . THR B 1 204 ? 15.023 -6.16 11.766 1 98.62 204 THR B O 1
ATOM 3355 N N . VAL B 1 205 ? 13.625 -4.488 11.219 1 98.62 205 VAL B N 1
ATOM 3356 C CA . VAL B 1 205 ? 12.695 -5.438 10.617 1 98.62 205 VAL B CA 1
ATOM 3357 C C . VAL B 1 205 ? 12.82 -5.383 9.094 1 98.62 205 VAL B C 1
ATOM 3359 O O . VAL B 1 205 ? 12.547 -6.371 8.406 1 98.62 205 VAL B O 1
ATOM 3362 N N . ALA B 1 206 ? 13.227 -4.23 8.555 1 98.81 206 ALA B N 1
ATOM 3363 C CA . ALA B 1 206 ? 13.391 -4.066 7.109 1 98.81 206 ALA B CA 1
ATOM 3364 C C . ALA B 1 206 ? 14.336 -2.912 6.793 1 98.81 206 ALA B C 1
ATOM 3366 O O . ALA B 1 206 ? 14.492 -1.992 7.598 1 98.81 206 ALA B O 1
ATOM 3367 N N . ILE B 1 207 ? 14.969 -2.963 5.68 1 98.88 207 ILE B N 1
ATOM 3368 C CA . ILE B 1 207 ? 15.789 -1.89 5.133 1 98.88 207 ILE B CA 1
ATOM 3369 C C . ILE B 1 207 ? 15.352 -1.583 3.701 1 98.88 207 ILE B C 1
ATOM 3371 O O . ILE B 1 207 ? 15.227 -2.488 2.875 1 98.88 207 ILE B O 1
ATOM 3375 N N . ALA B 1 208 ? 15.125 -0.35 3.467 1 98.88 208 ALA B N 1
ATOM 3376 C CA . ALA B 1 208 ? 14.727 0.083 2.131 1 98.88 208 ALA B CA 1
ATOM 3377 C C . ALA B 1 208 ? 15.852 0.849 1.444 1 98.88 208 ALA B C 1
ATOM 3379 O O . ALA B 1 208 ? 16.516 1.689 2.066 1 98.88 208 ALA B O 1
ATOM 3380 N N . HIS B 1 209 ? 16.094 0.516 0.227 1 98.81 209 HIS B N 1
ATOM 3381 C CA . HIS B 1 209 ? 17 1.239 -0.663 1 98.81 209 HIS B CA 1
ATOM 3382 C C . HIS B 1 209 ? 16.219 1.935 -1.781 1 98.81 209 HIS B C 1
ATOM 3384 O O . HIS B 1 209 ? 15.641 1.273 -2.639 1 98.81 209 HIS B O 1
ATOM 3390 N N . LEU B 1 210 ? 16.25 3.211 -1.734 1 98.44 210 LEU B N 1
ATOM 3391 C CA . LEU B 1 210 ? 15.508 4.027 -2.691 1 98.44 210 LEU B CA 1
ATOM 3392 C C . LEU B 1 210 ? 16.469 4.762 -3.629 1 98.44 210 LEU B C 1
ATOM 3394 O O . LEU B 1 210 ? 17.453 5.34 -3.184 1 98.44 210 LEU B O 1
ATOM 3398 N N . VAL B 1 211 ? 16.188 4.723 -4.883 1 98.19 211 VAL B N 1
ATOM 3399 C CA . VAL B 1 211 ? 16.953 5.488 -5.867 1 98.19 211 VAL B CA 1
ATOM 3400 C C . VAL B 1 211 ? 16.031 6.504 -6.551 1 98.19 211 VAL B C 1
ATOM 3402 O O . VAL B 1 211 ? 15.016 6.133 -7.137 1 98.19 211 VAL B O 1
ATOM 3405 N N . TRP B 1 212 ? 16.469 7.742 -6.523 1 96.12 212 TRP B N 1
ATOM 3406 C CA . TRP B 1 212 ? 15.656 8.836 -7.059 1 96.12 212 TRP B CA 1
ATOM 3407 C C . TRP B 1 212 ? 16.422 9.594 -8.141 1 96.12 212 TRP B C 1
ATOM 3409 O O . TRP B 1 212 ? 17.609 9.844 -8.008 1 96.12 212 TRP B O 1
ATOM 3419 N N . ASN B 1 213 ? 15.703 9.953 -9.133 1 95.44 213 ASN B N 1
ATOM 3420 C CA . ASN B 1 213 ? 16.188 10.953 -10.086 1 95.44 213 ASN B CA 1
ATOM 3421 C C . ASN B 1 213 ? 15.703 12.352 -9.734 1 95.44 213 ASN B C 1
ATOM 3423 O O . ASN B 1 213 ? 14.547 12.531 -9.336 1 95.44 213 ASN B O 1
ATOM 3427 N N . ILE B 1 214 ? 16.641 13.289 -9.867 1 91.81 214 ILE B N 1
ATOM 3428 C CA . ILE B 1 214 ? 16.297 14.688 -9.656 1 91.81 214 ILE B CA 1
ATOM 3429 C C . ILE B 1 214 ? 16.406 15.453 -10.977 1 91.81 214 ILE B C 1
ATOM 3431 O O . ILE B 1 214 ? 17.438 15.406 -11.648 1 91.81 214 ILE B O 1
ATOM 3435 N N . GLU B 1 215 ? 15.336 16.016 -11.344 1 87.25 215 GLU B N 1
ATOM 3436 C CA . GLU B 1 215 ? 15.328 16.891 -12.516 1 87.25 215 GLU B CA 1
ATOM 3437 C C . GLU B 1 215 ? 15.203 18.359 -12.125 1 87.25 215 GLU B C 1
ATOM 3439 O O . GLU B 1 215 ? 14.227 18.75 -11.484 1 87.25 215 GLU B O 1
ATOM 3444 N N . ASN B 1 216 ? 16.188 19.109 -12.523 1 77.88 216 ASN B N 1
ATOM 3445 C CA . ASN B 1 216 ? 16.219 20.531 -12.242 1 77.88 216 ASN B CA 1
ATOM 3446 C C . ASN B 1 216 ? 15.531 21.328 -13.352 1 77.88 216 ASN B C 1
ATOM 3448 O O . ASN B 1 216 ? 15.875 21.203 -14.523 1 77.88 216 ASN B O 1
ATOM 3452 N N . LYS B 1 217 ? 14.422 21.844 -13.117 1 67.56 217 LYS B N 1
ATOM 3453 C CA . LYS B 1 217 ? 13.758 22.609 -14.156 1 67.56 217 LYS B CA 1
ATOM 3454 C C . LYS B 1 217 ? 14.25 24.047 -14.172 1 67.56 217 LYS B C 1
ATOM 3456 O O . LYS B 1 217 ? 13.867 24.844 -15.039 1 67.56 217 LYS B O 1
ATOM 3461 N N . SER B 1 218 ? 14.961 24.5 -13.195 1 55.97 218 SER B N 1
ATOM 3462 C CA . SER B 1 218 ? 15.453 25.875 -13.336 1 55.97 218 SER B CA 1
ATOM 3463 C C . SER B 1 218 ? 16.328 26.016 -14.57 1 55.97 218 SER B C 1
ATOM 3465 O O . SER B 1 218 ? 16.359 27.078 -15.195 1 55.97 218 SER B O 1
ATOM 3467 N N . LEU B 1 219 ? 17.125 25 -15.055 1 43.25 219 LEU B N 1
ATOM 3468 C CA . LEU B 1 219 ? 18.047 25.438 -16.094 1 43.25 219 LEU B CA 1
ATOM 3469 C C . LEU B 1 219 ? 17.359 25.453 -17.453 1 43.25 219 LEU B C 1
ATOM 3471 O O . LEU B 1 219 ? 16.547 24.578 -17.75 1 43.25 219 LEU B O 1
#

Radius of gyration: 35.24 Å; Cα contacts (8 Å, |Δi|>4): 743; chains: 2; bounding box: 121×90×85 Å

InterPro domains:
  IPR027961 Protein of unknown function DUF4442 [PF14539] (85-213)
  IPR029069 HotDog domain superfamily [SSF54637] (77-212)

Sequence (438 aa):
MSDTQQVATSSLLADAFSEHVQATIRLTKVALELEWTVFTRFTVGVIAATILSVIYLVWTLRHSRRPLVVWEKLNKPLIKIFRPKIFAFLLGNINPYSGSIDMRISTFSRGFCTGFMRDRHSNRNPFKSIHATALATFAESVGELGLLSSLKDDKDEITLVSLELEFIKKARGLLTASTDFAIPDEDTKEVKIDVVVKDRTLDTVAIAHLVWNIENKSLMSDTQQVATSSLLADAFSEHVQATIRLTKVALELEWTVFTRFTVGVIAATILSVIYLVWTLRHSRRPLVVWEKLNKPLIKIFRPKIFAFLLGNINPYSGSIDMRISTFSRGFCTGFMRDRHSNRNPFKSIHATALATFAESVGELGLLSSLKDDKDEITLVSLELEFIKKARGLLTASTDFAIPDEDTKEVKIDVVVKDRTLDTVAIAHLVWNIENKSL

Foldseek 3Di:
DVVVVVVVVVVVVVVVVVVVVVVVVVVVVVVVVVVVVVVVVVVVVVVVVVVVVLVVLLVCCQQQVQLVVSLVVLCDPVRVVCSFVSSQVSCCVNVVVLVQFAKTWDDAAAQKTKIKTFQDPSQCDPVSFGDPVNVVSVQVVRQSRNLSRLDDGSPKDKDWDDKDKDFDAGHHGMKMKIWHDDRDDPPDFKDWTKMFMAHPVRDTGMIMIIMMGIDDPPD/DVVVVVVVVVVVVVVVVVVVVVVVVVVVVVVVVVVVVVVVVVVVVVVVVVVVVLVVLLVCCQQQVQLVVSLVVLCDPVRVVCSFVSSQVSCCVNVVVLVQFAKTWDDAAALKTKIKTFQDPSQCDPVSFGDPVNVVSVQVVRQSRNLSRLDDGSPKDKDWDDKDKDFDAGHHGMKMKIWHDDRDDPPDFKDWTKMFMAHPVRDTGMIMIIMMGIDDPPD

Solvent-accessible surface area (backbone atoms only — not comparable to full-atom values): 22211 Å² total; per-residue (Å²): 121,69,69,64,54,53,53,51,49,54,52,50,51,50,50,51,50,50,50,52,51,50,50,49,50,51,49,49,49,51,49,50,49,49,47,47,48,51,47,47,51,48,49,52,47,51,48,49,50,48,51,51,48,48,52,49,48,44,50,44,40,66,70,35,56,35,58,52,61,55,55,58,66,38,62,37,84,87,42,43,84,47,31,35,61,52,50,36,53,46,45,24,69,46,24,28,34,66,54,60,48,59,53,32,55,74,46,80,46,71,22,26,18,28,29,38,33,56,66,44,74,57,32,12,32,73,78,78,24,50,20,72,44,51,51,45,42,53,37,49,52,40,42,48,51,14,50,46,34,46,54,88,55,62,64,51,42,75,44,73,40,34,43,34,36,39,46,71,42,90,39,58,56,50,31,38,37,38,28,72,52,80,67,70,58,91,83,48,45,67,49,79,45,56,21,46,29,24,33,82,85,65,45,64,22,33,40,34,44,35,32,31,36,46,44,70,60,83,115,118,69,69,62,53,53,54,50,50,53,50,51,52,50,51,52,50,50,49,52,52,50,48,50,49,51,50,49,51,52,51,50,50,49,48,47,49,51,47,47,51,48,50,51,48,51,47,49,50,48,50,50,51,49,52,50,48,44,49,44,40,65,69,34,56,35,57,51,60,54,54,57,68,36,63,37,84,87,41,42,84,46,32,34,60,52,50,35,53,46,45,24,68,46,23,28,33,67,53,62,48,59,54,33,56,75,45,79,47,72,20,26,17,30,29,38,34,57,66,46,74,58,31,13,32,72,79,79,23,49,21,71,43,49,51,45,42,52,38,50,51,38,40,49,53,13,50,44,34,46,53,86,54,62,65,48,42,75,43,73,41,32,43,34,38,38,47,72,42,90,40,57,56,52,31,36,35,39,29,73,52,78,66,69,60,92,81,49,46,68,48,79,45,57,20,45,29,23,33,82,86,65,46,65,21,33,40,32,44,36,33,32,36,46,45,70,62,84,114

pLDDT: mean 83.19, std 13.64, range [43.25, 98.94]

Nearest PDB structures (foldseek):
  4k02-assembly1_A  TM=8.306E-01  e=2.101E-08  Arabidopsis thaliana
  4ord-assembly1_A  TM=7.634E-01  e=7.518E-08  Danio rerio
  5t06-assembly1_B  TM=7.717E-01  e=6.942E-06  Escherichia coli O157:H7
  5kl9-assembly1_B  TM=7.694E-01  e=2.187E-05  Escherichia coli O157:H7
  5eo2-assembly2_C  TM=7.277E-01  e=1.695E-05  Staphylococcus aureus subsp. aureus Mu50